Protein 4Q6J (pdb70)

CATH classification: 3.20.20.450

Structure (mmCIF, N/CA/C/O backbone):
data_4Q6J
#
_entry.id   4Q6J
#
_cell.length_a   132.771
_cell.length_b   72.483
_cell.length_c   77.573
_cell.angle_alpha   90.00
_cell.angle_beta   125.77
_cell.angle_gamma   90.00
#
_symmetry.space_group_name_H-M   'C 1 2 1'
#
loop_
_entity.id
_entity.type
_entity.pdbx_description
1 polymer 'Lmo0131 protein'
2 non-polymer 'PHOSPHATE ION'
3 non-polymer 1,2-ETHANEDIOL
4 non-polymer GLYCEROL
5 non-polymer 'ACETIC ACID'
6 water water
#
loop_
_atom_site.group_PDB
_atom_site.id
_atom_site.type_symbol
_atom_site.label_atom_id
_atom_site.label_alt_id
_atom_site.label_comp_id
_atom_site.label_asym_id
_atom_site.label_entity_id
_atom_site.label_seq_id
_atom_site.pdbx_PDB_ins_code
_atom_site.Cartn_x
_atom_site.Cartn_y
_atom_site.Cartn_z
_atom_site.occupancy
_atom_site.B_iso_or_equiv
_atom_site.auth_seq_id
_atom_site.auth_comp_id
_atom_site.auth_asym_id
_atom_site.auth_atom_id
_atom_site.pdbx_PDB_model_num
ATOM 1 N N . ASP A 1 5 ? -45.382 3.738 48.891 1.00 82.01 2 ASP A N 1
ATOM 2 C CA . ASP A 1 5 ? -46.492 3.972 49.812 1.00 76.93 2 ASP A CA 1
ATOM 3 C C . ASP A 1 5 ? -47.172 5.325 49.589 1.00 60.26 2 ASP A C 1
ATOM 4 O O . ASP A 1 5 ? -48.282 5.553 50.034 1.00 61.05 2 ASP A O 1
ATOM 9 N N . ILE A 1 6 ? -46.481 6.223 48.907 1.00 47.85 3 ILE A N 1
ATOM 10 C CA . ILE A 1 6 ? -46.996 7.550 48.594 1.00 40.20 3 ILE A CA 1
ATOM 11 C C . ILE A 1 6 ? -47.121 7.774 47.092 1.00 38.03 3 ILE A C 1
ATOM 12 O O . ILE A 1 6 ? -46.439 7.133 46.295 1.00 38.42 3 ILE A O 1
ATOM 17 N N . SER A 1 7 ? -47.995 8.696 46.717 1.00 34.36 4 SER A N 1
ATOM 18 C CA . SER A 1 7 ? -48.230 8.996 45.318 1.00 29.69 4 SER A CA 1
ATOM 19 C C . SER A 1 7 ? -47.086 9.818 44.751 1.00 32.24 4 SER A C 1
ATOM 20 O O . SER A 1 7 ? -46.319 10.431 45.510 1.00 31.25 4 SER A O 1
ATOM 23 N N . SER A 1 8 ? -46.962 9.812 43.424 1.00 23.53 5 SER A N 1
ATOM 24 C CA . SER A 1 8 ? -46.109 10.763 42.725 1.00 29.64 5 SER A CA 1
ATOM 25 C C . SER A 1 8 ? -46.733 12.151 42.789 1.00 23.75 5 SER A C 1
ATOM 26 O O . SER A 1 8 ? -46.050 13.172 42.817 1.00 30.17 5 SER A O 1
ATOM 29 N N . THR A 1 9 ? -48.045 12.184 42.796 1.00 20.73 6 THR A N 1
ATOM 30 C CA . THR A 1 9 ? -48.740 13.418 43.079 1.00 26.10 6 THR A CA 1
ATOM 31 C C . THR A 1 9 ? -48.216 14.094 44.361 1.00 27.23 6 THR A C 1
ATOM 32 O O . THR A 1 9 ? -47.877 15.261 44.353 1.00 29.14 6 THR A O 1
ATOM 36 N N . GLU A 1 10 ? -48.141 13.333 45.446 1.00 24.27 7 GLU A N 1
ATOM 37 C CA . GLU A 1 10 ? -47.612 13.813 46.725 1.00 20.25 7 GLU A CA 1
ATOM 38 C C . GLU A 1 10 ? -46.187 14.359 46.639 1.00 19.34 7 GLU A C 1
ATOM 39 O O . GLU A 1 10 ? -45.868 15.401 47.207 1.00 24.63 7 GLU A O 1
ATOM 45 N N . ILE A 1 11 ? -45.336 13.649 45.919 1.00 18.41 8 ILE A N 1
ATOM 46 C CA . ILE A 1 11 ? -43.954 14.091 45.672 1.00 21.73 8 ILE A CA 1
ATOM 47 C C . ILE A 1 11 ? -43.875 15.382 44.832 1.00 22.24 8 ILE A C 1
ATOM 48 O O . ILE A 1 11 ? -43.132 16.312 45.126 1.00 20.39 8 ILE A O 1
ATOM 53 N N . TRP A 1 12 ? -44.688 15.425 43.792 1.00 23.68 9 TRP A N 1
ATOM 54 C CA . TRP A 1 12 ? -44.839 16.591 42.948 1.00 22.87 9 TRP A CA 1
ATOM 55 C C . TRP A 1 12 ? -45.251 17.817 43.685 1.00 22.84 9 TRP A C 1
ATOM 56 O O . TRP A 1 12 ? -44.669 18.880 43.508 1.00 22.21 9 TRP A O 1
ATOM 67 N N A ASP A 1 13 ? -46.278 17.675 44.503 0.63 21.51 10 ASP A N 1
ATOM 68 N N B ASP A 1 13 ? -46.289 17.670 44.503 0.37 22.97 10 ASP A N 1
ATOM 69 C CA A ASP A 1 13 ? -46.781 18.792 45.255 0.63 20.56 10 ASP A CA 1
ATOM 70 C CA B ASP A 1 13 ? -46.820 18.768 45.294 0.37 21.98 10 ASP A CA 1
ATOM 71 C C A ASP A 1 13 ? -45.699 19.329 46.196 0.63 24.08 10 ASP A C 1
ATOM 72 C C B ASP A 1 13 ? -45.736 19.318 46.222 0.37 24.23 10 ASP A C 1
ATOM 73 O O A ASP A 1 13 ? -45.531 20.544 46.352 0.63 30.54 10 ASP A O 1
ATOM 74 O O B ASP A 1 13 ? -45.601 20.533 46.389 0.37 29.45 10 ASP A O 1
ATOM 83 N N . ALA A 1 14 ? -44.956 18.421 46.815 1.00 25.83 11 ALA A N 1
ATOM 84 C CA . ALA A 1 14 ? -43.867 18.837 47.688 1.00 20.66 11 ALA A CA 1
ATOM 85 C C . ALA A 1 14 ? -42.820 19.625 46.901 1.00 21.40 11 ALA A C 1
ATOM 86 O O . ALA A 1 14 ? -42.441 20.705 47.292 1.00 23.23 11 ALA A O 1
ATOM 88 N N . ILE A 1 15 ? -42.377 19.101 45.772 1.00 13.88 12 ILE A N 1
ATOM 89 C CA . ILE A 1 15 ? -41.299 19.733 45.046 1.00 19.13 12 ILE A CA 1
ATOM 90 C C . ILE A 1 15 ? -41.781 21.056 44.503 1.00 28.81 12 ILE A C 1
ATOM 91 O O . ILE A 1 15 ? -41.084 22.079 44.593 1.00 29.53 12 ILE A O 1
ATOM 96 N N . ARG A 1 16 ? -42.994 21.067 43.990 1.00 19.98 13 ARG A N 1
ATOM 97 C CA . ARG A 1 16 ? -43.561 22.289 43.446 1.00 22.59 13 ARG A CA 1
ATOM 98 C C . ARG A 1 16 ? -43.600 23.357 44.526 1.00 23.15 13 ARG A C 1
ATOM 99 O O . ARG A 1 16 ? -43.375 24.505 44.230 1.00 32.10 13 ARG A O 1
ATOM 107 N N . ARG A 1 17 ? -43.895 22.966 45.759 1.00 23.33 14 ARG A N 1
ATOM 108 C CA . ARG A 1 17 ? -43.878 23.884 46.873 1.00 18.79 14 ARG A CA 1
ATOM 109 C C . ARG A 1 17 ? -42.495 24.114 47.481 1.00 28.58 14 ARG A C 1
ATOM 110 O O . ARG A 1 17 ? -42.386 24.758 48.538 1.00 32.91 14 ARG A O 1
ATOM 118 N N . ASN A 1 18 ? -41.454 23.587 46.831 1.00 21.74 15 ASN A N 1
ATOM 119 C CA . ASN A 1 18 ? -40.067 23.725 47.313 1.00 28.80 15 ASN A CA 1
ATOM 120 C C . ASN A 1 18 ? -39.954 23.276 48.762 1.00 18.16 15 ASN A C 1
ATOM 121 O O . ASN A 1 18 ? -39.287 23.892 49.587 1.00 17.53 15 ASN A O 1
ATOM 126 N N . SER A 1 19 ? -40.615 22.178 49.048 1.00 15.33 16 SER A N 1
ATOM 127 C CA . SER A 1 19 ? -40.761 21.712 50.396 1.00 19.48 16 SER A CA 1
ATOM 128 C C . SER A 1 19 ? -39.532 20.875 50.813 1.00 18.30 16 SER A C 1
ATOM 129 O O . SER A 1 19 ? -39.638 19.665 50.980 1.00 22.81 16 SER A O 1
ATOM 132 N N . TYR A 1 20 ? -38.377 21.520 50.977 1.00 16.01 17 TYR A N 1
ATOM 133 C CA . TYR A 1 20 ? -37.138 20.814 51.252 1.00 15.47 17 TYR A CA 1
ATOM 134 C C . TYR A 1 20 ? -36.680 21.018 52.695 1.00 18.11 17 TYR A C 1
ATOM 135 O O . TYR A 1 20 ? -37.080 21.971 53.342 1.00 17.28 17 TYR A O 1
ATOM 144 N N . LEU A 1 21 ? -35.857 20.100 53.194 1.00 19.53 18 LEU A N 1
ATOM 145 C CA . LEU A 1 21 ? -35.173 20.244 54.472 1.00 19.72 18 LEU A CA 1
ATOM 146 C C . LEU A 1 21 ? -33.714 20.010 54.191 1.00 15.55 18 LEU A C 1
ATOM 147 O O . LEU A 1 21 ? -33.392 19.411 53.184 1.00 13.32 18 LEU A O 1
ATOM 152 N N . LEU A 1 22 ? -32.832 20.450 55.084 1.00 13.89 19 LEU A N 1
ATOM 153 C CA . LEU A 1 22 ? -31.424 20.051 55.046 1.00 14.09 19 LEU A CA 1
ATOM 154 C C . LEU A 1 22 ? -31.088 19.352 56.369 1.00 15.18 19 LEU A C 1
ATOM 155 O O . LEU A 1 22 ? -31.142 19.961 57.431 1.00 16.09 19 LEU A O 1
ATOM 160 N N . TYR A 1 23 ? -30.793 18.064 56.313 1.00 11.70 20 TYR A N 1
ATOM 161 C CA . TYR A 1 23 ? -30.361 17.331 57.493 1.00 16.15 20 TYR A CA 1
ATOM 162 C C . TYR A 1 23 ? -28.842 17.419 57.555 1.00 11.44 20 TYR A C 1
ATOM 163 O O . TYR A 1 23 ? -28.204 17.814 56.596 1.00 12.84 20 TYR A O 1
ATOM 172 N N . TYR A 1 24 ? -28.263 17.017 58.678 1.00 12.06 21 TYR A N 1
ATOM 173 C CA . TYR A 1 24 ? -26.825 17.113 58.888 1.00 13.82 21 TYR A CA 1
ATOM 174 C C . TYR A 1 24 ? -26.303 15.786 59.419 1.00 14.40 21 TYR A C 1
ATOM 175 O O . TYR A 1 24 ? -26.891 15.214 60.345 1.00 19.10 21 TYR A O 1
ATOM 184 N N . GLN A 1 25 ? -25.224 15.279 58.831 1.00 13.81 22 GLN A N 1
ATOM 185 C CA . GLN A 1 25 ? -24.534 14.147 59.415 1.00 10.98 22 GLN A CA 1
ATOM 186 C C . GLN A 1 25 ? -23.210 14.621 59.989 1.00 11.27 22 GLN A C 1
ATOM 187 O O . GLN A 1 25 ? -22.404 15.165 59.259 1.00 11.20 22 GLN A O 1
ATOM 193 N N . PRO A 1 26 ? -22.984 14.423 61.314 1.00 16.81 23 PRO A N 1
ATOM 194 C CA . PRO A 1 26 ? -21.753 14.917 61.968 1.00 16.16 23 PRO A CA 1
ATOM 195 C C . PRO A 1 26 ? -20.486 14.269 61.419 1.00 14.34 23 PRO A C 1
ATOM 196 O O . PRO A 1 26 ? -20.507 13.088 61.080 1.00 16.32 23 PRO A O 1
ATOM 200 N N . LYS A 1 27 ? -19.411 15.038 61.347 1.00 13.20 24 LYS A N 1
ATOM 201 C CA . LYS A 1 27 ? -18.098 14.515 61.023 1.00 14.15 24 LYS A CA 1
ATOM 202 C C . LYS A 1 27 ? -17.238 14.690 62.249 1.00 14.89 24 LYS A C 1
ATOM 203 O O . LYS A 1 27 ? -17.218 15.763 62.854 1.00 15.94 24 LYS A O 1
ATOM 209 N N . VAL A 1 28 ? -16.520 13.624 62.574 1.00 11.42 25 VAL A N 1
ATOM 210 C CA . VAL A 1 28 ? -15.826 13.515 63.838 1.00 13.59 25 VAL A CA 1
ATOM 211 C C . VAL A 1 28 ? -14.326 13.415 63.577 1.00 12.92 25 VAL A C 1
ATOM 212 O O . VAL A 1 28 ? -13.875 12.694 62.672 1.00 12.26 25 VAL A O 1
ATOM 216 N N . ASP A 1 29 ? -13.553 14.177 64.342 1.00 14.76 26 ASP A N 1
ATOM 217 C CA . ASP A 1 29 ? -12.099 14.163 64.217 1.00 19.79 26 ASP A CA 1
ATOM 218 C C . ASP A 1 29 ? -11.510 12.855 64.781 1.00 14.16 26 ASP A C 1
ATOM 219 O O . ASP A 1 29 ? -11.754 12.514 65.919 1.00 17.17 26 ASP A O 1
ATOM 224 N N . ALA A 1 30 ? -10.741 12.120 63.986 1.00 15.23 27 ALA A N 1
ATOM 225 C CA . ALA A 1 30 ? -10.231 10.820 64.418 1.00 18.09 27 ALA A CA 1
ATOM 226 C C . ALA A 1 30 ? -9.273 10.949 65.599 1.00 15.96 27 ALA A C 1
ATOM 227 O O . ALA A 1 30 ? -9.064 10.003 66.359 1.00 20.93 27 ALA A O 1
ATOM 229 N N . LYS A 1 31 ? -8.689 12.128 65.746 1.00 21.87 28 LYS A N 1
ATOM 230 C CA . LYS A 1 31 ? -7.697 12.368 66.796 1.00 29.66 28 LYS A CA 1
ATOM 231 C C . LYS A 1 31 ? -8.373 12.752 68.083 1.00 22.10 28 LYS A C 1
ATOM 232 O O . LYS A 1 31 ? -8.137 12.136 69.112 1.00 24.54 28 LYS A O 1
ATOM 238 N N . THR A 1 32 ? -9.217 13.771 68.025 1.00 21.15 29 THR A N 1
ATOM 239 C CA . THR A 1 32 ? -9.864 14.299 69.231 1.00 24.34 29 THR A CA 1
ATOM 240 C C . THR A 1 32 ? -11.176 13.604 69.616 1.00 23.26 29 THR A C 1
ATOM 241 O O . THR A 1 32 ? -11.587 13.691 70.752 1.00 26.40 29 THR A O 1
ATOM 245 N N . ASN A 1 33 ? -11.834 12.941 68.665 1.00 20.80 30 ASN A N 1
ATOM 246 C CA . ASN A 1 33 ? -13.174 12.375 68.846 1.00 22.15 30 ASN A CA 1
ATOM 247 C C . ASN A 1 33 ? -14.294 13.450 69.028 1.00 21.65 30 ASN A C 1
ATOM 248 O O . ASN A 1 33 ? -15.400 13.157 69.478 1.00 26.11 30 ASN A O 1
ATOM 253 N N . LYS A 1 34 ? -14.003 14.687 68.641 1.00 15.88 31 LYS A N 1
ATOM 254 C CA . LYS A 1 34 ? -14.966 15.778 68.723 1.00 17.89 31 LYS A CA 1
ATOM 255 C C . LYS A 1 34 ? -15.650 15.965 67.367 1.00 20.29 31 LYS A C 1
ATOM 256 O O . LYS A 1 34 ? -15.006 15.787 66.331 1.00 22.46 31 LYS A O 1
ATOM 262 N N . ILE A 1 35 ? -16.934 16.316 67.357 1.00 15.18 32 ILE A N 1
ATOM 263 C CA . ILE A 1 35 ? -17.602 16.701 66.116 1.00 19.43 32 ILE A CA 1
ATOM 264 C C . ILE A 1 35 ? -16.960 17.942 65.585 1.00 18.61 32 ILE A C 1
ATOM 265 O O . ILE A 1 35 ? -16.753 18.890 66.342 1.00 23.20 32 ILE A O 1
ATOM 270 N N . ILE A 1 36 ? -16.622 17.960 64.302 1.00 15.89 33 ILE A N 1
ATOM 271 C CA . ILE A 1 36 ? -15.990 19.155 63.744 1.00 16.80 33 ILE A CA 1
ATOM 272 C C . ILE A 1 36 ? -16.794 19.850 62.637 1.00 9.31 33 ILE A C 1
ATOM 273 O O . ILE A 1 36 ? -16.486 20.986 62.250 1.00 12.18 33 ILE A O 1
ATOM 278 N N . GLY A 1 37 ? -17.827 19.173 62.162 1.00 10.08 34 GLY A N 1
ATOM 279 C CA . GLY A 1 37 ? -18.611 19.713 61.086 1.00 11.83 34 GLY A CA 1
ATOM 280 C C . GLY A 1 37 ? -19.655 18.700 60.713 1.00 8.80 34 GLY A C 1
ATOM 281 O O . GLY A 1 37 ? -19.768 17.676 61.355 1.00 12.02 34 GLY A O 1
ATOM 282 N N . PHE A 1 38 ? -20.387 18.990 59.648 1.00 12.21 35 PHE A N 1
ATOM 283 C CA . PHE A 1 38 ? -21.531 18.208 59.205 1.00 10.86 35 PHE A CA 1
ATOM 284 C C . PHE A 1 38 ? -21.587 18.146 57.697 1.00 11.48 35 PHE A C 1
ATOM 285 O O . PHE A 1 38 ? -21.316 19.140 57.011 1.00 12.70 35 PHE A O 1
ATOM 293 N N . GLU A 1 39 ? -21.957 16.980 57.183 1.00 11.20 36 GLU A N 1
ATOM 294 C CA . GLU A 1 39 ? -22.362 16.844 55.787 1.00 12.81 36 GLU A CA 1
ATOM 295 C C . GLU A 1 39 ? -23.831 17.274 55.642 1.00 12.90 36 GLU A C 1
ATOM 296 O O . GLU A 1 39 ? -24.703 16.681 56.271 1.00 12.44 36 GLU A O 1
ATOM 302 N N . GLY A 1 40 ? -24.107 18.304 54.849 1.00 11.34 37 GLY A N 1
ATOM 303 C CA . GLY A 1 40 ? -25.475 18.700 54.614 1.00 13.64 37 GLY A CA 1
ATOM 304 C C . GLY A 1 40 ? -26.099 17.765 53.591 1.00 10.79 37 GLY A C 1
ATOM 305 O O . GLY A 1 40 ? -25.502 17.464 52.578 1.00 13.83 37 GLY A O 1
ATOM 306 N N . LEU A 1 41 ? -27.301 17.300 53.866 1.00 12.67 38 LEU A N 1
ATOM 307 C CA . LEU A 1 41 ? -27.978 16.353 53.004 1.00 15.06 38 LEU A CA 1
ATOM 308 C C . LEU A 1 41 ? -29.421 16.786 52.823 1.00 13.60 38 LEU A C 1
ATOM 309 O O . LEU A 1 41 ? -30.137 16.958 53.794 1.00 13.19 38 LEU A O 1
ATOM 314 N N . VAL A 1 42 ? -29.845 16.962 51.573 1.00 18.15 39 VAL A N 1
ATOM 315 C CA . VAL A 1 42 ? -31.208 17.426 51.285 1.00 17.08 39 VAL A CA 1
ATOM 316 C C . VAL A 1 42 ? -32.302 16.331 51.427 1.00 17.92 39 VAL A C 1
ATOM 317 O O . VAL A 1 42 ? -32.045 15.146 51.265 1.00 17.54 39 VAL A O 1
ATOM 321 N N . ARG A 1 43 ? -33.518 16.754 51.763 1.00 18.29 40 ARG A N 1
ATOM 322 C CA . ARG A 1 43 ? -34.667 15.856 51.926 1.00 14.29 40 ARG A CA 1
ATOM 323 C C . ARG A 1 43 ? -35.908 16.556 51.402 1.00 18.92 40 ARG A C 1
ATOM 324 O O . ARG A 1 43 ? -35.991 17.779 51.440 1.00 19.71 40 ARG A O 1
ATOM 332 N N . LEU A 1 44 ? -36.880 15.786 50.930 1.00 16.71 41 LEU A N 1
ATOM 333 C CA . LEU A 1 44 ? -38.152 16.354 50.504 1.00 19.89 41 LEU A CA 1
ATOM 334 C C . LEU A 1 44 ? -39.192 16.107 51.591 1.00 17.71 41 LEU A C 1
ATOM 335 O O . LEU A 1 44 ? -39.395 14.968 52.003 1.00 18.15 41 LEU A O 1
ATOM 340 N N . LYS A 1 45 ? -39.840 17.163 52.067 1.00 19.06 42 LYS A N 1
ATOM 341 C CA . LYS A 1 45 ? -40.895 17.008 53.045 1.00 16.41 42 LYS A CA 1
ATOM 342 C C . LYS A 1 45 ? -42.217 16.999 52.302 1.00 15.58 42 LYS A C 1
ATOM 343 O O . LYS A 1 45 ? -42.726 18.037 51.929 1.00 23.06 42 LYS A O 1
ATOM 349 N N . THR A 1 46 ? -42.763 15.823 52.069 1.00 21.56 43 THR A N 1
ATOM 350 C CA . THR A 1 46 ? -44.067 15.712 51.448 1.00 24.95 43 THR A CA 1
ATOM 351 C C . THR A 1 46 ? -45.117 15.758 52.520 1.00 25.61 43 THR A C 1
ATOM 352 O O . THR A 1 46 ? -44.816 15.606 53.678 1.00 35.46 43 THR A O 1
ATOM 356 N N . ALA A 1 47 ? -46.371 15.865 52.119 1.00 21.40 44 ALA A N 1
ATOM 357 C CA . ALA A 1 47 ? -47.448 16.081 53.049 1.00 22.69 44 ALA A CA 1
ATOM 358 C C . ALA A 1 47 ? -47.459 15.011 54.135 1.00 31.47 44 ALA A C 1
ATOM 359 O O . ALA A 1 47 ? -47.877 15.283 55.247 1.00 41.09 44 ALA A O 1
ATOM 361 N N . THR A 1 48 ? -47.065 13.790 53.805 1.00 27.85 45 THR A N 1
ATOM 362 C CA . THR A 1 48 ? -47.061 12.718 54.790 1.00 22.05 45 THR A CA 1
ATOM 363 C C . THR A 1 48 ? -45.718 12.062 55.116 1.00 33.64 45 THR A C 1
ATOM 364 O O . THR A 1 48 ? -45.643 11.259 56.028 1.00 31.24 45 THR A O 1
ATOM 368 N N . THR A 1 49 ? -44.670 12.372 54.356 1.00 33.16 46 THR A N 1
ATOM 369 C CA . THR A 1 49 ? -43.410 11.674 54.545 1.00 21.33 46 THR A CA 1
ATOM 370 C C . THR A 1 49 ? -42.191 12.568 54.298 1.00 21.41 46 THR A C 1
ATOM 371 O O . THR A 1 49 ? -42.326 13.728 53.929 1.00 20.10 46 THR A O 1
ATOM 375 N N . ILE A 1 50 ? -41.011 12.013 54.555 1.00 24.41 47 ILE A N 1
ATOM 376 C CA . ILE A 1 50 ? -39.730 12.650 54.274 1.00 25.49 47 ILE A CA 1
ATOM 377 C C . ILE A 1 50 ? -38.913 11.697 53.423 1.00 24.46 47 ILE A C 1
ATOM 378 O O . ILE A 1 50 ? -38.746 10.555 53.793 1.00 24.11 47 ILE A O 1
ATOM 383 N N . LEU A 1 51 ? -38.413 12.169 52.282 1.00 25.32 48 LEU A N 1
ATOM 384 C CA . LEU A 1 51 ? -37.678 11.335 51.326 1.00 26.82 48 LEU A CA 1
ATOM 385 C C . LEU A 1 51 ? -36.243 11.833 51.113 1.00 21.34 48 LEU A C 1
ATOM 386 O O . LEU A 1 51 ? -35.967 13.032 51.190 1.00 17.36 48 LEU A O 1
ATOM 391 N N . ALA A 1 52 ? -35.342 10.891 50.836 1.00 21.28 49 ALA A N 1
ATOM 392 C CA . ALA A 1 52 ? -33.999 11.185 50.357 1.00 30.00 49 ALA A CA 1
ATOM 393 C C . ALA A 1 52 ? -34.071 11.347 48.834 1.00 27.94 49 ALA A C 1
ATOM 394 O O . ALA A 1 52 ? -34.989 10.810 48.220 1.00 28.68 49 ALA A O 1
ATOM 396 N N . PRO A 1 53 ? -33.128 12.108 48.228 1.00 26.49 50 PRO A N 1
ATOM 397 C CA . PRO A 1 53 ? -33.217 12.508 46.813 1.00 27.25 50 PRO A CA 1
ATOM 398 C C . PRO A 1 53 ? -33.433 11.361 45.838 1.00 35.09 50 PRO A C 1
ATOM 399 O O . PRO A 1 53 ? -34.183 11.482 44.879 1.00 31.39 50 PRO A O 1
ATOM 403 N N . ILE A 1 54 ? -32.797 10.235 46.135 1.00 35.64 51 ILE A N 1
ATOM 404 C CA . ILE A 1 54 ? -32.820 9.062 45.261 1.00 43.78 51 ILE A CA 1
ATOM 405 C C . ILE A 1 54 ? -34.249 8.554 45.092 1.00 44.88 51 ILE A C 1
ATOM 406 O O . ILE A 1 54 ? -34.619 8.060 44.037 1.00 42.85 51 ILE A O 1
ATOM 411 N N . ASP A 1 55 ? -35.046 8.687 46.140 1.00 37.66 52 ASP A N 1
ATOM 412 C CA . ASP A 1 55 ? -36.453 8.329 46.074 1.00 30.46 52 ASP A CA 1
ATOM 413 C C . ASP A 1 55 ? -37.285 9.392 45.350 1.00 26.21 52 ASP A C 1
ATOM 414 O O . ASP A 1 55 ? -38.478 9.264 45.220 1.00 24.70 52 ASP A O 1
ATOM 419 N N . PHE A 1 56 ? -36.659 10.498 44.976 1.00 31.47 53 PHE A N 1
ATOM 420 C CA . PHE A 1 56 ? -37.349 11.472 44.136 1.00 28.18 53 PHE A CA 1
ATOM 421 C C . PHE A 1 56 ? -36.526 12.245 43.098 1.00 37.08 53 PHE A C 1
ATOM 422 O O . PHE A 1 56 ? -37.034 13.159 42.469 1.00 34.37 53 PHE A O 1
ATOM 430 N N . PHE A 1 57 ? -35.272 11.880 42.899 0.98 40.06 54 PHE A N 1
ATOM 431 C CA . PHE A 1 57 ? -34.361 12.691 42.102 1.00 36.19 54 PHE A CA 1
ATOM 432 C C . PHE A 1 57 ? -34.856 12.837 40.679 1.00 40.95 54 PHE A C 1
ATOM 433 O O . PHE A 1 57 ? -34.772 13.908 40.088 0.90 40.23 54 PHE A O 1
ATOM 441 N N . ASP A 1 58 ? -35.360 11.751 40.123 1.00 45.95 55 ASP A N 1
ATOM 442 C CA . ASP A 1 58 ? -35.859 11.751 38.764 1.00 46.73 55 ASP A CA 1
ATOM 443 C C . ASP A 1 58 ? -37.199 12.469 38.651 1.00 45.25 55 ASP A C 1
ATOM 444 O O . ASP A 1 58 ? -37.674 12.767 37.565 1.00 33.94 55 ASP A O 1
ATOM 449 N N . ASP A 1 59 ? -37.813 12.717 39.789 1.00 43.14 56 ASP A N 1
ATOM 450 C CA . ASP A 1 59 ? -39.057 13.449 39.774 1.00 37.66 56 ASP A CA 1
ATOM 451 C C . ASP A 1 59 ? -38.647 14.916 39.794 1.00 40.58 56 ASP A C 1
ATOM 452 O O . ASP A 1 59 ? -39.337 15.783 39.250 1.00 37.80 56 ASP A O 1
ATOM 457 N N . ILE A 1 60 ? -37.499 15.175 40.422 1.00 35.03 57 ILE A N 1
ATOM 458 C CA . ILE A 1 60 ? -36.846 16.480 40.401 1.00 36.08 57 ILE A CA 1
ATOM 459 C C . ILE A 1 60 ? -36.486 16.812 38.951 1.00 31.43 57 ILE A C 1
ATOM 460 O O . ILE A 1 60 ? -36.633 17.937 38.509 1.00 24.66 57 ILE A O 1
ATOM 465 N N . VAL A 1 61 ? -35.994 15.799 38.251 1.00 36.93 58 VAL A N 1
ATOM 466 C CA . VAL A 1 61 ? -35.666 15.864 36.835 1.00 32.07 58 VAL A CA 1
ATOM 467 C C . VAL A 1 61 ? -36.852 16.243 35.949 1.00 32.73 58 VAL A C 1
ATOM 468 O O . VAL A 1 61 ? -36.731 17.149 35.131 1.00 37.37 58 VAL A O 1
ATOM 472 N N A LEU A 1 62 ? -37.986 15.551 36.110 0.45 32.36 59 LEU A N 1
ATOM 473 N N B LEU A 1 62 ? -37.979 15.600 36.223 0.55 31.90 59 LEU A N 1
ATOM 474 C CA A LEU A 1 62 ? -39.219 15.853 35.355 0.45 33.45 59 LEU A CA 1
ATOM 475 C CA B LEU A 1 62 ? -39.185 15.778 35.431 0.55 33.44 59 LEU A CA 1
ATOM 476 C C A LEU A 1 62 ? -39.584 17.317 35.457 0.45 29.52 59 LEU A C 1
ATOM 477 C C B LEU A 1 62 ? -39.636 17.225 35.496 0.55 29.17 59 LEU A C 1
ATOM 478 O O A LEU A 1 62 ? -39.921 17.975 34.474 0.45 29.21 59 LEU A O 1
ATOM 479 O O B LEU A 1 62 ? -39.818 17.860 34.470 0.55 29.81 59 LEU A O 1
ATOM 488 N N . LEU A 1 63 ? -39.552 17.813 36.682 1.00 27.06 60 LEU A N 1
ATOM 489 C CA . LEU A 1 63 ? -40.104 19.106 37.043 1.00 23.19 60 LEU A CA 1
ATOM 490 C C . LEU A 1 63 ? -39.099 20.238 36.830 1.00 22.90 60 LEU A C 1
ATOM 491 O O . LEU A 1 63 ? -39.367 21.369 37.127 1.00 30.73 60 LEU A O 1
ATOM 496 N N A ASN A 1 64 ? -37.926 19.922 36.294 0.63 24.35 61 ASN A N 1
ATOM 497 N N B ASN A 1 64 ? -37.934 19.888 36.332 0.37 23.88 61 ASN A N 1
ATOM 498 C CA A ASN A 1 64 ? -36.845 20.886 36.070 0.63 30.11 61 ASN A CA 1
ATOM 499 C CA B ASN A 1 64 ? -36.892 20.861 36.123 0.37 27.21 61 ASN A CA 1
ATOM 500 C C A ASN A 1 64 ? -36.414 21.673 37.326 0.63 30.73 61 ASN A C 1
ATOM 501 C C B ASN A 1 64 ? -36.435 21.670 37.340 0.37 26.29 61 ASN A C 1
ATOM 502 O O A ASN A 1 64 ? -36.416 22.886 37.313 0.63 35.86 61 ASN A O 1
ATOM 503 O O B ASN A 1 64 ? -36.418 22.885 37.320 0.37 28.97 61 ASN A O 1
ATOM 512 N N . ALA A 1 65 ? -36.331 20.978 38.445 1.00 20.14 62 ALA A N 1
ATOM 513 C CA . ALA A 1 65 ? -36.202 21.612 39.740 1.00 16.57 62 ALA A CA 1
ATOM 514 C C . ALA A 1 65 ? -34.869 21.423 40.414 1.00 13.37 62 ALA A C 1
ATOM 515 O O . ALA A 1 65 ? -34.775 21.659 41.589 1.00 16.67 62 ALA A O 1
ATOM 517 N N . THR A 1 66 ? -33.833 20.997 39.701 1.00 18.96 63 THR A N 1
ATOM 518 C CA . THR A 1 66 ? -32.526 20.835 40.354 1.00 18.53 63 THR A CA 1
ATOM 519 C C . THR A 1 66 ? -31.948 22.182 40.757 1.00 15.27 63 THR A C 1
ATOM 520 O O . THR A 1 66 ? -31.347 22.308 41.814 1.00 13.99 63 THR A O 1
ATOM 524 N N . ARG A 1 67 ? -32.159 23.199 39.936 1.00 14.20 64 ARG A N 1
ATOM 525 C CA . ARG A 1 67 ? -31.629 24.490 40.292 1.00 15.28 64 ARG A CA 1
ATOM 526 C C . ARG A 1 67 ? -32.295 25.053 41.545 1.00 15.71 64 ARG A C 1
ATOM 527 O O . ARG A 1 67 ? -31.610 25.580 42.405 1.00 15.89 64 ARG A O 1
ATOM 535 N N A GLU A 1 68 ? -33.617 24.944 41.641 0.34 18.09 65 GLU A N 1
ATOM 536 N N B GLU A 1 68 ? -33.618 24.933 41.632 0.66 19.95 65 GLU A N 1
ATOM 537 C CA A GLU A 1 68 ? -34.326 25.400 42.835 0.34 16.96 65 GLU A CA 1
ATOM 538 C CA B GLU A 1 68 ? -34.372 25.362 42.810 0.66 18.27 65 GLU A CA 1
ATOM 539 C C A GLU A 1 68 ? -33.888 24.600 44.066 0.34 13.69 65 GLU A C 1
ATOM 540 C C B GLU A 1 68 ? -33.921 24.589 44.056 0.66 16.04 65 GLU A C 1
ATOM 541 O O A GLU A 1 68 ? -33.814 25.133 45.172 0.34 14.13 65 GLU A O 1
ATOM 542 O O B GLU A 1 68 ? -33.872 25.125 45.160 0.66 18.37 65 GLU A O 1
ATOM 561 N N . GLN A 1 70 ? -30.891 23.249 44.401 1.00 19.10 67 GLN A N 1
ATOM 562 C CA . GLN A 1 70 ? -29.493 23.715 44.585 1.00 23.56 67 GLN A CA 1
ATOM 563 C C . GLN A 1 70 ? -29.375 25.049 45.326 1.00 15.14 67 GLN A C 1
ATOM 564 O O . GLN A 1 70 ? -28.463 25.228 46.114 1.00 18.25 67 GLN A O 1
ATOM 570 N N . ASP A 1 71 ? -30.280 25.977 45.039 1.00 15.84 68 ASP A N 1
ATOM 571 C CA . ASP A 1 71 ? -30.384 27.228 45.778 1.00 16.62 68 ASP A CA 1
ATOM 572 C C . ASP A 1 71 ? -30.817 26.982 47.233 1.00 16.45 68 ASP A C 1
ATOM 573 O O . ASP A 1 71 ? -30.255 27.553 48.157 1.00 16.89 68 ASP A O 1
ATOM 578 N N . PHE A 1 72 ? -31.829 26.147 47.433 1.00 14.45 69 PHE A N 1
ATOM 579 C CA . PHE A 1 72 ? -32.278 25.836 48.786 1.00 17.98 69 PHE A CA 1
ATOM 580 C C . PHE A 1 72 ? -31.120 25.325 49.642 1.00 10.79 69 PHE A C 1
ATOM 581 O O . PHE A 1 72 ? -30.969 25.725 50.779 1.00 15.74 69 PHE A O 1
ATOM 589 N N . VAL A 1 73 ? -30.322 24.411 49.103 1.00 14.66 70 VAL A N 1
ATOM 590 C CA . VAL A 1 73 ? -29.263 23.803 49.912 1.00 13.44 70 VAL A CA 1
ATOM 591 C C . VAL A 1 73 ? -28.169 24.824 50.253 1.00 11.30 70 VAL A C 1
ATOM 592 O O . VAL A 1 73 ? -27.793 24.963 51.397 1.00 13.78 70 VAL A O 1
ATOM 596 N N . ALA A 1 74 ? -27.694 25.565 49.264 1.00 14.53 71 ALA A N 1
ATOM 597 C CA . ALA A 1 74 ? -26.698 26.601 49.523 1.00 13.69 71 ALA A CA 1
ATOM 598 C C . ALA A 1 74 ? -27.203 27.661 50.500 1.00 14.41 71 ALA A C 1
ATOM 599 O O . ALA A 1 74 ? -26.544 27.990 51.479 1.00 14.95 71 ALA A O 1
ATOM 601 N N . GLU A 1 75 ? -28.376 28.200 50.239 1.00 12.65 72 GLU A N 1
ATOM 602 C CA . GLU A 1 75 ? -28.947 29.189 51.140 1.00 18.91 72 GLU A CA 1
ATOM 603 C C . GLU A 1 75 ? -29.088 28.731 52.616 1.00 16.04 72 GLU A C 1
ATOM 604 O O . GLU A 1 75 ? -28.804 29.474 53.551 1.00 12.79 72 GLU A O 1
ATOM 610 N N . THR A 1 76 ? -29.551 27.503 52.794 1.00 16.86 73 THR A N 1
ATOM 611 C CA . THR A 1 76 ? -29.845 26.950 54.099 1.00 15.99 73 THR A CA 1
ATOM 612 C C . THR A 1 76 ? -28.569 26.654 54.864 1.00 13.66 73 THR A C 1
ATOM 613 O O . THR A 1 76 ? -28.460 26.990 56.050 1.00 12.91 73 THR A O 1
ATOM 617 N N . ALA A 1 77 ? -27.609 26.035 54.178 1.00 12.56 74 ALA A N 1
ATOM 618 C CA . ALA A 1 77 ? -26.333 25.669 54.791 1.00 9.44 74 ALA A CA 1
ATOM 619 C C . ALA A 1 77 ? -25.578 26.919 55.216 1.00 13.76 74 ALA A C 1
ATOM 620 O O . ALA A 1 77 ? -24.953 26.936 56.263 1.00 13.96 74 ALA A O 1
ATOM 622 N N . ILE A 1 78 ? -25.629 27.958 54.394 1.00 12.46 75 ILE A N 1
ATOM 623 C CA . ILE A 1 78 ? -24.927 29.195 54.707 1.00 12.49 75 ILE A CA 1
ATOM 624 C C . ILE A 1 78 ? -25.545 29.850 55.941 1.00 11.30 75 ILE A C 1
ATOM 625 O O . ILE A 1 78 ? -24.837 30.296 56.824 1.00 11.44 75 ILE A O 1
ATOM 630 N N . LYS A 1 79 ? -26.865 29.849 56.022 1.00 13.11 76 LYS A N 1
ATOM 631 C CA . LYS A 1 79 ? -27.530 30.405 57.185 1.00 12.23 76 LYS A CA 1
ATOM 632 C C . LYS A 1 79 ? -27.146 29.655 58.472 1.00 14.70 76 LYS A C 1
ATOM 633 O O . LYS A 1 79 ? -27.003 30.247 59.537 1.00 15.62 76 LYS A O 1
ATOM 639 N N . GLN A 1 80 ? -26.970 28.351 58.369 1.00 12.22 77 GLN A N 1
ATOM 640 C CA . GLN A 1 80 ? -26.624 27.559 59.532 1.00 13.00 77 GLN A CA 1
ATOM 641 C C . GLN A 1 80 ? -25.154 27.707 59.918 1.00 12.27 77 GLN A C 1
ATOM 642 O O . GLN A 1 80 ? -24.841 27.746 61.098 1.00 12.57 77 GLN A O 1
ATOM 648 N N . ILE A 1 81 ? -24.254 27.756 58.931 1.00 14.14 78 ILE A N 1
ATOM 649 C CA . ILE A 1 81 ? -22.838 28.033 59.173 1.00 13.40 78 ILE A CA 1
ATOM 650 C C . ILE A 1 81 ? -22.693 29.360 59.930 1.00 15.55 78 ILE A C 1
ATOM 651 O O . ILE A 1 81 ? -21.946 29.453 60.918 1.00 13.39 78 ILE A O 1
ATOM 656 N N . ASN A 1 82 ? -23.409 30.387 59.456 1.00 15.34 79 ASN A N 1
ATOM 657 C CA . ASN A 1 82 ? -23.444 31.703 60.098 1.00 13.29 79 ASN A CA 1
ATOM 658 C C . ASN A 1 82 ? -23.938 31.597 61.525 1.00 13.35 79 ASN A C 1
ATOM 659 O O . ASN A 1 82 ? -23.337 32.138 62.451 1.00 13.42 79 ASN A O 1
ATOM 664 N N . GLN A 1 83 ? -25.035 30.884 61.712 1.00 16.08 80 GLN A N 1
ATOM 665 C CA . GLN A 1 83 ? -25.650 30.729 63.025 1.00 18.81 80 GLN A CA 1
ATOM 666 C C . GLN A 1 83 ? -24.725 29.986 63.987 1.00 17.72 80 GLN A C 1
ATOM 667 O O . GLN A 1 83 ? -24.796 30.223 65.182 1.00 15.52 80 GLN A O 1
ATOM 673 N N . LEU A 1 84 ? -23.904 29.069 63.462 1.00 14.92 81 LEU A N 1
ATOM 674 C CA . LEU A 1 84 ? -22.925 28.345 64.294 1.00 18.72 81 LEU A CA 1
ATOM 675 C C . LEU A 1 84 ? -21.629 29.129 64.498 1.00 17.83 81 LEU A C 1
ATOM 676 O O . LEU A 1 84 ? -20.705 28.664 65.145 1.00 16.99 81 LEU A O 1
ATOM 681 N N . GLY A 1 85 ? -21.544 30.310 63.922 1.00 15.25 82 GLY A N 1
ATOM 682 C CA . GLY A 1 85 ? -20.483 31.220 64.274 1.00 18.72 82 GLY A CA 1
ATOM 683 C C . GLY A 1 85 ? -19.052 30.854 63.951 1.00 14.20 82 GLY A C 1
ATOM 684 O O . GLY A 1 85 ? -18.137 31.395 64.557 1.00 18.25 82 GLY A O 1
ATOM 685 N N . GLY A 1 86 ? -18.845 29.941 63.007 1.00 17.07 83 GLY A N 1
ATOM 686 C CA . GLY A 1 86 ? -17.510 29.573 62.589 1.00 13.10 83 GLY A CA 1
ATOM 687 C C . GLY A 1 86 ? -16.991 28.419 63.382 1.00 14.65 83 GLY A C 1
ATOM 688 O O . GLY A 1 86 ? -15.857 28.058 63.207 1.00 14.87 83 GLY A O 1
ATOM 689 N N . ARG A 1 87 ? -17.792 27.882 64.281 1.00 16.13 84 ARG A N 1
ATOM 690 C CA . ARG A 1 87 ? -17.413 26.735 65.085 1.00 16.01 84 ARG A CA 1
ATOM 691 C C . ARG A 1 87 ? -17.475 25.370 64.377 1.00 19.16 84 ARG A C 1
ATOM 692 O O . ARG A 1 87 ? -16.810 24.437 64.776 1.00 14.24 84 ARG A O 1
ATOM 700 N N . PHE A 1 88 ? -18.311 25.261 63.356 1.00 15.61 85 PHE A N 1
ATOM 701 C CA . PHE A 1 88 ? -18.456 24.008 62.595 1.00 13.78 85 PHE A CA 1
ATOM 702 C C . PHE A 1 88 ? -18.472 24.280 61.111 1.00 10.00 85 PHE A C 1
ATOM 703 O O . PHE A 1 88 ? -18.957 25.308 60.668 1.00 13.02 85 PHE A O 1
ATOM 711 N N . SER A 1 89 ? -17.945 23.340 60.342 1.00 12.27 86 SER A N 1
ATOM 712 C CA . SER A 1 89 ? -18.112 23.407 58.899 1.00 13.95 86 SER A CA 1
ATOM 713 C C . SER A 1 89 ? -19.385 22.688 58.467 1.00 9.48 86 SER A C 1
ATOM 714 O O . SER A 1 89 ? -19.890 21.847 59.161 1.00 10.95 86 SER A O 1
ATOM 717 N N . ILE A 1 90 ? -19.911 23.066 57.312 1.00 11.75 87 ILE A N 1
ATOM 718 C CA . ILE A 1 90 ? -21.043 22.383 56.693 1.00 9.48 87 ILE A CA 1
ATOM 719 C C . ILE A 1 90 ? -20.712 22.231 55.202 1.00 13.44 87 ILE A C 1
ATOM 720 O O . ILE A 1 90 ? -20.300 23.203 54.543 1.00 12.60 87 ILE A O 1
ATOM 725 N N . SER A 1 91 ? -20.856 21.013 54.675 1.00 11.39 88 SER A N 1
ATOM 726 C CA . SER A 1 91 ? -20.678 20.781 53.234 1.00 10.82 88 SER A CA 1
ATOM 727 C C . SER A 1 91 ? -21.997 20.730 52.522 1.00 12.72 88 SER A C 1
ATOM 728 O O . SER A 1 91 ? -23.004 20.365 53.103 1.00 11.86 88 SER A O 1
ATOM 731 N N . ILE A 1 92 ? -21.975 21.099 51.254 1.00 12.96 89 ILE A N 1
ATOM 732 C CA . ILE A 1 92 ? -23.139 20.956 50.398 1.00 11.73 89 ILE A CA 1
ATOM 733 C C . ILE A 1 92 ? -22.730 20.139 49.196 1.00 9.43 89 ILE A C 1
ATOM 734 O O . ILE A 1 92 ? -21.660 20.299 48.675 1.00 12.26 89 ILE A O 1
ATOM 739 N N . ASN A 1 93 ? -23.611 19.250 48.774 1.00 12.83 90 ASN A N 1
ATOM 740 C CA . ASN A 1 93 ? -23.334 18.413 47.635 1.00 11.03 90 ASN A CA 1
ATOM 741 C C . ASN A 1 93 ? -23.680 19.172 46.386 1.00 14.75 90 ASN A C 1
ATOM 742 O O . ASN A 1 93 ? -24.780 19.674 46.248 1.00 15.42 90 ASN A O 1
ATOM 747 N N . ILE A 1 94 ? -22.728 19.304 45.491 1.00 11.30 91 ILE A N 1
ATOM 748 C CA . ILE A 1 94 ? -22.980 19.935 44.222 1.00 15.35 91 ILE A CA 1
ATOM 749 C C . ILE A 1 94 ? -22.623 18.941 43.116 1.00 16.30 91 ILE A C 1
ATOM 750 O O . ILE A 1 94 ? -21.528 18.387 43.076 1.00 12.98 91 ILE A O 1
ATOM 755 N N . PRO A 1 95 ? -23.591 18.660 42.229 1.00 13.77 92 PRO A N 1
ATOM 756 C CA . PRO A 1 95 ? -23.279 17.811 41.079 1.00 17.66 92 PRO A CA 1
ATOM 757 C C . PRO A 1 95 ? -22.138 18.364 40.249 1.00 12.95 92 PRO A C 1
ATOM 758 O O . PRO A 1 95 ? -21.959 19.571 40.138 1.00 14.42 92 PRO A O 1
ATOM 762 N N . ALA A 1 96 ? -21.363 17.458 39.683 1.00 11.65 93 ALA A N 1
ATOM 763 C CA . ALA A 1 96 ? -20.244 17.831 38.852 1.00 13.12 93 ALA A CA 1
ATOM 764 C C . ALA A 1 96 ? -20.686 18.726 37.666 1.00 13.03 93 ALA A C 1
ATOM 765 O O . ALA A 1 96 ? -19.966 19.625 37.261 1.00 15.29 93 ALA A O 1
ATOM 767 N N A HIS A 1 97 ? -21.873 18.459 37.133 0.38 12.87 94 HIS A N 1
ATOM 768 N N B HIS A 1 97 ? -21.881 18.496 37.139 0.62 14.09 94 HIS A N 1
ATOM 769 C CA A HIS A 1 97 ? -22.458 19.296 36.085 0.38 13.26 94 HIS A CA 1
ATOM 770 C CA B HIS A 1 97 ? -22.367 19.334 36.044 0.62 14.17 94 HIS A CA 1
ATOM 771 C C A HIS A 1 97 ? -22.542 20.764 36.489 0.38 10.98 94 HIS A C 1
ATOM 772 C C B HIS A 1 97 ? -22.633 20.788 36.457 0.62 10.11 94 HIS A C 1
ATOM 773 O O A HIS A 1 97 ? -22.239 21.654 35.707 0.38 13.78 94 HIS A O 1
ATOM 774 O O B HIS A 1 97 ? -22.527 21.697 35.650 0.62 13.95 94 HIS A O 1
ATOM 787 N N . TYR A 1 98 ? -22.961 21.007 37.720 1.00 11.68 95 TYR A N 1
ATOM 788 C CA . TYR A 1 98 ? -23.093 22.357 38.227 1.00 14.51 95 TYR A CA 1
ATOM 789 C C . TYR A 1 98 ? -21.722 22.930 38.520 1.00 13.37 95 TYR A C 1
ATOM 790 O O . TYR A 1 98 ? -21.462 24.083 38.269 1.00 13.40 95 TYR A O 1
ATOM 799 N N . VAL A 1 99 ? -20.843 22.104 39.075 1.00 14.44 96 VAL A N 1
ATOM 800 C CA . VAL A 1 99 ? -19.474 22.533 39.315 1.00 15.30 96 VAL A CA 1
ATOM 801 C C . VAL A 1 99 ? -18.805 22.990 38.009 1.00 15.94 96 VAL A C 1
ATOM 802 O O . VAL A 1 99 ? -18.055 23.960 38.011 1.00 18.87 96 VAL A O 1
ATOM 806 N N . ALA A 1 100 ? -19.121 22.324 36.897 1.00 14.05 97 ALA A N 1
ATOM 807 C CA . ALA A 1 100 ? -18.579 22.702 35.593 1.00 14.18 97 ALA A CA 1
ATOM 808 C C . ALA A 1 100 ? -19.216 23.952 35.000 1.00 15.75 97 ALA A C 1
ATOM 809 O O . ALA A 1 100 ? -18.620 24.567 34.148 1.00 20.44 97 ALA A O 1
ATOM 811 N N . SER A 1 101 ? -20.409 24.329 35.452 1.00 20.06 98 SER A N 1
ATOM 812 C CA . SER A 1 101 ? -21.138 25.476 34.888 1.00 15.64 98 SER A CA 1
ATOM 813 C C . SER A 1 101 ? -20.599 26.829 35.348 1.00 14.39 98 SER A C 1
ATOM 814 O O . SER A 1 101 ? -20.736 27.183 36.504 1.00 18.28 98 SER A O 1
ATOM 817 N N . SER A 1 102 ? -19.990 27.580 34.443 1.00 13.08 99 SER A N 1
ATOM 818 C CA . SER A 1 102 ? -19.411 28.859 34.791 1.00 13.69 99 SER A CA 1
ATOM 819 C C . SER A 1 102 ? -20.516 29.755 35.280 1.00 16.07 99 SER A C 1
ATOM 820 O O . SER A 1 102 ? -20.306 30.590 36.169 1.00 18.82 99 SER A O 1
ATOM 823 N N . THR A 1 103 ? -21.698 29.577 34.705 1.00 16.68 100 THR A N 1
ATOM 824 C CA . THR A 1 103 ? -22.857 30.364 35.087 1.00 16.17 100 THR A CA 1
ATOM 825 C C . THR A 1 103 ? -23.234 30.153 36.568 1.00 18.16 100 THR A C 1
ATOM 826 O O . THR A 1 103 ? -23.300 31.101 37.348 1.00 16.61 100 THR A O 1
ATOM 830 N N . TYR A 1 104 ? -23.474 28.906 36.941 1.00 15.82 101 TYR A N 1
ATOM 831 C CA . TYR A 1 104 ? -23.897 28.579 38.300 1.00 15.73 101 TYR A CA 1
ATOM 832 C C . TYR A 1 104 ? -22.855 28.896 39.379 1.00 16.18 101 TYR A C 1
ATOM 833 O O . TYR A 1 104 ? -23.204 29.337 40.460 1.00 25.57 101 TYR A O 1
ATOM 850 N N . THR A 1 106 ? -20.333 31.172 39.402 1.00 16.89 103 THR A N 1
ATOM 851 C CA . THR A 1 106 ? -20.169 32.608 39.591 1.00 15.61 103 THR A CA 1
ATOM 852 C C . THR A 1 106 ? -21.298 33.114 40.448 1.00 12.97 103 THR A C 1
ATOM 853 O O . THR A 1 106 ? -21.099 33.926 41.323 1.00 19.47 103 THR A O 1
ATOM 857 N N . PHE A 1 107 ? -22.492 32.619 40.170 1.00 13.58 104 PHE A N 1
ATOM 858 C CA . PHE A 1 107 ? -23.658 32.913 40.965 1.00 14.03 104 PHE A CA 1
ATOM 859 C C . PHE A 1 107 ? -23.445 32.506 42.433 1.00 14.82 104 PHE A C 1
ATOM 860 O O . PHE A 1 107 ? -23.557 33.316 43.338 1.00 16.24 104 PHE A O 1
ATOM 868 N N . LEU A 1 108 ? -23.147 31.229 42.647 1.00 16.00 105 LEU A N 1
ATOM 869 C CA . LEU A 1 108 ? -22.783 30.743 43.960 1.00 14.09 105 LEU A CA 1
ATOM 870 C C . LEU A 1 108 ? -21.634 31.564 44.591 1.00 14.04 105 LEU A C 1
ATOM 871 O O . LEU A 1 108 ? -21.691 31.955 45.747 1.00 13.35 105 LEU A O 1
ATOM 876 N N . HIS A 1 109 ? -20.580 31.804 43.827 1.00 15.35 106 HIS A N 1
ATOM 877 C CA . HIS A 1 109 ? -19.429 32.539 44.345 1.00 17.28 106 HIS A CA 1
ATOM 878 C C . HIS A 1 109 ? -19.838 33.909 44.887 1.00 18.06 106 HIS A C 1
ATOM 879 O O . HIS A 1 109 ? -19.428 34.317 45.981 1.00 17.49 106 HIS A O 1
ATOM 886 N N . ASP A 1 110 ? -20.642 34.632 44.116 1.00 17.76 107 ASP A N 1
ATOM 887 C CA . ASP A 1 110 ? -21.053 35.953 44.546 1.00 14.20 107 ASP A CA 1
ATOM 888 C C . ASP A 1 110 ? -22.008 35.838 45.706 1.00 15.17 107 ASP A C 1
ATOM 889 O O . ASP A 1 110 ? -22.059 36.713 46.551 1.00 14.82 107 ASP A O 1
ATOM 894 N N . TYR A 1 111 ? -22.755 34.742 45.751 1.00 15.34 108 TYR A N 1
ATOM 895 C CA . TYR A 1 111 ? -23.663 34.515 46.849 1.00 13.34 108 TYR A CA 1
ATOM 896 C C . TYR A 1 111 ? -22.905 34.352 48.179 1.00 12.33 108 TYR A C 1
ATOM 897 O O . TYR A 1 111 ? -23.231 34.993 49.174 1.00 14.78 108 TYR A O 1
ATOM 906 N N . VAL A 1 112 ? -21.894 33.489 48.183 1.00 16.04 109 VAL A N 1
ATOM 907 C CA . VAL A 1 112 ? -21.059 33.255 49.358 1.00 12.58 109 VAL A CA 1
ATOM 908 C C . VAL A 1 112 ? -20.384 34.548 49.769 1.00 13.76 109 VAL A C 1
ATOM 909 O O . VAL A 1 112 ? -20.386 34.906 50.932 1.00 15.83 109 VAL A O 1
ATOM 913 N N . LYS A 1 113 ? -19.842 35.272 48.796 1.00 16.10 110 LYS A N 1
ATOM 914 C CA . LYS A 1 113 ? -19.160 36.534 49.071 1.00 18.50 110 LYS A CA 1
ATOM 915 C C . LYS A 1 113 ? -20.105 37.444 49.818 1.00 17.04 110 LYS A C 1
ATOM 916 O O . LYS A 1 113 ? -19.746 38.065 50.801 1.00 17.24 110 LYS A O 1
ATOM 922 N N . GLU A 1 114 ? -21.340 37.489 49.356 1.00 15.18 111 GLU A N 1
ATOM 923 C CA . GLU A 1 114 ? -22.326 38.389 49.916 1.00 17.07 111 GLU A CA 1
ATOM 924 C C . GLU A 1 114 ? -22.870 37.975 51.309 1.00 15.85 111 GLU A C 1
ATOM 925 O O . GLU A 1 114 ? -22.987 38.802 52.214 1.00 19.53 111 GLU A O 1
ATOM 931 N N . HIS A 1 115 ? -23.158 36.688 51.482 1.00 12.80 112 HIS A N 1
ATOM 932 C CA . HIS A 1 115 ? -23.954 36.196 52.600 1.00 13.54 112 HIS A CA 1
ATOM 933 C C . HIS A 1 115 ? -23.228 35.334 53.651 1.00 14.10 112 HIS A C 1
ATOM 934 O O . HIS A 1 115 ? -23.714 35.184 54.776 1.00 15.85 112 HIS A O 1
ATOM 941 N N . LEU A 1 116 ? -22.113 34.725 53.274 1.00 11.94 113 LEU A N 1
ATOM 942 C CA . LEU A 1 116 ? -21.444 33.811 54.189 1.00 10.79 113 LEU A CA 1
ATOM 943 C C . LEU A 1 116 ? -20.410 34.558 55.006 1.00 12.85 113 LEU A C 1
ATOM 944 O O . LEU A 1 116 ? -19.452 35.069 54.457 1.00 13.48 113 LEU A O 1
ATOM 949 N N . LYS A 1 117 ? -20.615 34.610 56.321 1.00 15.03 114 LYS A N 1
ATOM 950 C CA . LYS A 1 117 ? -19.676 35.280 57.207 1.00 16.42 114 LYS A CA 1
ATOM 951 C C . LYS A 1 117 ? -18.370 34.488 57.336 1.00 16.61 114 LYS A C 1
ATOM 952 O O . LYS A 1 117 ? -17.337 35.077 57.619 1.00 13.72 114 LYS A O 1
ATOM 958 N N . TYR A 1 118 ? -18.420 33.164 57.166 1.00 12.93 115 TYR A N 1
ATOM 959 C CA . TYR A 1 118 ? -17.300 32.266 57.502 1.00 11.50 115 TYR A CA 1
ATOM 960 C C . TYR A 1 118 ? -16.988 31.326 56.348 1.00 15.75 115 TYR A C 1
ATOM 961 O O . TYR A 1 118 ? -17.298 30.140 56.410 1.00 12.27 115 TYR A O 1
ATOM 970 N N . PRO A 1 119 ? -16.368 31.851 55.285 1.00 17.72 116 PRO A N 1
ATOM 971 C CA . PRO A 1 119 ? -16.250 31.011 54.094 1.00 12.13 116 PRO A CA 1
ATOM 972 C C . PRO A 1 119 ? -15.404 29.752 54.299 1.00 10.24 116 PRO A C 1
ATOM 973 O O . PRO A 1 119 ? -15.670 28.749 53.650 1.00 13.77 116 PRO A O 1
ATOM 977 N N . GLU A 1 120 ? -14.435 29.777 55.206 1.00 13.80 117 GLU A N 1
ATOM 978 C CA . GLU A 1 120 ? -13.618 28.605 55.475 1.00 12.18 117 GLU A CA 1
ATOM 979 C C . GLU A 1 120 ? -14.445 27.455 56.038 1.00 13.45 117 GLU A C 1
ATOM 980 O O . GLU A 1 120 ? -13.976 26.325 56.104 1.00 14.93 117 GLU A O 1
ATOM 986 N N . CYS A 1 121 ? -15.678 27.764 56.453 1.00 11.65 118 CYS A N 1
ATOM 987 C CA . CYS A 1 121 ? -16.606 26.807 57.051 1.00 11.69 118 CYS A CA 1
ATOM 988 C C . CYS A 1 121 ? -17.592 26.213 56.032 1.00 11.35 118 CYS A C 1
ATOM 989 O O . CYS A 1 121 ? -18.383 25.339 56.380 1.00 14.10 118 CYS A O 1
ATOM 992 N N . LEU A 1 122 ? -17.548 26.690 54.786 1.00 11.08 119 LEU A N 1
ATOM 993 C CA . LEU A 1 122 ? -18.304 26.021 53.712 1.00 11.60 119 LEU A CA 1
ATOM 994 C C . LEU A 1 122 ? -17.425 25.031 53.015 1.00 13.07 119 LEU A C 1
ATOM 995 O O . LEU A 1 122 ? -16.255 25.283 52.801 1.00 12.84 119 LEU A O 1
ATOM 1000 N N . GLU A 1 123 ? -18.024 23.904 52.653 1.00 10.09 120 GLU A N 1
ATOM 1001 C CA . GLU A 1 123 ? -17.356 22.911 51.819 1.00 11.75 120 GLU A CA 1
ATOM 1002 C C . GLU A 1 123 ? -18.293 22.514 50.654 1.00 12.09 120 GLU A C 1
ATOM 1003 O O . GLU A 1 123 ? -19.482 22.258 50.834 1.00 10.79 120 GLU A O 1
ATOM 1009 N N . ILE A 1 124 ? -17.741 22.517 49.454 1.00 13.71 121 ILE A N 1
ATOM 1010 C CA . ILE A 1 124 ? -18.495 22.058 48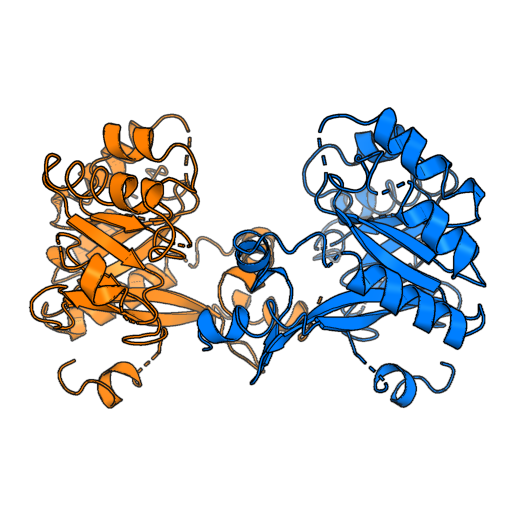.321 1.00 10.30 121 ILE A CA 1
ATOM 1011 C C . ILE A 1 124 ? -18.113 20.626 48.121 1.00 14.34 121 ILE A C 1
ATOM 1012 O O . ILE A 1 124 ? -16.945 20.343 47.841 1.00 12.80 121 ILE A O 1
ATOM 1017 N N . GLU A 1 125 ? -19.086 19.730 48.284 1.00 11.71 122 GLU A N 1
ATOM 1018 C CA . GLU A 1 125 ? -18.854 18.328 48.048 1.00 13.15 122 GLU A CA 1
ATOM 1019 C C . GLU A 1 125 ? -19.275 17.951 46.616 1.00 10.23 122 GLU A C 1
ATOM 1020 O O . GLU A 1 125 ? -20.423 18.010 46.277 1.00 11.03 122 GLU A O 1
ATOM 1026 N N . ILE A 1 126 ? -18.315 17.601 45.772 1.00 13.32 123 ILE A N 1
ATOM 1027 C CA . ILE A 1 126 ? -18.625 17.282 44.385 1.00 13.13 123 ILE A CA 1
ATOM 1028 C C . ILE A 1 126 ? -19.136 15.860 44.309 1.00 18.19 123 ILE A C 1
ATOM 1029 O O . ILE A 1 126 ? -18.464 14.903 44.723 1.00 13.26 123 ILE A O 1
ATOM 1034 N N . ILE A 1 127 ? -20.338 15.742 43.773 1.00 13.82 124 ILE A N 1
ATOM 1035 C CA . ILE A 1 127 ? -21.025 14.465 43.692 1.00 15.26 124 ILE A CA 1
ATOM 1036 C C . ILE A 1 127 ? -21.410 14.197 42.241 1.00 12.76 124 ILE A C 1
ATOM 1037 O O . ILE A 1 127 ? -21.282 15.064 41.386 1.00 13.07 124 ILE A O 1
ATOM 1042 N N . GLU A 1 128 ? -21.856 12.983 41.959 1.00 19.01 125 GLU A N 1
ATOM 1043 C CA . GLU A 1 128 ? -22.272 12.621 40.611 1.00 19.19 125 GLU A CA 1
ATOM 1044 C C . GLU A 1 128 ? -21.209 12.899 39.534 1.00 15.74 125 GLU A C 1
ATOM 1045 O O . GLU A 1 128 ? -21.440 13.606 38.571 1.00 18.57 125 GLU A O 1
ATOM 1051 N N A ARG A 1 129 ? -20.053 12.291 39.731 0.61 14.89 126 ARG A N 1
ATOM 1052 N N B ARG A 1 129 ? -20.035 12.298 39.705 0.39 14.86 126 ARG A N 1
ATOM 1053 C CA A ARG A 1 129 ? -18.887 12.554 38.925 0.61 18.40 126 ARG A CA 1
ATOM 1054 C CA B ARG A 1 129 ? -18.974 12.379 38.700 0.39 18.90 126 ARG A CA 1
ATOM 1055 C C A ARG A 1 129 ? -18.809 11.669 37.671 0.61 21.35 126 ARG A C 1
ATOM 1056 C C B ARG A 1 129 ? -19.391 11.850 37.320 0.39 19.10 126 ARG A C 1
ATOM 1057 O O A ARG A 1 129 ? -19.097 12.114 36.557 0.61 24.42 126 ARG A O 1
ATOM 1058 O O B ARG A 1 129 ? -18.831 12.242 36.295 0.39 26.06 126 ARG A O 1
ATOM 1073 N N . THR A 1 133 ? -15.192 12.746 31.363 1.00 58.78 130 THR A N 1
ATOM 1074 C CA . THR A 1 133 ? -15.791 14.085 31.350 1.00 68.26 130 THR A CA 1
ATOM 1075 C C . THR A 1 133 ? -14.712 15.205 31.356 1.00 62.90 130 THR A C 1
ATOM 1076 O O . THR A 1 133 ? -13.547 14.918 31.619 1.00 59.79 130 THR A O 1
ATOM 1080 N N . GLU A 1 134 ? -15.107 16.440 31.032 1.00 59.50 131 GLU A N 1
ATOM 1081 C CA . GLU A 1 134 ? -14.259 17.660 30.947 1.00 84.74 131 GLU A CA 1
ATOM 1082 C C . GLU A 1 134 ? -13.914 18.396 32.282 1.00 93.14 131 GLU A C 1
ATOM 1083 O O . GLU A 1 134 ? -14.742 18.402 33.183 1.00 95.44 131 GLU A O 1
ATOM 1089 N N . LEU A 1 135 ? -12.742 19.041 32.401 1.00 64.41 132 LEU A N 1
ATOM 1090 C CA . LEU A 1 135 ? -12.273 19.531 33.728 1.00 35.37 132 LEU A CA 1
ATOM 1091 C C . LEU A 1 135 ? -11.594 20.917 33.873 1.00 27.06 132 LEU A C 1
ATOM 1092 O O . LEU A 1 135 ? -11.543 21.439 34.987 1.00 18.39 132 LEU A O 1
ATOM 1097 N N . ALA A 1 136 ? -11.043 21.506 32.812 1.00 20.89 133 ALA A N 1
ATOM 1098 C CA . ALA A 1 136 ? -10.271 22.737 33.016 1.00 20.26 133 ALA A CA 1
ATOM 1099 C C . ALA A 1 136 ? -11.136 23.892 33.520 1.00 24.74 133 ALA A C 1
ATOM 1100 O O . ALA A 1 136 ? -10.703 24.695 34.339 1.00 24.46 133 ALA A O 1
ATOM 1102 N N . ILE A 1 137 ? -12.357 23.969 33.005 1.00 21.09 134 ILE A N 1
ATOM 1103 C CA . ILE A 1 137 ? -13.346 24.972 33.409 1.00 20.26 134 ILE A CA 1
ATOM 1104 C C . ILE A 1 137 ? -13.832 24.743 34.855 1.00 18.72 134 ILE A C 1
ATOM 1105 O O . ILE A 1 137 ? -13.957 25.681 35.618 1.00 16.01 134 ILE A O 1
ATOM 1110 N N . ALA A 1 138 ? -14.111 23.492 35.211 1.00 19.94 135 ALA A N 1
ATOM 1111 C CA . ALA A 1 138 ? -14.474 23.098 36.570 1.00 15.24 135 ALA A CA 1
ATOM 1112 C C . ALA A 1 138 ? -13.398 23.515 37.597 1.00 16.72 135 ALA A C 1
ATOM 1113 O O . ALA A 1 138 ? -13.720 24.008 38.677 1.00 15.86 135 ALA A O 1
ATOM 1115 N N . ASP A 1 139 ? -12.131 23.316 37.231 1.00 15.42 136 ASP A N 1
ATOM 1116 C CA . ASP A 1 139 ? -10.987 23.685 38.041 1.00 12.95 136 ASP A CA 1
ATOM 1117 C C . ASP A 1 139 ? -10.898 25.214 38.221 1.00 13.62 136 ASP A C 1
ATOM 1118 O O . ASP A 1 139 ? -10.596 25.704 39.301 1.00 15.34 136 ASP A O 1
ATOM 1123 N N . LYS A 1 140 ? -11.191 25.961 37.161 1.00 19.74 137 LYS A N 1
ATOM 1124 C CA . LYS A 1 140 ? -11.260 27.429 37.211 1.00 18.74 137 LYS A CA 1
ATOM 1125 C C . LYS A 1 140 ? -12.382 27.928 38.118 1.00 13.77 137 LYS A C 1
ATOM 1126 O O . LYS A 1 140 ? -12.192 28.782 38.964 1.00 16.13 137 LYS A O 1
ATOM 1132 N N . ASN A 1 141 ? -13.567 27.389 37.910 1.00 15.72 138 ASN A N 1
ATOM 1133 C CA . ASN A 1 141 ? -14.717 27.676 38.739 1.00 15.37 138 ASN A CA 1
ATOM 1134 C C . ASN A 1 141 ? -14.430 27.435 40.209 1.00 12.80 138 ASN A C 1
ATOM 1135 O O . ASN A 1 141 ? -14.740 28.277 41.049 1.00 18.14 138 ASN A O 1
ATOM 1140 N N . LEU A 1 142 ? -13.825 26.284 40.502 1.00 14.21 139 LEU A N 1
ATOM 1141 C CA . LEU A 1 142 ? -13.587 25.873 41.885 1.00 11.83 139 LEU A CA 1
ATOM 1142 C C . LEU A 1 142 ? -12.556 26.751 42.536 1.00 13.67 139 LEU A C 1
ATOM 1143 O O . LEU A 1 142 ? -12.706 27.110 43.694 1.00 17.02 139 LEU A O 1
ATOM 1148 N N . ARG A 1 143 ? -11.499 27.094 41.814 1.00 14.10 140 ARG A N 1
ATOM 1149 C CA . ARG A 1 143 ? -10.475 27.965 42.412 1.00 18.49 140 ARG A CA 1
ATOM 1150 C C . ARG A 1 143 ? -10.993 29.372 42.726 1.00 15.18 140 ARG A C 1
ATOM 1151 O O . ARG A 1 143 ? -10.564 29.995 43.693 1.00 15.28 140 ARG A O 1
ATOM 1159 N N . LYS A 1 144 ? -11.906 29.882 41.903 1.00 18.08 141 LYS A N 1
ATOM 1160 C CA . LYS A 1 144 ? -12.444 31.219 42.161 1.00 18.92 141 LYS A CA 1
ATOM 1161 C C . LYS A 1 144 ? -13.152 31.323 43.512 1.00 16.32 141 LYS A C 1
ATOM 1162 O O . LYS A 1 144 ? -13.081 32.358 44.190 1.00 16.62 141 LYS A O 1
ATOM 1168 N N A ILE A 1 145 ? -13.825 30.248 43.907 0.51 15.22 142 ILE A N 1
ATOM 1169 N N B ILE A 1 145 ? -13.830 30.243 43.897 0.49 15.01 142 ILE A N 1
ATOM 1170 C CA A ILE A 1 145 ? -14.527 30.274 45.170 0.51 13.93 142 ILE A CA 1
ATOM 1171 C CA B ILE A 1 145 ? -14.563 30.210 45.151 0.49 12.97 142 ILE A CA 1
ATOM 1172 C C A ILE A 1 145 ? -13.586 29.926 46.317 0.51 14.22 142 ILE A C 1
ATOM 1173 C C B ILE A 1 145 ? -13.611 29.904 46.307 0.49 13.96 142 ILE A C 1
ATOM 1174 O O A ILE A 1 145 ? -13.722 30.462 47.408 0.51 13.98 142 ILE A O 1
ATOM 1175 O O B ILE A 1 145 ? -13.760 30.452 47.391 0.49 13.92 142 ILE A O 1
ATOM 1184 N N . LYS A 1 146 ? -12.615 29.053 46.067 1.00 14.91 143 LYS A N 1
ATOM 1185 C CA . LYS A 1 146 ? -11.661 28.706 47.102 1.00 12.61 143 LYS A CA 1
ATOM 1186 C C . LYS A 1 146 ? -10.839 29.934 47.483 1.00 17.32 143 LYS A C 1
ATOM 1187 O O . LYS A 1 146 ? -10.317 30.006 48.585 1.00 17.56 143 LYS A O 1
ATOM 1193 N N . ASP A 1 147 ? -10.722 30.891 46.560 1.00 15.79 144 ASP A N 1
ATOM 1194 C CA . ASP A 1 147 ? -10.088 32.172 46.849 1.00 16.26 144 ASP A CA 1
ATOM 1195 C C . ASP A 1 147 ? -10.867 32.908 47.914 1.00 16.01 144 ASP A C 1
ATOM 1196 O O . ASP A 1 147 ? -10.298 33.740 48.582 1.00 19.23 144 ASP A O 1
ATOM 1201 N N . LEU A 1 148 ? -12.155 32.627 48.063 1.00 13.03 145 LEU A N 1
ATOM 1202 C CA . LEU A 1 148 ? -12.901 33.186 49.183 1.00 13.32 145 LEU A CA 1
ATOM 1203 C C . LEU A 1 148 ? -12.592 32.476 50.514 1.00 19.79 145 LEU A C 1
ATOM 1204 O O . LEU A 1 148 ? -12.867 33.013 51.590 1.00 17.12 145 LEU A O 1
ATOM 1209 N N . GLY A 1 149 ? -12.010 31.284 50.454 1.00 12.16 146 GLY A N 1
ATOM 1210 C CA . GLY A 1 149 ? -11.776 30.510 51.656 1.00 11.32 146 GLY A CA 1
ATOM 1211 C C . GLY A 1 149 ? -12.479 29.157 51.691 1.00 12.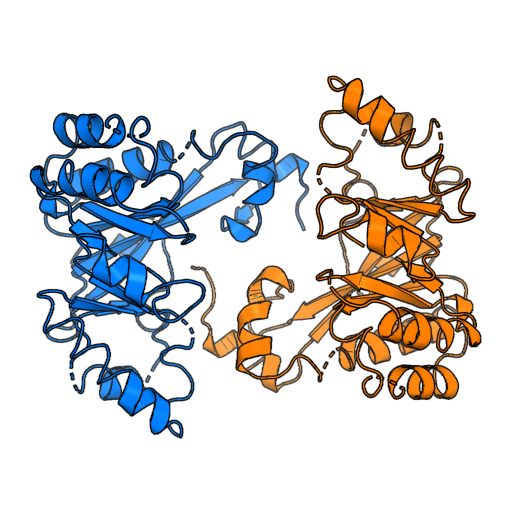87 146 GLY A C 1
ATOM 1212 O O . GLY A 1 149 ? -12.155 28.346 52.538 1.00 15.40 146 GLY A O 1
ATOM 1213 N N . VAL A 1 150 ? -13.422 28.909 50.776 1.00 12.90 147 VAL A N 1
ATOM 1214 C CA . VAL A 1 150 ? -14.221 27.690 50.758 1.00 9.64 147 VAL A CA 1
ATOM 1215 C C . VAL A 1 150 ? -13.365 26.461 50.453 1.00 11.36 147 VAL A C 1
ATOM 1216 O O . VAL A 1 150 ? -12.384 26.552 49.732 1.00 12.79 147 VAL A O 1
ATOM 1220 N N . LYS A 1 151 ? -13.737 25.317 51.012 1.00 11.32 148 LYS A N 1
ATOM 1221 C CA . LYS A 1 151 ? -12.993 24.071 50.833 1.00 9.82 148 LYS A CA 1
ATOM 1222 C C . LYS A 1 151 ? -13.718 23.173 49.830 1.00 15.35 148 LYS A C 1
ATOM 1223 O O . LYS A 1 151 ? -14.925 23.300 49.625 1.00 12.32 148 LYS A O 1
ATOM 1229 N N . VAL A 1 152 ? -12.995 22.256 49.210 1.00 13.26 149 VAL A N 1
ATOM 1230 C CA . VAL A 1 152 ? -13.579 21.403 48.199 1.00 11.59 149 VAL A CA 1
ATOM 1231 C C . VAL A 1 152 ? -13.325 19.927 48.512 1.00 11.07 149 VAL A C 1
ATOM 1232 O O . VAL A 1 152 ? -12.220 19.537 48.842 1.00 11.90 149 VAL A O 1
ATOM 1236 N N . SER A 1 153 ? -14.365 19.108 48.435 1.00 12.79 150 SER A N 1
ATOM 1237 C CA . SER A 1 153 ? -14.182 17.687 48.657 1.00 12.42 150 SER A CA 1
ATOM 1238 C C . SER A 1 153 ? -14.796 16.919 47.519 1.00 13.39 150 SER A C 1
ATOM 1239 O O . SER A 1 153 ? -15.483 17.500 46.680 1.00 11.64 150 SER A O 1
ATOM 1250 N N . ASP A 1 155 ? -16.828 13.039 46.889 1.00 14.43 152 ASP A N 1
ATOM 1251 C CA . ASP A 1 155 ? -17.305 11.871 47.595 1.00 15.69 152 ASP A CA 1
ATOM 1252 C C . ASP A 1 155 ? -17.067 10.580 46.859 1.00 17.51 152 ASP A C 1
ATOM 1253 O O . ASP A 1 155 ? -16.662 10.578 45.697 1.00 19.83 152 ASP A O 1
ATOM 1258 N N . ASP A 1 156 ? -17.301 9.485 47.554 1.00 13.86 153 ASP A N 1
ATOM 1259 C CA . ASP A 1 156 ? -17.242 8.143 46.982 1.00 19.26 153 ASP A CA 1
ATOM 1260 C C . ASP A 1 156 ? -15.989 7.911 46.161 1.00 14.10 153 ASP A C 1
ATOM 1261 O O . ASP A 1 156 ? -16.043 7.403 45.057 1.00 17.29 153 ASP A O 1
ATOM 1266 N N . PHE A 1 157 ? -14.857 8.317 46.693 1.00 14.95 154 PHE A N 1
ATOM 1267 C CA . PHE A 1 157 ? -13.618 8.067 46.013 1.00 12.04 154 PHE A CA 1
ATOM 1268 C C . PHE A 1 157 ? -13.438 6.558 45.855 1.00 19.56 154 PHE A C 1
ATOM 1269 O O . PHE A 1 157 ? -13.762 5.789 46.740 1.00 23.98 154 PHE A O 1
ATOM 1277 N N . GLY A 1 158 ? -12.928 6.133 44.710 1.00 22.31 155 GLY A N 1
ATOM 1278 C CA . GLY A 1 158 ? -12.769 4.714 44.450 1.00 27.82 155 GLY A CA 1
ATOM 1279 C C . GLY A 1 158 ? -13.890 4.192 43.578 1.00 37.72 155 GLY A C 1
ATOM 1280 O O . GLY A 1 158 ? -13.662 3.374 42.674 1.00 44.15 155 GLY A O 1
ATOM 1281 N N . LYS A 1 159 ? -15.095 4.720 43.788 1.00 31.90 156 LYS A N 1
ATOM 1282 C CA . LYS A 1 159 ? -16.322 4.340 43.079 1.00 30.38 156 LYS A CA 1
ATOM 1283 C C . LYS A 1 159 ? -16.556 5.116 41.776 1.00 32.90 156 LYS A C 1
ATOM 1284 O O . LYS A 1 159 ? -16.537 6.334 41.742 1.00 20.02 156 LYS A O 1
ATOM 1290 N N . GLY A 1 160 ? -16.836 4.387 40.693 1.00 53.01 157 GLY A N 1
ATOM 1291 C CA . GLY A 1 160 ? -17.195 5.019 39.436 1.00 49.84 157 GLY A CA 1
ATOM 1292 C C . GLY A 1 160 ? -16.058 5.506 38.565 1.00 47.05 157 GLY A C 1
ATOM 1293 O O . GLY A 1 160 ? -14.984 4.958 38.593 1.00 54.09 157 GLY A O 1
ATOM 1294 N N . TYR A 1 161 ? -16.319 6.508 37.745 1.00 51.79 158 TYR A N 1
ATOM 1295 C CA . TYR A 1 161 ? -15.313 7.002 36.811 1.00 71.41 158 TYR A CA 1
ATOM 1296 C C . TYR A 1 161 ? -14.338 8.092 37.329 1.00 37.12 158 TYR A C 1
ATOM 1297 O O . TYR A 1 161 ? -14.713 9.034 38.021 1.00 29.72 158 TYR A O 1
ATOM 1306 N N . SER A 1 162 ? -13.078 7.874 36.993 1.00 30.94 159 SER A N 1
ATOM 1307 C CA . SER A 1 162 ? -12.017 8.862 37.011 1.00 41.13 159 SER A CA 1
ATOM 1308 C C . SER A 1 162 ? -11.646 9.540 38.341 1.00 26.79 159 SER A C 1
ATOM 1309 O O . SER A 1 162 ? -11.299 10.691 38.359 1.00 30.85 159 SER A O 1
ATOM 1312 N N . SER A 1 163 ? -11.699 8.803 39.432 1.00 19.33 160 SER A N 1
ATOM 1313 C CA . SER A 1 163 ? -11.468 9.332 40.751 1.00 16.52 160 SER A CA 1
ATOM 1314 C C . SER A 1 163 ? -10.087 9.983 40.785 1.00 16.61 160 SER A C 1
ATOM 1315 O O . SER A 1 163 ? -9.951 11.147 41.159 1.00 18.02 160 SER A O 1
ATOM 1318 N N . LEU A 1 164 ? -9.082 9.244 40.325 1.00 15.88 161 LEU A N 1
ATOM 1319 C CA . LEU A 1 164 ? -7.725 9.746 40.274 1.00 12.06 161 LEU A CA 1
ATOM 1320 C C . LEU A 1 164 ? -7.600 10.921 39.297 1.00 17.17 161 LEU A C 1
ATOM 1321 O O . LEU A 1 164 ? -6.769 11.798 39.497 1.00 18.67 161 LEU A O 1
ATOM 1326 N N . ALA A 1 165 ? -8.435 10.938 38.258 1.00 20.89 162 ALA A N 1
ATOM 1327 C CA . ALA A 1 165 ? -8.450 12.059 37.337 1.00 16.67 162 ALA A CA 1
ATOM 1328 C C . ALA A 1 165 ? -8.993 13.336 37.983 1.00 22.07 162 ALA A C 1
ATOM 1329 O O . ALA A 1 165 ? -8.398 14.403 37.825 1.00 18.25 162 ALA A O 1
ATOM 1331 N N . TYR A 1 166 ? -10.105 13.243 38.710 1.00 14.03 163 TYR A N 1
ATOM 1332 C CA . TYR A 1 166 ? -10.603 14.409 39.424 1.00 16.72 163 TYR A CA 1
ATOM 1333 C C . TYR A 1 166 ? -9.597 14.900 40.449 1.00 16.09 163 TYR A C 1
ATOM 1334 O O . TYR A 1 166 ? -9.398 16.085 40.651 1.00 20.12 163 TYR A O 1
ATOM 1343 N N . LEU A 1 167 ? -8.963 13.956 41.107 1.00 16.80 164 LEU A N 1
ATOM 1344 C CA . LEU A 1 167 ? -8.007 14.276 42.139 1.00 19.11 164 LEU A CA 1
ATOM 1345 C C . LEU A 1 167 ? -6.840 15.027 41.519 1.00 20.57 164 LEU A C 1
ATOM 1346 O O . LEU A 1 167 ? -6.312 15.973 42.097 1.00 20.46 164 LEU A O 1
ATOM 1351 N N . ARG A 1 168 ? -6.459 14.610 40.313 1.00 16.62 165 ARG A N 1
ATOM 1352 C CA . ARG A 1 168 ? -5.334 15.197 39.623 1.00 16.00 165 ARG A CA 1
ATOM 1353 C C . ARG A 1 168 ? -5.639 16.614 39.237 1.00 21.79 165 ARG A C 1
ATOM 1354 O O . ARG A 1 168 ? -4.818 17.502 39.426 1.00 18.79 165 ARG A O 1
ATOM 1362 N N . SER A 1 169 ? -6.830 16.789 38.671 1.00 21.25 166 SER A N 1
ATOM 1363 C CA . SER A 1 169 ? -7.165 17.947 37.880 1.00 17.46 166 SER A CA 1
ATOM 1364 C C . SER A 1 169 ? -7.866 19.028 38.666 1.00 18.55 166 SER A C 1
ATOM 1365 O O . SER A 1 169 ? -7.838 20.192 38.273 1.00 28.00 166 SER A O 1
ATOM 1368 N N . LEU A 1 170 ? -8.499 18.660 39.771 1.00 16.68 167 LEU A N 1
ATOM 1369 C CA . LEU A 1 170 ? -9.260 19.644 40.520 1.00 15.49 167 LEU A CA 1
ATOM 1370 C C . LEU A 1 170 ? -8.574 19.958 41.856 1.00 15.93 167 LEU A C 1
ATOM 1371 O O . LEU A 1 170 ? -7.849 19.125 42.395 1.00 12.50 167 LEU A O 1
ATOM 1376 N N . PRO A 1 171 ? -8.761 21.193 42.364 1.00 19.21 168 PRO A N 1
ATOM 1377 C CA . PRO A 1 171 ? -8.183 21.594 43.655 1.00 12.23 168 PRO A CA 1
ATOM 1378 C C . PRO A 1 171 ? -8.945 20.982 44.850 1.00 12.81 168 PRO A C 1
ATOM 1379 O O . PRO A 1 171 ? -9.585 21.643 45.641 1.00 12.10 168 PRO A O 1
ATOM 1383 N N . ILE A 1 172 ? -8.840 19.664 44.937 1.00 13.59 169 ILE A N 1
ATOM 1384 C CA . ILE A 1 172 ? -9.475 18.849 45.970 1.00 13.16 169 ILE A CA 1
ATOM 1385 C C . ILE A 1 172 ? -8.735 18.970 47.310 1.00 13.11 169 ILE A C 1
ATOM 1386 O O . ILE A 1 172 ? -7.541 18.696 47.395 1.00 15.79 169 ILE A O 1
ATOM 1391 N N . ASP A 1 173 ? -9.445 19.380 48.355 1.00 11.87 170 ASP A N 1
ATOM 1392 C CA . ASP A 1 173 ? -8.870 19.435 49.697 1.00 12.12 170 ASP A CA 1
ATOM 1393 C C . ASP A 1 173 ? -9.115 18.140 50.481 1.00 12.65 170 ASP A C 1
ATOM 1394 O O . ASP A 1 173 ? -8.324 17.778 51.338 1.00 14.44 170 ASP A O 1
ATOM 1399 N N . ILE A 1 174 ? -10.244 17.490 50.213 1.00 12.09 171 ILE A N 1
ATOM 1400 C CA . ILE A 1 174 ? -10.773 16.402 51.033 1.00 11.62 171 ILE A CA 1
ATOM 1401 C C . ILE A 1 174 ? -11.321 15.315 50.124 1.00 9.87 171 ILE A C 1
ATOM 1402 O O . ILE A 1 174 ? -12.064 15.590 49.212 1.00 12.66 171 ILE A O 1
ATOM 1407 N N . VAL A 1 175 ? -10.926 14.073 50.368 1.00 13.42 172 VAL A N 1
ATOM 1408 C CA . VAL A 1 175 ? -11.478 12.946 49.624 1.00 11.42 172 VAL A CA 1
ATOM 1409 C C . VAL A 1 175 ? -12.381 12.188 50.577 1.00 12.41 172 VAL A C 1
ATOM 1410 O O . VAL A 1 175 ? -11.983 11.936 51.715 1.00 11.78 172 VAL A O 1
ATOM 1414 N N . LYS A 1 176 ? -13.599 11.884 50.140 1.00 12.35 173 LYS A N 1
ATOM 1415 C CA . LYS A 1 176 ? -14.513 11.076 50.923 1.00 11.39 173 LYS A CA 1
ATOM 1416 C C . LYS A 1 176 ? -14.645 9.702 50.272 1.00 13.89 173 LYS A C 1
ATOM 1417 O O . LYS A 1 176 ? -14.739 9.593 49.039 1.00 18.24 173 LYS A O 1
ATOM 1423 N N . THR A 1 177 ? -14.650 8.659 51.096 1.00 13.66 174 THR A N 1
ATOM 1424 C CA . THR A 1 177 ? -14.901 7.309 50.603 1.00 14.25 174 THR A CA 1
ATOM 1425 C C . THR A 1 177 ? -16.272 6.801 51.024 1.00 18.55 174 THR A C 1
ATOM 1426 O O . THR A 1 177 ? -16.863 7.322 51.954 1.00 20.18 174 THR A O 1
ATOM 1430 N N . ASP A 1 178 ? -16.810 5.802 50.335 1.00 20.86 175 ASP A N 1
ATOM 1431 C CA . ASP A 1 178 ? -18.115 5.305 50.760 1.00 25.28 175 ASP A CA 1
ATOM 1432 C C . ASP A 1 178 ? -18.024 4.134 51.745 1.00 17.18 175 ASP A C 1
ATOM 1433 O O . ASP A 1 178 ? -16.946 3.610 52.052 1.00 17.86 175 ASP A O 1
ATOM 1446 N N . SER A 1 180 ? -18.576 1.064 51.554 1.00 21.51 177 SER A N 1
ATOM 1447 C CA . SER A 1 180 ? -17.976 -0.205 51.113 1.00 15.86 177 SER A CA 1
ATOM 1448 C C . SER A 1 180 ? -16.458 -0.158 50.986 1.00 14.24 177 SER A C 1
ATOM 1449 O O . SER A 1 180 ? -15.806 -1.182 50.928 1.00 16.98 177 SER A O 1
ATOM 1452 N N . PHE A 1 181 ? -15.896 1.028 50.939 1.00 12.97 178 PHE A N 1
ATOM 1453 C CA . PHE A 1 181 ? -14.459 1.139 50.904 1.00 11.66 178 PHE A CA 1
ATOM 1454 C C . PHE A 1 181 ? -13.870 0.645 52.205 1.00 12.87 178 PHE A C 1
ATOM 1455 O O . PHE A 1 181 ? -12.697 0.280 52.262 1.00 14.19 178 PHE A O 1
ATOM 1463 N N . ILE A 1 182 ? -14.675 0.679 53.263 1.00 11.80 179 ILE A N 1
ATOM 1464 C CA . ILE A 1 182 ? -14.200 0.314 54.586 1.00 12.76 179 ILE A CA 1
ATOM 1465 C C . ILE A 1 182 ? -14.927 -0.917 55.116 1.00 12.57 179 ILE A C 1
ATOM 1466 O O . ILE A 1 182 ? -14.807 -1.256 56.282 1.00 12.23 179 ILE A O 1
ATOM 1471 N N . ALA A 1 183 ? -15.673 -1.581 54.240 1.00 14.27 180 ALA A N 1
ATOM 1472 C CA . ALA A 1 183 ? -16.439 -2.761 54.601 1.00 16.50 180 ALA A CA 1
ATOM 1473 C C . ALA A 1 183 ? -15.588 -4.041 54.592 1.00 15.48 180 ALA A C 1
ATOM 1474 O O . ALA A 1 183 ? -14.615 -4.144 53.843 1.00 14.28 180 ALA A O 1
ATOM 1476 N N . LEU A 1 184 ? -15.953 -5.005 55.433 1.00 14.15 181 LEU A N 1
ATOM 1477 C CA . LEU A 1 184 ? -15.319 -6.335 55.434 1.00 19.29 181 LEU A CA 1
ATOM 1478 C C . LEU A 1 184 ? -13.775 -6.404 55.678 1.00 19.93 181 LEU A C 1
ATOM 1479 O O . LEU A 1 184 ? -13.118 -7.375 55.285 1.00 22.64 181 LEU A O 1
ATOM 1484 N N . LEU A 1 185 ? -13.214 -5.410 56.367 1.00 14.84 182 LEU A N 1
ATOM 1485 C CA . LEU A 1 185 ? -11.766 -5.324 56.537 1.00 12.01 182 LEU A CA 1
ATOM 1486 C C . LEU A 1 185 ? -11.111 -6.393 57.429 1.00 20.58 182 LEU A C 1
ATOM 1487 O O . LEU A 1 185 ? -9.882 -6.547 57.418 1.00 16.84 182 LEU A O 1
ATOM 1492 N N A LYS A 1 186 ? -11.908 -7.123 58.204 0.41 18.32 183 LYS A N 1
ATOM 1493 N N B LYS A 1 186 ? -11.903 -7.128 58.200 0.59 19.97 183 LYS A N 1
ATOM 1494 C CA A LYS A 1 186 ? -11.342 -8.181 59.054 0.41 18.69 183 LYS A CA 1
ATOM 1495 C CA B LYS A 1 186 ? -11.311 -8.163 59.057 0.59 22.18 183 LYS A CA 1
ATOM 1496 C C A LYS A 1 186 ? -10.540 -9.230 58.260 0.41 18.04 183 LYS A C 1
ATOM 1497 C C B LYS A 1 186 ? -10.607 -9.300 58.292 0.59 19.53 183 LYS A C 1
ATOM 1498 O O A LYS A 1 186 ? -9.588 -9.818 58.768 0.41 23.17 183 LYS A O 1
ATOM 1499 O O B LYS A 1 186 ? -9.779 -10.016 58.854 0.59 24.51 183 LYS A O 1
ATOM 1510 N N . THR A 1 187 ? -10.929 -9.455 57.011 1.00 16.65 184 THR A N 1
ATOM 1511 C CA . THR A 1 187 ? -10.307 -10.496 56.192 1.00 20.99 184 THR A CA 1
ATOM 1512 C C . THR A 1 187 ? -9.739 -9.975 54.873 1.00 29.59 184 THR A C 1
ATOM 1513 O O . THR A 1 187 ? -9.197 -10.735 54.077 1.00 39.34 184 THR A O 1
ATOM 1517 N N . ASP A 1 188 ? -9.877 -8.675 54.656 1.00 21.84 185 ASP A N 1
ATOM 1518 C CA . ASP A 1 188 ? -9.471 -8.045 53.422 1.00 17.60 185 ASP A CA 1
ATOM 1519 C C . ASP A 1 188 ? -8.127 -7.344 53.564 1.00 15.70 185 ASP A C 1
ATOM 1520 O O . ASP A 1 188 ? -8.048 -6.135 53.737 1.00 15.62 185 ASP A O 1
ATOM 1525 N N . ARG A 1 189 ? -7.066 -8.123 53.500 1.00 14.35 186 ARG A N 1
ATOM 1526 C CA . ARG A 1 189 ? -5.747 -7.545 53.558 1.00 12.25 186 ARG A CA 1
ATOM 1527 C C . ARG A 1 189 ? -5.509 -6.571 52.425 1.00 15.77 186 ARG A C 1
ATOM 1528 O O . ARG A 1 189 ? -4.976 -5.490 52.626 1.00 15.00 186 ARG A O 1
ATOM 1536 N N . LYS A 1 190 ? -5.887 -6.973 51.220 1.00 14.23 187 LYS A N 1
ATOM 1537 C CA . LYS A 1 190 ? -5.753 -6.104 50.067 1.00 13.57 187 LYS A CA 1
ATOM 1538 C C . LYS A 1 190 ? -6.448 -4.737 50.271 1.00 11.30 187 LYS A C 1
ATOM 1539 O O . LYS A 1 190 ? -5.871 -3.705 49.988 1.00 13.10 187 LYS A O 1
ATOM 1545 N N . GLN A 1 191 ? -7.674 -4.714 50.779 1.00 12.81 188 GLN A N 1
ATOM 1546 C CA . GLN A 1 191 ? -8.314 -3.418 50.964 1.00 13.92 188 GLN A CA 1
ATOM 1547 C C . GLN A 1 191 ? -7.602 -2.590 52.014 1.00 11.33 188 GLN A C 1
ATOM 1548 O O . GLN A 1 191 ? -7.534 -1.380 51.909 1.00 14.07 188 GLN A O 1
ATOM 1554 N N . GLN A 1 192 ? -7.075 -3.225 53.042 1.00 11.72 189 GLN A N 1
ATOM 1555 C CA . GLN A 1 192 ? -6.359 -2.430 54.027 1.00 13.28 189 GLN A CA 1
ATOM 1556 C C . GLN A 1 192 ? -5.131 -1.776 53.414 1.00 13.42 189 GLN A C 1
ATOM 1557 O O . GLN A 1 192 ? -4.809 -0.635 53.725 1.00 14.26 189 GLN A O 1
ATOM 1563 N N . ILE A 1 193 ? -4.437 -2.528 52.569 1.00 16.14 190 ILE A N 1
ATOM 1564 C CA . ILE A 1 193 ? -3.286 -2.004 51.832 1.00 13.67 190 ILE A CA 1
ATOM 1565 C C . ILE A 1 193 ? -3.719 -0.804 50.987 1.00 14.48 190 ILE A C 1
ATOM 1566 O O . ILE A 1 193 ? -3.074 0.245 50.986 1.00 12.79 190 ILE A O 1
ATOM 1571 N N . ILE A 1 194 ? -4.842 -0.971 50.304 1.00 12.12 191 ILE A N 1
ATOM 1572 C CA . ILE A 1 194 ? -5.409 0.074 49.465 1.00 14.00 191 ILE A CA 1
ATOM 1573 C C . ILE A 1 194 ? -5.818 1.321 50.241 1.00 13.11 191 ILE A C 1
ATOM 1574 O O . ILE A 1 194 ? -5.519 2.443 49.850 1.00 13.62 191 ILE A O 1
ATOM 1579 N N . ILE A 1 195 ? -6.509 1.114 51.348 1.00 12.99 192 ILE A N 1
ATOM 1580 C CA . ILE A 1 195 ? -6.891 2.236 52.172 1.00 13.99 192 ILE A CA 1
ATOM 1581 C C . ILE A 1 195 ? -5.694 3.066 52.636 1.00 11.84 192 ILE A C 1
ATOM 1582 O O . ILE A 1 195 ? -5.657 4.264 52.435 1.00 14.51 192 ILE A O 1
ATOM 1587 N N A ARG A 1 196 ? -4.733 2.404 53.252 0.49 13.00 193 ARG A N 1
ATOM 1588 N N B ARG A 1 196 ? -4.713 2.435 53.260 0.51 13.33 193 ARG A N 1
ATOM 1589 C CA A ARG A 1 196 ? -3.533 3.054 53.718 0.49 11.26 193 ARG A CA 1
ATOM 1590 C CA B ARG A 1 196 ? -3.542 3.175 53.691 0.51 10.58 193 ARG A CA 1
ATOM 1591 C C A ARG A 1 196 ? -2.805 3.811 52.575 0.49 13.08 193 ARG A C 1
ATOM 1592 C C B ARG A 1 196 ? -2.873 3.902 52.524 0.51 9.76 193 ARG A C 1
ATOM 1593 O O A ARG A 1 196 ? -2.268 4.889 52.781 0.49 11.57 193 ARG A O 1
ATOM 1594 O O B ARG A 1 196 ? -2.410 5.025 52.671 0.51 12.33 193 ARG A O 1
ATOM 1609 N N . ALA A 1 197 ? -2.818 3.247 51.370 1.00 17.82 194 ALA A N 1
ATOM 1610 C CA . ALA A 1 197 ? -2.157 3.851 50.206 1.00 14.29 194 ALA A CA 1
ATOM 1611 C C . ALA A 1 197 ? -2.872 5.144 49.794 1.00 11.10 194 ALA A C 1
ATOM 1612 O O . ALA A 1 197 ? -2.258 6.155 49.463 1.00 12.71 194 ALA A O 1
ATOM 1614 N N . ILE A 1 198 ? -4.185 5.110 49.859 1.00 11.59 195 ILE A N 1
ATOM 1615 C CA . ILE A 1 198 ? -4.976 6.250 49.478 1.00 10.06 195 ILE A CA 1
ATOM 1616 C C . ILE A 1 198 ? -4.872 7.344 50.531 1.00 10.73 195 ILE A C 1
ATOM 1617 O O . ILE A 1 198 ? -4.718 8.495 50.202 1.00 11.36 195 ILE A O 1
ATOM 1622 N N . VAL A 1 199 ? -4.918 6.977 51.804 1.00 11.63 196 VAL A N 1
ATOM 1623 C CA . VAL A 1 199 ? -4.778 7.966 52.858 1.00 9.43 196 VAL A CA 1
ATOM 1624 C C . VAL A 1 199 ? -3.419 8.624 52.712 1.00 10.57 196 VAL A C 1
ATOM 1625 O O . VAL A 1 199 ? -3.309 9.837 52.774 1.00 13.30 196 VAL A O 1
ATOM 1629 N N A ASN A 1 200 ? -2.379 7.822 52.509 0.54 10.79 197 ASN A N 1
ATOM 1630 N N B ASN A 1 200 ? -2.380 7.842 52.481 0.46 10.70 197 ASN A N 1
ATOM 1631 C CA A ASN A 1 200 ? -1.044 8.389 52.301 0.54 10.99 197 ASN A CA 1
ATOM 1632 C CA B ASN A 1 200 ? -1.046 8.386 52.293 0.46 11.21 197 ASN A CA 1
ATOM 1633 C C A ASN A 1 200 ? -0.960 9.286 51.068 0.54 10.78 197 ASN A C 1
ATOM 1634 C C B ASN A 1 200 ? -0.943 9.277 51.054 0.46 11.50 197 ASN A C 1
ATOM 1635 O O A ASN A 1 200 ? -0.324 10.340 51.099 0.54 13.86 197 ASN A O 1
ATOM 1636 O O B ASN A 1 200 ? -0.329 10.319 51.077 0.46 14.97 197 ASN A O 1
ATOM 1645 N N . LEU A 1 201 ? -1.604 8.865 49.988 1.00 10.68 198 LEU A N 1
ATOM 1646 C CA . LEU A 1 201 ? -1.685 9.681 48.787 1.00 11.08 198 LEU A CA 1
ATOM 1647 C C . LEU A 1 201 ? -2.326 11.041 49.067 1.00 13.19 198 LEU A C 1
ATOM 1648 O O . LEU A 1 201 ? -1.771 12.075 48.721 1.00 15.27 198 LEU A O 1
ATOM 1653 N N A CYS A 1 202 ? -3.494 11.036 49.689 0.82 12.36 199 CYS A N 1
ATOM 1654 N N B CYS A 1 202 ? -3.496 11.025 49.692 0.18 12.42 199 CYS A N 1
ATOM 1655 C CA A CYS A 1 202 ? -4.186 12.278 49.988 0.82 11.14 199 CYS A CA 1
ATOM 1656 C CA B CYS A 1 202 ? -4.207 12.259 49.988 0.18 12.90 199 CYS A CA 1
ATOM 1657 C C A CYS A 1 202 ? -3.318 13.181 50.846 0.82 14.30 199 CYS A C 1
ATOM 1658 C C B CYS A 1 202 ? -3.357 13.176 50.862 0.18 13.61 199 CYS A C 1
ATOM 1659 O O A CYS A 1 202 ? -3.186 14.375 50.574 0.82 12.81 199 CYS A O 1
ATOM 1660 O O B CYS A 1 202 ? -3.293 14.382 50.629 0.18 15.04 199 CYS A O 1
ATOM 1665 N N . HIS A 1 203 ? -2.690 12.595 51.854 1.00 10.95 200 HIS A N 1
ATOM 1666 C CA . HIS A 1 203 ? -1.819 13.359 52.711 1.00 12.87 200 HIS A CA 1
ATOM 1667 C C . HIS A 1 203 ? -0.645 13.941 51.939 1.00 20.82 200 HIS A C 1
ATOM 1668 O O . HIS A 1 203 ? -0.274 15.102 52.171 1.00 19.02 200 HIS A O 1
ATOM 1675 N N . ASP A 1 204 ? -0.086 13.173 51.000 1.00 18.69 201 ASP A N 1
ATOM 1676 C CA . ASP A 1 204 ? 1.035 13.687 50.189 1.00 18.23 201 ASP A CA 1
ATOM 1677 C C . ASP A 1 204 ? 0.601 14.819 49.244 1.00 19.41 201 ASP A C 1
ATOM 1678 O O . ASP A 1 204 ? 1.408 15.630 48.830 1.00 15.84 201 ASP A O 1
ATOM 1683 N N . LEU A 1 205 ? -0.679 14.866 48.914 1.00 14.87 202 LEU A N 1
ATOM 1684 C CA . LEU A 1 205 ? -1.211 15.919 48.089 1.00 14.40 202 LEU A CA 1
ATOM 1685 C C . LEU A 1 205 ? -1.726 17.127 48.906 1.00 20.42 202 LEU A C 1
ATOM 1686 O O . LEU A 1 205 ? -2.412 17.993 48.372 1.00 17.04 202 LEU A O 1
ATOM 1691 N N . GLY A 1 206 ? -1.392 17.184 50.191 1.00 14.73 203 GLY A N 1
ATOM 1692 C CA . GLY A 1 206 ? -1.790 18.286 51.053 1.00 13.72 203 GLY A CA 1
ATOM 1693 C C . GLY A 1 206 ? -3.201 18.226 51.615 1.00 14.20 203 GLY A C 1
ATOM 1694 O O . GLY A 1 206 ? -3.641 19.158 52.293 1.00 17.43 203 GLY A O 1
ATOM 1695 N N . GLY A 1 207 ? -3.905 17.127 51.349 1.00 13.17 204 GLY A N 1
ATOM 1696 C CA . GLY A 1 207 ? -5.287 16.992 51.757 1.00 15.15 204 GLY A CA 1
ATOM 1697 C C . GLY A 1 207 ? -5.552 15.998 52.886 1.00 13.99 204 GLY A C 1
ATOM 1698 O O . GLY A 1 207 ? -4.631 15.446 53.502 1.00 12.36 204 GLY A O 1
ATOM 1699 N N . LYS A 1 208 ? -6.837 15.785 53.159 1.00 13.89 205 LYS A N 1
ATOM 1700 C CA . LYS A 1 208 ? -7.298 14.912 54.240 1.00 12.71 205 LYS A CA 1
ATOM 1701 C C . LYS A 1 208 ? -8.419 13.986 53.761 1.00 13.34 205 LYS A C 1
ATOM 1702 O O . LYS A 1 208 ? -8.938 14.136 52.705 1.00 12.66 205 LYS A O 1
ATOM 1708 N N . VAL A 1 209 ? -8.745 13.000 54.563 1.00 10.11 206 VAL A N 1
ATOM 1709 C CA . VAL A 1 209 ? -9.655 11.956 54.167 1.00 13.14 206 VAL A CA 1
ATOM 1710 C C . VAL A 1 209 ? -10.801 11.825 55.194 1.00 12.62 206 VAL A C 1
ATOM 1711 O O . VAL A 1 209 ? -10.569 11.883 56.400 1.00 12.16 206 VAL A O 1
ATOM 1715 N N . VAL A 1 210 ? -12.030 11.697 54.692 1.00 12.13 207 VAL A N 1
ATOM 1716 C CA . VAL A 1 210 ? -13.223 11.368 55.476 1.00 13.18 207 VAL A CA 1
ATOM 1717 C C . VAL A 1 210 ? -13.714 9.977 55.046 1.00 13.49 207 VAL A C 1
ATOM 1718 O O . VAL A 1 210 ? -14.112 9.792 53.880 1.00 12.07 207 VAL A O 1
ATOM 1722 N N . THR A 1 211 ? -13.703 8.989 55.935 1.00 11.08 208 THR A N 1
ATOM 1723 C CA . THR A 1 211 ? -14.335 7.737 55.551 1.00 13.50 208 THR A CA 1
ATOM 1724 C C . THR A 1 211 ? -15.787 7.765 55.981 1.00 11.86 208 THR A C 1
ATOM 1725 O O . THR A 1 211 ? -16.049 7.974 57.150 1.00 12.96 208 THR A O 1
ATOM 1729 N N . GLU A 1 212 ? -16.725 7.563 55.055 1.00 11.42 209 GLU A N 1
ATOM 1730 C CA . GLU A 1 212 ? -18.137 7.496 55.387 1.00 13.13 209 GLU A CA 1
ATOM 1731 C C . GLU A 1 212 ? -18.504 6.067 55.755 1.00 12.32 209 GLU A C 1
ATOM 1732 O O . GLU A 1 212 ? -17.766 5.143 55.460 1.00 13.21 209 GLU A O 1
ATOM 1738 N N . GLY A 1 213 ? -19.661 5.885 56.379 1.00 11.57 210 GLY A N 1
ATOM 1739 C CA . GLY A 1 213 ? -20.215 4.564 56.562 1.00 10.88 210 GLY A CA 1
ATOM 1740 C C . GLY A 1 213 ? -19.637 3.846 57.758 1.00 14.89 210 GLY A C 1
ATOM 1741 O O . GLY A 1 213 ? -19.708 2.626 57.842 1.00 16.04 210 GLY A O 1
ATOM 1742 N N . VAL A 1 214 ? -19.060 4.595 58.688 1.00 10.38 211 VAL A N 1
ATOM 1743 C CA . VAL A 1 214 ? -18.436 3.985 59.861 1.00 13.83 211 VAL A CA 1
ATOM 1744 C C . VAL A 1 214 ? -19.496 3.399 60.798 1.00 14.53 211 VAL A C 1
ATOM 1745 O O . VAL A 1 214 ? -20.337 4.120 61.316 1.00 14.23 211 VAL A O 1
ATOM 1749 N N . GLU A 1 215 ? -19.437 2.094 61.019 1.00 13.35 212 GLU A N 1
ATOM 1750 C CA . GLU A 1 215 ? -20.530 1.364 61.653 1.00 17.78 212 GLU A CA 1
ATOM 1751 C C . GLU A 1 215 ? -20.167 0.777 63.023 1.00 16.02 212 GLU A C 1
ATOM 1752 O O . GLU A 1 215 ? -21.049 0.468 63.814 1.00 13.73 212 GLU A O 1
ATOM 1758 N N . ASP A 1 216 ? -18.878 0.611 63.321 1.00 11.22 213 ASP A N 1
ATOM 1759 C CA . ASP A 1 216 ? -18.523 0.045 64.619 1.00 14.07 213 ASP A CA 1
ATOM 1760 C C . ASP A 1 216 ? -17.119 0.415 65.047 1.00 12.14 213 ASP A C 1
ATOM 1761 O O . ASP A 1 216 ? -16.368 0.988 64.263 1.00 14.71 213 ASP A O 1
ATOM 1774 N N A GLU A 1 218 ? -14.529 -1.477 65.788 0.42 13.58 215 GLU A N 1
ATOM 1775 N N B GLU A 1 218 ? -14.535 -1.481 65.805 0.58 13.15 215 GLU A N 1
ATOM 1776 C CA A GLU A 1 218 ? -13.470 -2.232 65.132 0.42 12.68 215 GLU A CA 1
ATOM 1777 C CA B GLU A 1 218 ? -13.507 -2.250 65.124 0.58 12.70 215 GLU A CA 1
ATOM 1778 C C A GLU A 1 218 ? -12.974 -1.504 63.880 0.42 13.75 215 GLU A C 1
ATOM 1779 C C B GLU A 1 218 ? -12.984 -1.491 63.900 0.58 13.96 215 GLU A C 1
ATOM 1780 O O A GLU A 1 218 ? -11.766 -1.404 63.646 0.42 14.39 215 GLU A O 1
ATOM 1781 O O B GLU A 1 218 ? -11.772 -1.359 63.702 0.58 14.96 215 GLU A O 1
ATOM 1792 N N . GLN A 1 219 ? -13.909 -0.978 63.091 1.00 13.19 216 GLN A N 1
ATOM 1793 C CA . GLN A 1 219 ? -13.549 -0.121 61.970 1.00 12.54 216 GLN A CA 1
ATOM 1794 C C . GLN A 1 219 ? -12.751 1.093 62.441 1.00 13.81 216 GLN A C 1
ATOM 1795 O O . GLN A 1 219 ? -11.734 1.434 61.844 1.00 15.96 216 GLN A O 1
ATOM 1801 N N . VAL A 1 220 ? -13.215 1.737 63.508 1.00 12.96 217 VAL A N 1
ATOM 1802 C CA . VAL A 1 220 ? -12.538 2.924 63.985 1.00 12.71 217 VAL A CA 1
ATOM 1803 C C . VAL A 1 220 ? -11.070 2.664 64.355 1.00 14.35 217 VAL A C 1
ATOM 1804 O O . VAL A 1 220 ? -10.169 3.433 63.990 1.00 12.48 217 VAL A O 1
ATOM 1808 N N . GLU A 1 221 ? -10.843 1.552 65.044 1.00 13.36 218 GLU A N 1
ATOM 1809 C CA . GLU A 1 221 ? -9.495 1.167 65.432 1.00 12.09 218 GLU A CA 1
ATOM 1810 C C . GLU A 1 221 ? -8.553 1.057 64.226 1.00 12.04 218 GLU A C 1
ATOM 1811 O O . GLU A 1 221 ? -7.426 1.555 64.261 1.00 12.29 218 GLU A O 1
ATOM 1817 N N . LYS A 1 222 ? -9.015 0.380 63.176 1.00 11.14 219 LYS A N 1
ATOM 1818 C CA . LYS A 1 222 ? -8.216 0.196 61.969 1.00 10.35 219 LYS A CA 1
ATOM 1819 C C . LYS A 1 222 ? -7.988 1.507 61.238 1.00 11.91 219 LYS A C 1
ATOM 1820 O O . LYS A 1 222 ? -6.879 1.819 60.881 1.00 13.80 219 LYS A O 1
ATOM 1826 N N . LEU A 1 223 ? -9.054 2.266 61.027 1.00 12.78 220 LEU A N 1
ATOM 1827 C CA . LEU A 1 223 ? -8.991 3.508 60.254 1.00 13.05 220 LEU A CA 1
ATOM 1828 C C . LEU A 1 223 ? -8.171 4.556 60.967 1.00 14.22 220 LEU A C 1
ATOM 1829 O O . LEU A 1 223 ? -7.424 5.297 60.331 1.00 10.90 220 LEU A O 1
ATOM 1834 N N A ARG A 1 224 ? -8.310 4.603 62.289 0.62 12.85 221 ARG A N 1
ATOM 1835 N N B ARG A 1 224 ? -8.317 4.640 62.284 0.38 12.54 221 ARG A N 1
ATOM 1836 C CA A ARG A 1 224 ? -7.491 5.460 63.113 0.62 12.35 221 ARG A CA 1
ATOM 1837 C CA B ARG A 1 224 ? -7.533 5.590 63.045 0.38 10.81 221 ARG A CA 1
ATOM 1838 C C A ARG A 1 224 ? -6.024 5.073 62.901 0.62 12.86 221 ARG A C 1
ATOM 1839 C C B ARG A 1 224 ? -6.055 5.256 62.881 0.38 13.85 221 ARG A C 1
ATOM 1840 O O A ARG A 1 224 ? -5.171 5.939 62.693 0.62 16.22 221 ARG A O 1
ATOM 1841 O O B ARG A 1 224 ? -5.216 6.145 62.729 0.38 18.85 221 ARG A O 1
ATOM 1856 N N A GLU A 1 225 ? -5.714 3.777 62.917 0.62 12.31 222 GLU A N 1
ATOM 1857 N N B GLU A 1 225 ? -5.733 3.967 62.876 0.38 13.19 222 GLU A N 1
ATOM 1858 C CA A GLU A 1 225 ? -4.325 3.377 62.707 0.62 14.98 222 GLU A CA 1
ATOM 1859 C CA B GLU A 1 225 ? -4.343 3.566 62.721 0.38 12.80 222 GLU A CA 1
ATOM 1860 C C A GLU A 1 225 ? -3.846 3.735 61.294 0.62 18.80 222 GLU A C 1
ATOM 1861 C C B GLU A 1 225 ? -3.837 3.701 61.282 0.38 17.72 222 GLU A C 1
ATOM 1862 O O A GLU A 1 225 ? -2.668 4.028 61.100 0.62 19.80 222 GLU A O 1
ATOM 1863 O O B GLU A 1 225 ? -2.633 3.789 61.053 0.38 21.01 222 GLU A O 1
ATOM 1882 N N . LYS A 1 227 ? -4.532 6.361 59.726 1.00 14.59 224 LYS A N 1
ATOM 1883 C CA . LYS A 1 227 ? -4.366 7.815 59.759 1.00 10.90 224 LYS A CA 1
ATOM 1884 C C . LYS A 1 227 ? -5.483 8.583 59.013 1.00 14.18 224 LYS A C 1
ATOM 1885 O O . LYS A 1 227 ? -5.308 9.715 58.565 1.00 13.04 224 LYS A O 1
ATOM 1891 N N . VAL A 1 228 ? -6.637 7.939 58.880 1.00 14.63 225 VAL A N 1
ATOM 1892 C CA . VAL A 1 228 ? -7.824 8.592 58.340 1.00 13.43 225 VAL A CA 1
ATOM 1893 C C . VAL A 1 228 ? -8.074 9.832 59.197 1.00 11.47 225 VAL A C 1
ATOM 1894 O O . VAL A 1 228 ? -7.969 9.777 60.415 1.00 11.89 225 VAL A O 1
ATOM 1898 N N . ASP A 1 229 ? -8.396 10.953 58.581 1.00 11.13 226 ASP A N 1
ATOM 1899 C CA . ASP A 1 229 ? -8.526 12.186 59.353 1.00 14.27 226 ASP A CA 1
ATOM 1900 C C . ASP A 1 229 ? -9.886 12.390 60.011 1.00 11.87 226 ASP A C 1
ATOM 1901 O O . ASP A 1 229 ? -9.957 12.944 61.102 1.00 13.15 226 ASP A O 1
ATOM 1906 N N . TYR A 1 230 ? -10.960 11.936 59.357 1.00 10.54 227 TYR A N 1
ATOM 1907 C CA . TYR A 1 230 ? -12.311 12.156 59.865 1.00 12.30 227 TYR A CA 1
ATOM 1908 C C . TYR A 1 230 ? -13.194 10.958 59.586 1.00 12.67 227 TYR A C 1
ATOM 1909 O O . TYR A 1 230 ? -12.982 10.253 58.602 1.00 12.27 227 TYR A O 1
ATOM 1918 N N . PHE A 1 231 ? -14.199 10.766 60.442 1.00 11.78 228 PHE A N 1
ATOM 1919 C CA . PHE A 1 231 ? -15.174 9.700 60.300 1.00 10.65 228 PHE A CA 1
ATOM 1920 C C . PHE A 1 231 ? -16.577 10.285 60.188 1.00 12.03 228 PHE A C 1
ATOM 1921 O O . PHE A 1 231 ? -16.883 11.332 60.751 1.00 13.41 228 PHE A O 1
ATOM 1929 N N . GLN A 1 232 ? -17.434 9.546 59.500 1.00 12.30 229 GLN A N 1
ATOM 1930 C CA . GLN A 1 232 ? -18.862 9.812 59.405 1.00 12.36 229 GLN A CA 1
ATOM 1931 C C . GLN A 1 232 ? -19.533 8.435 59.422 1.00 10.92 229 GLN A C 1
ATOM 1932 O O . GLN A 1 232 ? -19.015 7.510 58.834 1.00 11.65 229 GLN A O 1
ATOM 1938 N N . GLY A 1 233 ? -20.681 8.286 60.055 1.00 10.63 230 GLY A N 1
ATOM 1939 C CA . GLY A 1 233 ? -21.369 7.029 59.936 1.00 12.33 230 GLY A CA 1
ATOM 1940 C C . GLY A 1 233 ? -22.363 6.838 61.026 1.00 12.45 230 GLY A C 1
ATOM 1941 O O . GLY A 1 233 ? -22.361 7.594 61.989 1.00 11.71 230 GLY A O 1
ATOM 1942 N N . TYR A 1 234 ? -23.212 5.829 60.872 1.00 13.21 231 TYR A N 1
ATOM 1943 C CA . TYR A 1 234 ? -24.275 5.532 61.829 1.00 14.16 231 TYR A CA 1
ATOM 1944 C C . TYR A 1 234 ? -23.705 5.312 63.229 1.00 17.50 231 TYR A C 1
ATOM 1945 O O . TYR A 1 234 ? -24.392 5.506 64.237 1.00 18.69 231 TYR A O 1
ATOM 1954 N N . TYR A 1 235 ? -22.439 4.912 63.291 1.00 14.28 232 TYR A N 1
ATOM 1955 C CA . TYR A 1 235 ? -21.791 4.658 64.565 1.00 14.75 232 TYR A CA 1
ATOM 1956 C C . TYR A 1 235 ? -21.711 5.906 65.416 1.00 14.67 232 TYR A C 1
ATOM 1957 O O . TYR A 1 235 ? -21.818 5.820 66.629 1.00 16.11 232 TYR A O 1
ATOM 1966 N N . PHE A 1 236 ? -21.547 7.065 64.788 1.00 13.58 233 PHE A N 1
ATOM 1967 C CA . PHE A 1 236 ? -21.680 8.330 65.515 1.00 13.11 233 PHE A CA 1
ATOM 1968 C C . PHE A 1 236 ? -23.126 8.824 65.528 1.00 15.87 233 PHE A C 1
ATOM 1969 O O . PHE A 1 236 ? -23.782 8.840 66.573 1.00 19.84 233 PHE A O 1
ATOM 1977 N N . SER A 1 237 ? -23.616 9.208 64.355 1.00 18.97 234 SER A N 1
ATOM 1978 C CA . SER A 1 237 ? -25.022 9.621 64.180 1.00 19.35 234 SER A CA 1
ATOM 1979 C C . SER A 1 237 ? -25.439 9.479 62.718 1.00 11.64 234 SER A C 1
ATOM 1980 O O . SER A 1 237 ? -24.661 9.801 61.829 1.00 16.65 234 SER A O 1
ATOM 1983 N N . ARG A 1 238 ? -26.659 9.006 62.479 1.00 14.38 235 ARG A N 1
ATOM 1984 C CA . ARG A 1 238 ? -27.253 9.064 61.160 1.00 13.07 235 ARG A CA 1
ATOM 1985 C C . ARG A 1 238 ? -27.586 10.531 60.879 1.00 14.63 235 ARG A C 1
ATOM 1986 O O . ARG A 1 238 ? -27.384 11.392 61.745 1.00 13.21 235 ARG A O 1
ATOM 1994 N N . PRO A 1 239 ? -28.045 10.842 59.659 1.00 16.14 236 PRO A N 1
ATOM 1995 C CA . PRO A 1 239 ? -28.404 12.246 59.425 1.00 17.39 236 PRO A CA 1
ATOM 1996 C C . PRO A 1 239 ? -29.587 12.729 60.298 1.00 15.85 236 PRO A C 1
ATOM 1997 O O . PRO A 1 239 ? -30.542 11.977 60.483 1.00 17.88 236 PRO A O 1
ATOM 2001 N N . LEU A 1 240 ? -29.505 13.947 60.842 1.00 18.03 237 LEU A N 1
ATOM 2002 C CA . LEU A 1 240 ? -30.584 14.512 61.684 1.00 20.42 237 LEU A CA 1
ATOM 2003 C C . LEU A 1 240 ? -30.878 15.988 61.370 1.00 15.36 237 LEU A C 1
ATOM 2004 O O . LEU A 1 240 ? -30.000 16.710 60.878 1.00 16.34 237 LEU A O 1
ATOM 2009 N N . PRO A 1 241 ? -32.117 16.448 61.648 1.00 14.89 238 PRO A N 1
ATOM 2010 C CA . PRO A 1 241 ? -32.302 17.904 61.589 1.00 18.05 238 PRO A CA 1
ATOM 2011 C C . PRO A 1 241 ? -31.503 18.586 62.701 1.00 13.54 238 PRO A C 1
ATOM 2012 O O . PRO A 1 241 ? -31.198 17.959 63.706 1.00 17.11 238 PRO A O 1
ATOM 2024 N N A GLU A 1 243 ? -32.087 20.756 64.975 0.40 16.13 240 GLU A N 1
ATOM 2025 N N B GLU A 1 243 ? -32.086 20.746 64.972 0.60 15.91 240 GLU A N 1
ATOM 2026 C CA A GLU A 1 243 ? -32.702 20.807 66.296 0.40 17.35 240 GLU A CA 1
ATOM 2027 C CA B GLU A 1 243 ? -32.693 20.808 66.292 0.60 16.10 240 GLU A CA 1
ATOM 2028 C C A GLU A 1 243 ? -32.416 19.523 67.055 0.40 19.57 240 GLU A C 1
ATOM 2029 C C B GLU A 1 243 ? -32.419 19.522 67.054 0.60 19.63 240 GLU A C 1
ATOM 2030 O O A GLU A 1 243 ? -32.116 19.552 68.245 0.40 20.00 240 GLU A O 1
ATOM 2031 O O B GLU A 1 243 ? -32.131 19.550 68.246 0.60 18.74 240 GLU A O 1
ATOM 2042 N N . GLU A 1 244 ? -32.485 18.394 66.361 1.00 17.22 241 GLU A N 1
ATOM 2043 C CA . GLU A 1 244 ? -32.169 17.132 66.981 1.00 14.81 241 GLU A CA 1
ATOM 2044 C C . GLU A 1 244 ? -30.652 16.951 67.175 1.00 18.37 241 GLU A C 1
ATOM 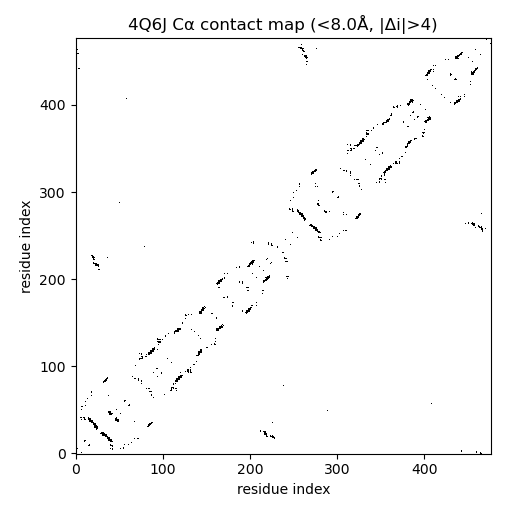2045 O O . GLU A 1 244 ? -30.192 16.411 68.192 1.00 21.53 241 GLU A O 1
ATOM 2051 N N . ILE A 1 245 ? -29.871 17.407 66.202 1.00 15.54 242 ILE A N 1
ATOM 2052 C CA . ILE A 1 245 ? -28.421 17.456 66.380 1.00 17.35 242 ILE A CA 1
ATOM 2053 C C . ILE A 1 245 ? -28.074 18.194 67.667 1.00 17.21 242 ILE A C 1
ATOM 2054 O O . ILE A 1 245 ? -27.290 17.711 68.462 1.00 18.32 242 ILE A O 1
ATOM 2059 N N . LYS A 1 246 ? -28.694 19.344 67.880 1.00 15.92 243 LYS A N 1
ATOM 2060 C CA . LYS A 1 246 ? -28.416 20.135 69.059 1.00 17.69 243 LYS A CA 1
ATOM 2061 C C . LYS A 1 246 ? -28.838 19.450 70.362 1.00 18.79 243 LYS A C 1
ATOM 2062 O O . LYS A 1 246 ? -28.164 19.604 71.390 1.00 21.78 243 LYS A O 1
ATOM 2068 N N . GLN A 1 247 ? -29.920 18.671 70.315 1.00 23.99 244 GLN A N 1
ATOM 2069 C CA . GLN A 1 247 ? -30.349 17.925 71.508 1.00 24.41 244 GLN A CA 1
ATOM 2070 C C . GLN A 1 247 ? -29.279 16.913 71.853 1.00 24.63 244 GLN A C 1
ATOM 2071 O O . GLN A 1 247 ? -28.904 16.766 73.019 1.00 23.57 244 GLN A O 1
ATOM 2077 N N . LYS A 1 248 ? -28.788 16.211 70.835 1.00 21.49 245 LYS A N 1
ATOM 2078 C CA . LYS A 1 248 ? -27.838 15.134 71.084 1.00 22.97 245 LYS A CA 1
ATOM 2079 C C . LYS A 1 248 ? -26.515 15.697 71.509 1.00 21.68 245 LYS A C 1
ATOM 2080 O O . LYS A 1 248 ? -25.886 15.157 72.405 1.00 29.19 245 LYS A O 1
ATOM 2086 N N . TYR A 1 249 ? -26.094 16.786 70.884 1.00 17.66 246 TYR A N 1
ATOM 2087 C CA . TYR A 1 249 ? -24.739 17.297 71.094 1.00 22.24 246 TYR A CA 1
ATOM 2088 C C . TYR A 1 249 ? -24.767 18.677 71.681 1.00 19.84 246 TYR A C 1
ATOM 2089 O O . TYR A 1 249 ? -24.939 19.656 70.967 1.00 17.67 246 TYR A O 1
ATOM 2098 N N . SER A 1 250 ? -24.587 18.750 72.994 1.00 24.50 247 SER A N 1
ATOM 2099 C CA . SER A 1 250 ? -24.646 20.017 73.697 1.00 18.76 247 SER A CA 1
ATOM 2100 C C . SER A 1 250 ? -23.514 20.955 73.304 1.00 24.53 247 SER A C 1
ATOM 2101 O O . SER A 1 250 ? -23.646 22.166 73.444 1.00 28.11 247 SER A O 1
ATOM 2104 N N . ILE A 1 251 ? -22.402 20.402 72.826 1.00 20.62 248 ILE A N 1
ATOM 2105 C CA . ILE A 1 251 ? -21.299 21.219 72.334 1.00 20.59 248 ILE A CA 1
ATOM 2106 C C . ILE A 1 251 ? -21.701 22.052 71.102 1.00 20.97 248 ILE A C 1
ATOM 2107 O O . ILE A 1 251 ? -21.084 23.074 70.810 1.00 20.90 248 ILE A O 1
ATOM 2112 N N . VAL A 1 252 ? -22.770 21.632 70.418 1.00 20.78 249 VAL A N 1
ATOM 2113 C CA . VAL A 1 252 ? -23.251 22.280 69.185 1.00 19.54 249 VAL A CA 1
ATOM 2114 C C . VAL A 1 252 ? -24.196 23.444 69.472 1.00 23.96 249 VAL A C 1
ATOM 2115 O O . VAL A 1 252 ? -23.934 24.562 69.050 1.00 30.20 249 VAL A O 1
ATOM 2120 N N . ALA B 1 3 ? -26.429 8.734 53.537 1.00 79.31 0 ALA B N 1
ATOM 2121 C CA . ALA B 1 3 ? -27.719 9.252 53.971 1.00 78.21 0 ALA B CA 1
ATOM 2122 C C . ALA B 1 3 ? -28.658 8.122 54.309 1.00 87.88 0 ALA B C 1
ATOM 2123 O O . ALA B 1 3 ? -29.562 7.814 53.539 1.00 120.61 0 ALA B O 1
ATOM 2133 N N . ASP B 1 5 ? -31.306 6.546 57.259 1.00 69.84 2 ASP B N 1
ATOM 2134 C CA . ASP B 1 5 ? -32.132 6.517 58.438 1.00 51.34 2 ASP B CA 1
ATOM 2135 C C . ASP B 1 5 ? -31.825 5.275 59.254 1.00 51.62 2 ASP B C 1
ATOM 2136 O O . ASP B 1 5 ? -32.036 5.260 60.454 1.00 74.79 2 ASP B O 1
ATOM 2141 N N . ILE B 1 6 ? -31.386 4.209 58.599 1.00 38.62 3 ILE B N 1
ATOM 2142 C CA . ILE B 1 6 ? -30.918 3.040 59.325 1.00 31.27 3 ILE B CA 1
ATOM 2143 C C . ILE B 1 6 ? -29.470 2.696 58.984 1.00 26.33 3 ILE B C 1
ATOM 2144 O O . ILE B 1 6 ? -28.966 3.106 57.972 1.00 25.95 3 ILE B O 1
ATOM 2149 N N . SER B 1 7 ? -28.808 1.956 59.868 1.00 23.84 4 SER B N 1
ATOM 2150 C CA . SER B 1 7 ? -27.407 1.609 59.700 1.00 22.66 4 SER B CA 1
ATOM 2151 C C . SER B 1 7 ? -27.217 0.685 58.524 1.00 23.36 4 SER B C 1
ATOM 2152 O O . SER B 1 7 ? -28.113 -0.108 58.222 1.00 30.44 4 SER B O 1
ATOM 2155 N N . SER B 1 8 ? -26.068 0.711 57.884 1.00 20.58 5 SER B N 1
ATOM 2156 C CA . SER B 1 8 ? -25.767 -0.300 56.890 1.00 21.53 5 SER B CA 1
ATOM 2157 C C . SER B 1 8 ? -25.734 -1.707 57.505 1.00 24.90 5 SER B C 1
ATOM 2158 O O . SER B 1 8 ? -26.140 -2.670 56.874 1.00 18.36 5 SER B O 1
ATOM 2161 N N . THR B 1 9 ? -25.200 -1.829 58.718 1.00 19.85 6 THR B N 1
ATOM 2162 C CA . THR B 1 9 ? -25.167 -3.120 59.400 1.00 18.86 6 THR B CA 1
ATOM 2163 C C . THR B 1 9 ? -26.496 -3.876 59.428 1.00 15.36 6 THR B C 1
ATOM 2164 O O . THR B 1 9 ? -26.560 -5.031 59.048 1.00 22.04 6 THR B O 1
ATOM 2168 N N . GLU B 1 10 ? -27.550 -3.210 59.885 1.00 19.23 7 GLU B N 1
ATOM 2169 C CA . GLU B 1 10 ? -28.877 -3.808 59.944 1.00 19.97 7 GLU B CA 1
ATOM 2170 C C . GLU B 1 10 ? -29.343 -4.301 58.564 1.00 21.70 7 GLU B C 1
ATOM 2171 O O . GLU B 1 10 ? -29.935 -5.371 58.435 1.00 27.89 7 GLU B O 1
ATOM 2177 N N . ILE B 1 11 ? -29.045 -3.518 57.533 1.00 19.02 8 ILE B N 1
ATOM 2178 C CA . ILE B 1 11 ? -29.264 -3.939 56.140 1.00 22.62 8 ILE B CA 1
ATOM 2179 C C . ILE B 1 11 ? -28.522 -5.229 55.756 1.00 24.63 8 ILE B C 1
ATOM 2180 O O . ILE B 1 11 ? -29.150 -6.199 55.359 1.00 23.67 8 ILE B O 1
ATOM 2185 N N . TRP B 1 12 ? -27.211 -5.231 55.941 1.00 22.34 9 TRP B N 1
ATOM 2186 C CA . TRP B 1 12 ? -26.355 -6.337 55.555 1.00 21.42 9 TRP B CA 1
ATOM 2187 C C . TRP B 1 12 ? -26.772 -7.595 56.303 1.00 17.42 9 TRP B C 1
ATOM 2188 O O . TRP B 1 12 ? -26.726 -8.668 55.755 1.00 23.12 9 TRP B O 1
ATOM 2199 N N A ASP B 1 13 ? -27.202 -7.540 57.558 0.51 19.16 10 ASP B N 1
ATOM 2200 N N B ASP B 1 13 ? -27.180 -7.541 57.561 0.49 19.00 10 ASP B N 1
ATOM 2201 C CA A ASP B 1 13 ? -27.626 -8.745 58.256 0.51 20.80 10 ASP B CA 1
ATOM 2202 C CA B ASP B 1 13 ? -27.672 -8.699 58.304 0.49 20.32 10 ASP B CA 1
ATOM 2203 C C A ASP B 1 13 ? -28.947 -9.278 57.705 0.51 24.06 10 ASP B C 1
ATOM 2204 C C B ASP B 1 13 ? -28.933 -9.274 57.657 0.49 23.19 10 ASP B C 1
ATOM 2205 O O A ASP B 1 13 ? -29.172 -10.485 57.697 0.51 25.14 10 ASP B O 1
ATOM 2206 O O B ASP B 1 13 ? -29.151 -10.466 57.680 0.49 23.62 10 ASP B O 1
ATOM 2215 N N . ALA B 1 14 ? -29.814 -8.391 57.226 1.00 17.46 11 ALA B N 1
ATOM 2216 C CA . ALA B 1 14 ? -31.063 -8.845 56.621 1.00 19.20 11 ALA B CA 1
ATOM 2217 C C . ALA B 1 14 ? -30.794 -9.579 55.297 1.00 15.00 11 ALA B C 1
ATOM 2218 O O . ALA B 1 14 ? -31.360 -10.602 55.006 1.00 19.27 11 ALA B O 1
ATOM 2220 N N . ILE B 1 15 ? -29.900 -9.042 54.498 1.00 16.84 12 ILE B N 1
ATOM 2221 C CA . ILE B 1 15 ? -29.475 -9.696 53.276 1.00 16.41 12 ILE B CA 1
ATOM 2222 C C . ILE B 1 15 ? -28.851 -11.092 53.529 1.00 22.25 12 ILE B C 1
ATOM 2223 O O . ILE B 1 15 ? -29.026 -12.023 52.743 1.00 19.64 12 ILE B O 1
ATOM 2228 N N . ARG B 1 16 ? -28.126 -11.238 54.631 1.00 27.95 13 ARG B N 1
ATOM 2229 C CA . ARG B 1 16 ? -27.553 -12.537 55.018 1.00 22.52 13 ARG B CA 1
ATOM 2230 C C . ARG B 1 16 ? -28.600 -13.540 55.510 1.00 26.23 13 ARG B C 1
ATOM 2231 O O . ARG B 1 16 ? -28.485 -14.740 55.260 1.00 30.84 13 ARG B O 1
ATOM 2239 N N . ARG B 1 17 ? -29.617 -13.042 56.210 1.00 27.51 14 ARG B N 1
ATOM 2240 C CA . ARG B 1 17 ? -30.768 -13.858 56.566 1.00 24.29 14 ARG B CA 1
ATOM 2241 C C . ARG B 1 17 ? -31.633 -14.225 55.344 1.00 26.95 14 ARG B C 1
ATOM 2242 O O . ARG B 1 17 ? -32.608 -14.954 55.489 1.00 29.30 14 ARG B O 1
ATOM 2250 N N . ASN B 1 18 ? -31.274 -13.736 54.154 1.00 23.87 15 ASN B N 1
ATOM 2251 C CA . ASN B 1 18 ? -32.116 -13.872 52.956 1.00 25.14 15 ASN B CA 1
ATOM 2252 C C . ASN B 1 18 ? -33.531 -13.440 53.266 1.00 23.74 15 ASN B C 1
ATOM 2253 O O . ASN B 1 18 ? -34.521 -14.099 52.922 1.00 21.43 15 ASN B O 1
ATOM 2258 N N . SER B 1 19 ? -33.604 -12.311 53.937 1.00 18.80 16 SER B N 1
ATOM 2259 C CA . SER B 1 19 ? -34.832 -11.810 54.470 1.00 19.65 16 SER B CA 1
ATOM 2260 C C . SER B 1 19 ? -35.579 -10.907 53.444 1.00 18.74 16 SER B C 1
ATOM 2261 O O . SER B 1 19 ? -35.664 -9.700 53.633 1.00 21.57 16 SER B O 1
ATOM 2264 N N . TYR B 1 20 ? -36.113 -11.498 52.368 1.00 18.25 17 TYR B N 1
ATOM 2265 C CA . TYR B 1 20 ? -36.805 -10.732 51.319 1.00 18.09 17 TYR B CA 1
ATOM 2266 C C . TYR B 1 20 ? -38.304 -10.926 51.402 1.00 17.95 17 TYR B C 1
ATOM 2267 O O . TYR B 1 20 ? -38.757 -11.922 51.944 1.00 23.98 17 TYR B O 1
ATOM 2276 N N . LEU B 1 21 ? -39.065 -9.976 50.874 1.00 13.35 18 LEU B N 1
ATOM 2277 C CA . LEU B 1 21 ? -40.504 -10.153 50.689 1.00 14.84 18 LEU B CA 1
ATOM 2278 C C . LEU B 1 21 ? -40.819 -9.857 49.250 1.00 14.92 18 LEU B C 1
ATOM 2279 O O . LEU B 1 21 ? -40.221 -8.986 48.680 1.00 16.05 18 LEU B O 1
ATOM 2284 N N . LEU B 1 22 ? -41.769 -10.557 48.644 1.00 12.88 19 LEU B N 1
ATOM 2285 C CA . LEU B 1 22 ? -42.181 -10.155 47.313 1.00 13.22 19 LEU B CA 1
ATOM 2286 C C . LEU B 1 22 ? -43.509 -9.403 47.461 1.00 13.60 19 LEU B C 1
ATOM 2287 O O . LEU B 1 22 ? -44.470 -9.932 48.015 1.00 14.24 19 LEU B O 1
ATOM 2292 N N . TYR B 1 23 ? -43.531 -8.149 47.010 1.00 13.96 20 TYR B N 1
ATOM 2293 C CA . TYR B 1 23 ? -44.744 -7.362 46.983 1.00 13.56 20 TYR B CA 1
ATOM 2294 C C . TYR B 1 23 ? -45.257 -7.392 45.568 1.00 14.35 20 TYR B C 1
ATOM 2295 O O . TYR B 1 23 ? -44.524 -7.787 44.653 1.00 15.20 20 TYR B O 1
ATOM 2304 N N . TYR B 1 24 ? -46.508 -6.963 45.385 1.00 13.22 21 TYR B N 1
ATOM 2305 C CA . TYR B 1 24 ? -47.227 -7.097 44.109 1.00 15.87 21 TYR B CA 1
ATOM 2306 C C . TYR B 1 24 ? -47.987 -5.827 43.776 1.00 15.44 21 TYR B C 1
ATOM 2307 O O . TYR B 1 24 ? -48.716 -5.305 44.620 1.00 15.78 21 TYR B O 1
ATOM 2316 N N . GLN B 1 25 ? -47.850 -5.332 42.554 1.00 13.11 22 GLN B N 1
ATOM 2317 C CA . GLN B 1 25 ? -48.635 -4.169 42.155 1.00 13.18 22 GLN B CA 1
ATOM 2318 C C . GLN B 1 25 ? -49.612 -4.562 41.026 1.00 18.23 22 GLN B C 1
ATOM 2319 O O . GLN B 1 25 ? -49.183 -5.060 39.985 1.00 13.78 22 GLN B O 1
ATOM 2325 N N . PRO B 1 26 ? -50.949 -4.375 41.234 1.00 15.33 23 PRO B N 1
ATOM 2326 C CA . PRO B 1 26 ? -51.877 -4.821 40.188 1.00 14.82 23 PRO B CA 1
ATOM 2327 C C . PRO B 1 26 ? -51.664 -4.116 38.840 1.00 24.51 23 PRO B C 1
ATOM 2328 O O . PRO B 1 26 ? -51.303 -2.936 38.775 1.00 22.41 23 PRO B O 1
ATOM 2332 N N . LYS B 1 27 ? -51.889 -4.870 37.775 1.00 13.41 24 LYS B N 1
ATOM 2333 C CA . LYS B 1 27 ? -52.023 -4.326 36.442 1.00 12.70 24 LYS B CA 1
ATOM 2334 C C . LYS B 1 27 ? -53.470 -4.578 36.029 1.00 12.35 24 LYS B C 1
ATOM 2335 O O . LYS B 1 27 ? -53.996 -5.674 36.220 1.00 14.32 24 LYS B O 1
ATOM 2341 N N . VAL B 1 28 ? -54.091 -3.550 35.459 1.00 13.68 25 VAL B N 1
ATOM 2342 C CA . VAL B 1 28 ? -55.513 -3.535 35.173 1.00 10.95 25 VAL B CA 1
ATOM 2343 C C . VAL B 1 28 ? -55.710 -3.427 33.665 1.00 11.40 25 VAL B C 1
ATOM 2344 O O . VAL B 1 28 ? -55.016 -2.680 32.999 1.00 14.43 25 VAL B O 1
ATOM 2348 N N . ASP B 1 29 ? -56.662 -4.167 33.124 1.00 11.26 26 ASP B N 1
ATOM 2349 C CA . ASP B 1 29 ? -57.036 -4.005 31.726 1.00 12.23 26 ASP B CA 1
ATOM 2350 C C . ASP B 1 29 ? -57.629 -2.597 31.477 1.00 16.33 26 ASP B C 1
ATOM 2351 O O . ASP B 1 29 ? -58.491 -2.165 32.222 1.00 16.18 26 ASP B O 1
ATOM 2356 N N . ALA B 1 30 ? -57.167 -1.882 30.453 1.00 14.27 27 ALA B N 1
ATOM 2357 C CA . ALA B 1 30 ? -57.628 -0.506 30.199 1.00 13.57 27 ALA B CA 1
ATOM 2358 C C . ALA B 1 30 ? -59.127 -0.381 29.889 1.00 21.71 27 ALA B C 1
ATOM 2359 O O . ALA B 1 30 ? -59.760 0.638 30.207 1.00 36.08 27 ALA B O 1
ATOM 2361 N N . LYS B 1 31 ? -59.667 -1.423 29.284 1.00 24.13 28 LYS B N 1
ATOM 2362 C CA . LYS B 1 31 ? -61.067 -1.430 28.899 1.00 26.54 28 LYS B CA 1
ATOM 2363 C C . LYS B 1 31 ? -61.978 -1.826 30.044 1.00 30.44 28 LYS B C 1
ATOM 2364 O O . LYS B 1 31 ? -62.728 -1.003 30.532 1.00 31.29 28 LYS B O 1
ATOM 2370 N N . THR B 1 32 ? -61.827 -3.063 30.510 1.00 32.95 29 THR B N 1
ATOM 2371 C CA . THR B 1 32 ? -62.710 -3.681 31.495 1.00 24.76 29 THR B CA 1
ATOM 2372 C C . THR B 1 32 ? -62.388 -3.263 32.915 1.00 23.62 29 THR B C 1
ATOM 2373 O O . THR B 1 32 ? -63.104 -3.620 33.841 1.00 25.59 29 THR B O 1
ATOM 2377 N N . ASN B 1 33 ? -61.300 -2.522 33.080 1.00 22.78 30 ASN B N 1
ATOM 2378 C CA . ASN B 1 33 ? -60.784 -2.115 34.386 1.00 24.59 30 ASN B CA 1
ATOM 2379 C C . ASN B 1 33 ? -60.625 -3.276 35.410 1.00 23.01 30 ASN B C 1
ATOM 2380 O O . ASN B 1 33 ? -60.633 -3.078 36.621 1.00 36.21 30 ASN B O 1
ATOM 2385 N N . LYS B 1 34 ? -60.428 -4.482 34.898 1.00 15.74 31 LYS B N 1
ATOM 2386 C CA . LYS B 1 34 ? -60.276 -5.667 35.724 1.00 16.47 31 LYS B CA 1
ATOM 2387 C C . LYS B 1 34 ? -58.791 -5.926 35.963 1.00 16.45 31 LYS B C 1
ATOM 2388 O O . LYS B 1 34 ? -57.982 -5.674 35.079 1.00 13.66 31 LYS B O 1
ATOM 2394 N N . ILE B 1 35 ? -58.442 -6.418 37.155 1.00 21.80 32 ILE B N 1
ATOM 2395 C CA . ILE B 1 35 ? -57.071 -6.830 37.454 1.00 14.99 32 ILE B CA 1
ATOM 2396 C C . ILE B 1 35 ? -56.758 -8.053 36.626 1.00 14.00 32 ILE B C 1
ATOM 2397 O O . ILE B 1 35 ? -57.472 -9.061 36.711 1.00 14.85 32 ILE B O 1
ATOM 2402 N N . ILE B 1 36 ? -55.716 -7.972 35.808 1.00 17.84 33 ILE B N 1
ATOM 2403 C CA . ILE B 1 36 ? -55.330 -9.104 34.951 1.00 18.47 33 ILE B CA 1
ATOM 2404 C C . ILE B 1 36 ? -54.049 -9.847 35.434 1.00 16.71 33 ILE B C 1
ATOM 2405 O O . ILE B 1 36 ? -53.770 -10.974 35.011 1.00 15.44 33 ILE B O 1
ATOM 2410 N N . GLY B 1 37 ? -53.298 -9.195 36.322 1.00 13.57 34 GLY B N 1
ATOM 2411 C CA . GLY B 1 37 ? -52.062 -9.750 36.843 1.00 9.78 34 GLY B CA 1
ATOM 2412 C C . GLY B 1 37 ? -51.342 -8.770 37.739 1.00 11.08 34 GLY B C 1
ATOM 2413 O O . GLY B 1 37 ? -51.872 -7.724 38.071 1.00 14.83 34 GLY B O 1
ATOM 2414 N N . PHE B 1 38 ? -50.126 -9.113 38.134 1.00 10.87 35 PHE B N 1
ATOM 2415 C CA . PHE B 1 38 ? -49.371 -8.296 39.084 1.00 11.81 35 PHE B CA 1
ATOM 2416 C C . PHE B 1 38 ? -47.941 -8.155 38.636 1.00 12.43 35 PHE B C 1
ATOM 2417 O O . PHE B 1 38 ? -47.392 -9.047 37.991 1.00 13.63 35 PHE B O 1
ATOM 2425 N N . GLU B 1 39 ? -47.328 -7.035 38.999 1.00 12.74 36 GLU B N 1
ATOM 2426 C CA . GLU B 1 39 ? -45.868 -6.952 38.977 1.00 10.12 36 GLU B CA 1
ATOM 2427 C C . GLU B 1 39 ? -45.255 -7.332 40.348 1.00 16.29 36 GLU B C 1
ATOM 2428 O O . GLU B 1 39 ? -45.603 -6.741 41.388 1.00 14.29 36 GLU B O 1
ATOM 2434 N N . GLY B 1 40 ? -44.334 -8.295 40.346 1.00 14.39 37 GLY B N 1
ATOM 2435 C CA . GLY B 1 40 ? -43.680 -8.686 41.572 1.00 10.03 37 GLY B CA 1
ATOM 2436 C C . GLY B 1 40 ? -42.564 -7.699 41.825 1.00 12.31 37 GLY B C 1
ATOM 2437 O O . GLY B 1 40 ? -41.783 -7.390 40.935 1.00 12.92 37 GLY B O 1
ATOM 2438 N N . LEU B 1 41 ? -42.490 -7.200 43.046 1.00 16.37 38 LEU B N 1
ATOM 2439 C CA . LEU B 1 41 ? -41.506 -6.194 43.376 1.00 18.80 38 LEU B CA 1
ATOM 2440 C C . LEU B 1 41 ? -40.835 -6.605 44.660 1.00 16.51 38 LEU B C 1
ATOM 2441 O O . LEU B 1 41 ? -41.487 -6.603 45.678 1.00 18.47 38 LEU B O 1
ATOM 2446 N N . VAL B 1 42 ? -39.551 -6.965 44.608 1.00 14.54 39 VAL B N 1
ATOM 2447 C CA . VAL B 1 42 ? -38.848 -7.433 45.802 1.00 12.82 39 VAL B CA 1
ATOM 2448 C C . VAL B 1 42 ? -38.701 -6.332 46.860 1.00 17.49 39 VAL B C 1
ATOM 2449 O O . VAL B 1 42 ? -38.550 -5.155 46.539 1.00 14.62 39 VAL B O 1
ATOM 2453 N N . ARG B 1 43 ? -38.781 -6.737 48.124 1.00 11.71 40 ARG B N 1
ATOM 2454 C CA . ARG B 1 43 ? -38.561 -5.865 49.262 1.00 13.71 40 ARG B CA 1
ATOM 2455 C C . ARG B 1 43 ? -37.596 -6.568 50.181 1.00 15.77 40 ARG B C 1
ATOM 2456 O O . ARG B 1 43 ? -37.497 -7.793 50.162 1.00 16.75 40 ARG B O 1
ATOM 2464 N N . LEU B 1 44 ? -36.887 -5.796 50.993 1.00 16.22 41 LEU B N 1
ATOM 2465 C CA . LEU B 1 44 ? -36.030 -6.379 52.006 1.00 18.22 41 LEU B CA 1
ATOM 2466 C C . LEU B 1 44 ? -36.643 -6.013 53.338 1.00 33.03 41 LEU B C 1
ATOM 2467 O O . LEU B 1 44 ? -36.851 -4.837 53.632 1.00 37.62 41 LEU B O 1
ATOM 2472 N N . LYS B 1 45 ? -36.959 -7.015 54.141 1.00 21.99 42 LYS B N 1
ATOM 2473 C CA . LYS B 1 45 ? -37.502 -6.759 55.456 1.00 25.35 42 LYS B CA 1
ATOM 2474 C C . LYS B 1 45 ? -36.334 -6.784 56.415 1.00 26.44 42 LYS B C 1
ATOM 2475 O O . LYS B 1 45 ? -35.677 -7.813 56.537 1.00 21.56 42 LYS B O 1
ATOM 2481 N N . THR B 1 46 ? -36.075 -5.658 57.081 1.00 25.80 43 THR B N 1
ATOM 2482 C CA . THR B 1 46 ? -35.025 -5.590 58.112 1.00 25.88 43 THR B CA 1
ATOM 2483 C C . THR B 1 46 ? -35.638 -5.611 59.503 1.00 26.63 43 THR B C 1
ATOM 2484 O O . THR B 1 46 ? -36.809 -5.935 59.671 1.00 26.15 43 THR B O 1
ATOM 2488 N N . ALA B 1 47 ? -34.840 -5.255 60.500 1.00 25.39 44 ALA B N 1
ATOM 2489 C CA . ALA B 1 47 ? -35.299 -5.309 61.873 1.00 23.26 44 ALA B CA 1
ATOM 2490 C C . ALA B 1 47 ? -36.366 -4.261 62.104 1.00 35.05 44 ALA B C 1
ATOM 2491 O O . ALA B 1 47 ? -37.366 -4.513 62.764 1.00 38.63 44 ALA B O 1
ATOM 2493 N N . THR B 1 48 ? -36.155 -3.078 61.546 1.00 37.80 45 THR B N 1
ATOM 2494 C CA . THR B 1 48 ? -36.961 -1.928 61.921 1.00 27.84 45 THR B CA 1
ATOM 2495 C C . THR B 1 48 ? -37.860 -1.415 60.793 1.00 30.57 45 THR B C 1
ATOM 2496 O O . THR B 1 48 ? -38.657 -0.504 60.998 1.00 28.87 45 THR B O 1
ATOM 2500 N N . THR B 1 49 ? -37.750 -2.007 59.608 1.00 26.13 46 THR B N 1
ATOM 2501 C CA . THR B 1 49 ? -38.480 -1.492 58.464 1.00 29.73 46 THR B CA 1
ATOM 2502 C C . THR B 1 49 ? -38.485 -2.474 57.301 1.00 28.53 46 THR B C 1
ATOM 2503 O O . THR B 1 49 ? -38.020 -3.604 57.441 1.00 27.60 46 THR B O 1
ATOM 2507 N N . ILE B 1 50 ? -39.052 -2.033 56.174 1.00 28.13 47 ILE B N 1
ATOM 2508 C CA . ILE B 1 50 ? -39.082 -2.784 54.914 1.00 17.40 47 ILE B CA 1
ATOM 2509 C C . ILE B 1 50 ? -38.589 -1.869 53.804 1.00 23.07 47 ILE B C 1
ATOM 2510 O O . ILE B 1 50 ? -39.153 -0.798 53.576 1.00 35.75 47 ILE B O 1
ATOM 2515 N N . LEU B 1 51 ? -37.526 -2.287 53.126 1.00 22.36 48 LEU B N 1
ATOM 2516 C CA . LEU B 1 51 ? -36.855 -1.479 52.111 1.00 25.37 48 LEU B CA 1
ATOM 2517 C C . LEU B 1 51 ? -37.152 -1.936 50.687 1.00 25.27 48 LEU B C 1
ATOM 2518 O O . LEU B 1 51 ? -37.308 -3.128 50.432 1.00 26.87 48 LEU B O 1
ATOM 2523 N N . ALA B 1 52 ? -37.225 -0.952 49.787 1.00 28.49 49 ALA B N 1
ATOM 2524 C CA . ALA B 1 52 ? -37.336 -1.117 48.335 1.00 31.19 49 ALA B CA 1
ATOM 2525 C C . ALA B 1 52 ? -35.940 -1.218 47.680 1.00 27.39 49 ALA B C 1
ATOM 2526 O O . ALA B 1 52 ? -34.984 -0.663 48.205 1.00 22.56 49 ALA B O 1
ATOM 2528 N N . PRO B 1 53 ? -35.815 -1.929 46.538 1.00 31.41 50 PRO B N 1
ATOM 2529 C CA . PRO B 1 53 ? -34.534 -2.258 45.882 1.00 22.07 50 PRO B CA 1
ATOM 2530 C C . PRO B 1 53 ? -33.588 -1.084 45.613 1.00 22.16 50 PRO B C 1
ATOM 2531 O O . PRO B 1 53 ? -32.375 -1.246 45.587 1.00 25.42 50 PRO B O 1
ATOM 2535 N N . ILE B 1 54 ? -34.159 0.089 45.405 1.00 24.22 51 ILE B N 1
ATOM 2536 C CA . ILE B 1 54 ? -33.387 1.296 45.149 1.00 26.23 51 ILE B CA 1
ATOM 2537 C C . ILE B 1 54 ? -32.491 1.675 46.330 1.00 26.67 51 ILE B C 1
ATOM 2538 O O . ILE B 1 54 ? -31.401 2.221 46.157 1.00 25.80 51 ILE B O 1
ATOM 2543 N N . ASP B 1 55 ? -32.951 1.365 47.533 1.00 27.97 52 ASP B N 1
ATOM 2544 C CA . ASP B 1 55 ? -32.171 1.602 48.730 1.00 27.43 52 ASP B CA 1
ATOM 2545 C C . ASP B 1 55 ? -31.067 0.560 48.960 1.00 28.99 52 ASP B C 1
ATOM 2546 O O . ASP B 1 55 ? -29.892 0.914 49.076 1.00 34.86 52 ASP B O 1
ATOM 2551 N N . PHE B 1 56 ? -31.442 -0.718 48.976 1.00 26.09 53 PHE B N 1
ATOM 2552 C CA . PHE B 1 56 ? -30.510 -1.793 49.323 1.00 26.82 53 PHE B CA 1
ATOM 2553 C C . PHE B 1 56 ? -29.698 -2.406 48.170 1.00 28.54 53 PHE B C 1
ATOM 2554 O O . PHE B 1 56 ? -28.912 -3.312 48.410 1.00 27.47 53 PHE B O 1
ATOM 2562 N N . PHE B 1 57 ? -29.779 -1.854 46.968 0.67 43.31 54 PHE B N 1
ATOM 2563 C CA . PHE B 1 57 ? -29.069 -2.462 45.844 0.91 36.13 54 PHE B CA 1
ATOM 2564 C C . PHE B 1 57 ? -27.555 -2.546 46.128 0.86 41.01 54 PHE B C 1
ATOM 2565 O O . PHE B 1 57 ? -26.920 -3.551 45.827 0.69 38.05 54 PHE B O 1
ATOM 2573 N N . ASP B 1 58 ? -26.983 -1.474 46.646 1.00 52.47 55 ASP B N 1
ATOM 2574 C CA . ASP B 1 58 ? -25.545 -1.378 46.676 1.00 54.99 55 ASP B CA 1
ATOM 2575 C C . ASP B 1 58 ? -25.028 -2.521 47.501 1.00 52.71 55 ASP B C 1
ATOM 2576 O O . ASP B 1 58 ? -24.080 -3.189 47.141 1.00 58.38 55 ASP B O 1
ATOM 2581 N N . ASP B 1 59 ? -25.697 -2.763 48.610 1.00 44.91 56 ASP B N 1
ATOM 2582 C CA . ASP B 1 59 ? -25.276 -3.781 49.536 1.00 37.32 56 ASP B CA 1
ATOM 2583 C C . ASP B 1 59 ? -25.317 -5.190 48.923 1.00 42.94 56 ASP B C 1
ATOM 2584 O O . ASP B 1 59 ? -24.420 -5.977 49.146 1.00 40.71 56 ASP B O 1
ATOM 2589 N N . ILE B 1 60 ? -26.342 -5.481 48.130 1.00 45.86 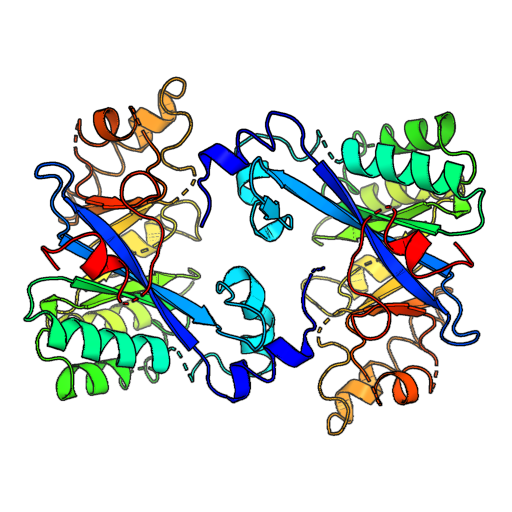57 ILE B N 1
ATOM 2590 C CA . ILE B 1 60 ? -26.499 -6.814 47.547 1.00 29.58 57 ILE B CA 1
ATOM 2591 C C . ILE B 1 60 ? -25.336 -7.208 46.629 1.00 34.86 57 ILE B C 1
ATOM 2592 O O . ILE B 1 60 ? -24.798 -8.286 46.735 1.00 31.89 57 ILE B O 1
ATOM 2597 N N . VAL B 1 61 ? -24.952 -6.296 45.752 1.00 38.95 58 VAL B N 1
ATOM 2598 C CA . VAL B 1 61 ? -23.783 -6.418 44.906 1.00 28.70 58 VAL B CA 1
ATOM 2599 C C . VAL B 1 61 ? -22.517 -6.612 45.743 1.00 39.03 58 VAL B C 1
ATOM 2600 O O . VAL B 1 61 ? -21.801 -7.591 45.580 1.00 45.22 58 VAL B O 1
ATOM 2604 N N . LEU B 1 62 ? -22.259 -5.694 46.663 1.00 34.04 59 LEU B N 1
ATOM 2605 C CA . LEU B 1 62 ? -21.097 -5.803 47.557 1.00 35.13 59 LEU B CA 1
ATOM 2606 C C . LEU B 1 62 ? -21.076 -7.068 48.437 1.00 28.62 59 LEU B C 1
ATOM 2607 O O . LEU B 1 62 ? -20.024 -7.526 48.888 1.00 24.52 59 LEU B O 1
ATOM 2612 N N . LEU B 1 63 ? -22.251 -7.620 48.687 1.00 24.96 60 LEU B N 1
ATOM 2613 C CA . LEU B 1 63 ? -22.345 -8.859 49.430 1.00 21.77 60 LEU B CA 1
ATOM 2614 C C . LEU B 1 63 ? -22.499 -10.040 48.461 1.00 26.51 60 LEU B C 1
ATOM 2615 O O . LEU B 1 63 ? -22.705 -11.168 48.894 1.00 40.87 60 LEU B O 1
ATOM 2620 N N A ASN B 1 64 ? -22.341 -9.758 47.166 0.57 25.40 61 ASN B N 1
ATOM 2621 N N B ASN B 1 64 ? -22.478 -9.710 47.179 0.43 25.92 61 ASN B N 1
ATOM 2622 C CA A ASN B 1 64 ? -22.579 -10.720 46.076 0.57 28.49 61 ASN B CA 1
ATOM 2623 C CA B ASN B 1 64 ? -22.574 -10.706 46.123 0.43 27.53 61 ASN B CA 1
ATOM 2624 C C A ASN B 1 64 ? -23.815 -11.618 46.297 0.57 24.94 61 ASN B C 1
ATOM 2625 C C B ASN B 1 64 ? -23.818 -11.592 46.284 0.43 23.25 61 ASN B C 1
ATOM 2626 O O A ASN B 1 64 ? -23.761 -12.837 46.121 0.57 28.31 61 ASN B O 1
ATOM 2627 O O B ASN B 1 64 ? -23.748 -12.798 46.148 0.43 25.50 61 ASN B O 1
ATOM 2636 N N . ALA B 1 65 ? -24.920 -10.980 46.682 1.00 19.52 62 ALA B N 1
ATOM 2637 C CA . ALA B 1 65 ? -26.179 -11.665 47.020 1.00 22.63 62 ALA B CA 1
ATOM 2638 C C . ALA B 1 65 ? -27.249 -11.638 45.908 1.00 19.53 62 ALA B C 1
ATOM 2639 O O . ALA B 1 65 ? -28.377 -12.097 46.100 1.00 17.37 62 ALA B O 1
ATOM 2641 N N . THR B 1 66 ? -26.863 -11.142 44.741 1.00 21.99 63 THR B N 1
ATOM 2642 C CA . THR B 1 66 ? -27.791 -10.966 43.638 1.00 22.60 63 THR B CA 1
ATOM 2643 C C . THR B 1 66 ? -28.425 -12.297 43.248 1.00 20.48 63 THR B C 1
ATOM 2644 O O . THR B 1 66 ? -29.565 -12.327 42.858 1.00 17.13 63 THR B O 1
ATOM 2648 N N . ARG B 1 67 ? -27.679 -13.388 43.340 1.00 17.92 64 ARG B N 1
ATOM 2649 C CA . ARG B 1 67 ? -28.224 -14.661 42.936 1.00 16.86 64 ARG B CA 1
ATOM 2650 C C . ARG B 1 67 ? -29.326 -15.137 43.876 1.00 19.50 64 ARG B C 1
ATOM 2651 O O . ARG B 1 67 ? -30.383 -15.570 43.406 1.00 17.96 64 ARG B O 1
ATOM 2659 N N A GLU B 1 68 ? -29.112 -14.975 45.170 0.31 16.88 65 GLU B N 1
ATOM 2660 N N B GLU B 1 68 ? -29.063 -15.046 45.182 0.69 16.93 65 GLU B N 1
ATOM 2661 C CA A GLU B 1 68 ? -30.090 -15.382 46.168 0.31 19.38 65 GLU B CA 1
ATOM 2662 C CA B GLU B 1 68 ? -30.033 -15.348 46.238 0.69 21.16 65 GLU B CA 1
ATOM 2663 C C A GLU B 1 68 ? -31.373 -14.600 45.976 0.31 16.49 65 GLU B C 1
ATOM 2664 C C B GLU B 1 68 ? -31.342 -14.598 46.016 0.69 16.29 65 GLU B C 1
ATOM 2665 O O A GLU B 1 68 ? -32.450 -15.100 46.182 0.31 17.10 65 GLU B O 1
ATOM 2666 O O B GLU B 1 68 ? -32.430 -15.146 46.138 0.69 18.45 65 GLU B O 1
ATOM 2685 N N . GLN B 1 70 ? -32.579 -13.052 43.239 1.00 14.33 67 GLN B N 1
ATOM 2686 C CA . GLN B 1 70 ? -33.282 -13.496 42.023 1.00 15.30 67 GLN B CA 1
ATOM 2687 C C . GLN B 1 70 ? -33.997 -14.800 42.275 1.00 12.64 67 GLN B C 1
ATOM 2688 O O . GLN B 1 70 ? -35.148 -14.943 41.933 1.00 14.49 67 GLN B O 1
ATOM 2694 N N . ASP B 1 71 ? -33.280 -15.747 42.884 1.00 14.94 68 ASP B N 1
ATOM 2695 C CA . ASP B 1 71 ? -33.821 -17.059 43.170 1.00 13.72 68 ASP B CA 1
ATOM 2696 C C . ASP B 1 71 ? -35.067 -16.906 44.046 1.00 13.52 68 ASP B C 1
ATOM 2697 O O . ASP B 1 71 ? -36.115 -17.484 43.759 1.00 15.42 68 ASP B O 1
ATOM 2702 N N . PHE B 1 72 ? -34.952 -16.095 45.095 1.00 15.18 69 PHE B N 1
ATOM 2703 C CA . PHE B 1 72 ? -36.081 -15.789 45.967 1.00 12.83 69 PHE B CA 1
ATOM 2704 C C . PHE B 1 72 ? -37.270 -15.288 45.141 1.00 15.77 69 PHE B C 1
ATOM 2705 O O . PHE B 1 72 ? -38.378 -15.815 45.235 1.00 13.88 69 PHE B O 1
ATOM 2713 N N . VAL B 1 73 ? -37.021 -14.249 44.345 1.00 14.28 70 VAL B N 1
ATOM 2714 C CA . VAL B 1 73 ? -38.041 -13.629 43.508 1.00 14.64 70 VAL B CA 1
ATOM 2715 C C . VAL B 1 73 ? -38.709 -14.672 42.604 1.00 14.12 70 VAL B C 1
ATOM 2716 O O . VAL B 1 73 ? -39.915 -14.743 42.547 1.00 12.94 70 VAL B O 1
ATOM 2720 N N . ALA B 1 74 ? -37.929 -15.507 41.937 1.00 11.20 71 ALA B N 1
ATOM 2721 C CA . ALA B 1 74 ? -38.524 -16.469 41.036 1.00 12.30 71 ALA B CA 1
ATOM 2722 C C . ALA B 1 74 ? -39.311 -17.557 41.758 1.00 12.16 71 ALA B C 1
ATOM 2723 O O . ALA B 1 74 ? -40.412 -17.922 41.344 1.00 13.45 71 ALA B O 1
ATOM 2725 N N . GLU B 1 75 ? -38.754 -18.087 42.831 1.00 11.18 72 GLU B N 1
ATOM 2726 C CA . GLU B 1 75 ? -39.446 -19.150 43.537 1.00 15.74 72 GLU B CA 1
ATOM 2727 C C . GLU B 1 75 ? -40.728 -18.701 44.232 1.00 12.85 72 GLU B C 1
ATOM 2728 O O . GLU B 1 75 ? -41.742 -19.389 44.187 1.00 13.59 72 GLU B O 1
ATOM 2734 N N . THR B 1 76 ? -40.661 -17.548 44.878 1.00 12.09 73 THR B N 1
ATOM 2735 C CA . THR B 1 76 ? -41.818 -16.952 45.506 1.00 14.01 73 THR B CA 1
ATOM 2736 C C . THR B 1 76 ? -42.902 -16.674 44.467 1.00 12.56 73 THR B C 1
ATOM 2737 O O . THR B 1 76 ? -44.072 -16.956 44.703 1.00 16.44 73 THR B O 1
ATOM 2741 N N . ALA B 1 77 ? -42.508 -16.142 43.314 1.00 12.15 74 ALA B N 1
ATOM 2742 C CA . ALA B 1 77 ? -43.477 -15.826 42.262 1.00 12.80 74 ALA B CA 1
ATOM 2743 C C . ALA B 1 77 ? -44.129 -17.096 41.719 1.00 11.51 74 ALA B C 1
ATOM 2744 O O . ALA B 1 77 ? -45.334 -17.146 41.512 1.00 12.68 74 ALA B O 1
ATOM 2746 N N . ILE B 1 78 ? -43.332 -18.120 41.488 1.00 14.10 75 ILE B N 1
ATOM 2747 C CA . ILE B 1 78 ? -43.867 -19.359 40.952 1.00 13.22 75 ILE B CA 1
ATOM 2748 C C . ILE B 1 78 ? -44.889 -19.991 41.903 1.00 15.94 75 ILE B C 1
ATOM 2749 O O . ILE B 1 78 ? -45.945 -20.449 41.489 1.00 16.05 75 ILE B O 1
ATOM 2754 N N . LYS B 1 79 ? -44.579 -20.000 43.191 1.00 14.32 76 LYS B N 1
ATOM 2755 C CA . LYS B 1 79 ? -45.520 -20.509 44.168 1.00 12.66 76 LYS B CA 1
ATOM 2756 C C . LYS B 1 79 ? -46.819 -19.706 44.130 1.00 14.35 76 LYS B C 1
ATOM 2757 O O . LYS B 1 79 ? -47.914 -20.258 44.138 1.00 13.41 76 LYS B O 1
ATOM 2763 N N . GLN B 1 80 ? -46.685 -18.389 44.091 1.00 15.89 77 GLN B N 1
ATOM 2764 C CA . GLN B 1 80 ? -47.844 -17.506 44.073 1.00 13.39 77 GLN B CA 1
ATOM 2765 C C . GLN B 1 80 ? -48.762 -17.672 42.841 1.00 10.76 77 GLN B C 1
ATOM 2766 O O . GLN B 1 80 ? -49.987 -17.591 42.953 1.00 17.27 77 GLN B O 1
ATOM 2772 N N . ILE B 1 81 ? -48.166 -17.870 41.672 1.00 12.50 78 ILE B N 1
ATOM 2773 C CA . ILE B 1 81 ? -48.911 -18.094 40.443 1.00 10.07 78 ILE B CA 1
ATOM 2774 C C . ILE B 1 81 ? -49.657 -19.403 40.578 1.00 11.76 78 ILE B C 1
ATOM 2775 O O . ILE B 1 81 ? -50.844 -19.477 40.252 1.00 12.01 78 ILE B O 1
ATOM 2780 N N . ASN B 1 82 ? -48.958 -20.434 41.062 1.00 11.71 79 ASN B N 1
ATOM 2781 C CA . ASN B 1 82 ? -49.579 -21.748 41.271 1.00 13.17 79 ASN B CA 1
ATOM 2782 C C . ASN B 1 82 ? -50.789 -21.655 42.161 1.00 12.24 79 ASN B C 1
ATOM 2783 O O . ASN B 1 82 ? -51.799 -22.263 41.876 1.00 16.77 79 ASN B O 1
ATOM 2788 N N . GLN B 1 83 ? -50.681 -20.879 43.232 1.00 13.26 80 GLN B N 1
ATOM 2789 C CA . GLN B 1 83 ? -51.812 -20.690 44.135 1.00 17.28 80 GLN B CA 1
ATOM 2790 C C . GLN B 1 83 ? -53.049 -20.065 43.469 1.00 14.54 80 GLN B C 1
ATOM 2791 O O . GLN B 1 83 ? -54.161 -20.434 43.799 1.00 14.23 80 GLN B O 1
ATOM 2797 N N . LEU B 1 84 ? -52.855 -19.142 42.536 1.00 12.88 81 LEU B N 1
ATOM 2798 C CA . LEU B 1 84 ? -53.961 -18.364 41.990 1.00 10.61 81 LEU B CA 1
ATOM 2799 C C . LEU B 1 84 ? -54.641 -19.073 40.845 1.00 15.42 81 LEU B C 1
ATOM 2800 O O . LEU B 1 84 ? -55.406 -18.473 40.112 1.00 14.06 81 LEU B O 1
ATOM 2805 N N . GLY B 1 85 ? -54.354 -20.347 40.679 1.00 13.82 82 GLY B N 1
ATOM 2806 C CA . GLY B 1 85 ? -55.136 -21.151 39.777 1.00 14.42 82 GLY B CA 1
ATOM 2807 C C . GLY B 1 85 ? -55.077 -20.738 38.324 1.00 14.78 82 GLY B C 1
ATOM 2808 O O . GLY B 1 85 ? -55.923 -21.131 37.533 1.00 19.03 82 GLY B O 1
ATOM 2809 N N . GLY B 1 86 ? -54.075 -19.943 37.965 1.00 14.60 83 GLY B N 1
ATOM 2810 C CA . GLY B 1 86 ? -53.857 -19.552 36.585 1.00 17.44 83 GLY B CA 1
ATOM 2811 C C . GLY B 1 86 ? -54.682 -18.356 36.221 1.00 14.45 83 GLY B C 1
ATOM 2812 O O . GLY B 1 86 ? -54.722 -17.973 35.070 1.00 18.43 83 GLY B O 1
ATOM 2813 N N . ARG B 1 87 ? -55.333 -17.759 37.207 1.00 12.02 84 ARG B N 1
ATOM 2814 C CA . ARG B 1 87 ? -56.260 -16.674 36.948 1.00 11.95 84 ARG B CA 1
ATOM 2815 C C . ARG B 1 87 ? -55.546 -15.360 36.814 1.00 12.51 84 ARG B C 1
ATOM 2816 O O . ARG B 1 87 ? -56.104 -14.409 36.292 1.00 17.08 84 ARG B O 1
ATOM 2824 N N . PHE B 1 88 ? -54.302 -15.306 37.269 1.00 11.69 85 PHE B N 1
ATOM 2825 C CA . PHE B 1 88 ? -53.538 -14.055 37.248 1.00 13.31 85 PHE B CA 1
ATOM 2826 C C . PHE B 1 88 ? -52.103 -14.302 36.802 1.00 11.39 85 PHE B C 1
ATOM 2827 O O . PHE B 1 88 ? -51.513 -15.300 37.184 1.00 13.08 85 PHE B O 1
ATOM 2835 N N . SER B 1 89 ? -51.544 -13.385 36.005 1.00 13.81 86 SER B N 1
ATOM 2836 C CA . SER B 1 89 ? -50.106 -13.401 35.705 1.00 12.33 86 SER B CA 1
ATOM 2837 C C . SER B 1 89 ? -49.308 -12.666 36.769 1.00 13.56 86 SER B C 1
ATOM 2838 O O . SER B 1 89 ? -49.813 -11.772 37.420 1.00 13.03 86 SER B O 1
ATOM 2841 N N . ILE B 1 90 ? -48.067 -13.090 36.972 1.00 11.43 87 ILE B N 1
ATOM 2842 C CA . ILE B 1 90 ? -47.153 -12.385 37.864 1.00 11.51 87 ILE B CA 1
ATOM 2843 C C . ILE B 1 90 ? -45.813 -12.222 37.164 1.00 9.84 87 ILE B C 1
ATOM 2844 O O . ILE B 1 90 ? -45.273 -13.185 36.637 1.00 11.32 87 ILE B O 1
ATOM 2849 N N . SER B 1 91 ? -45.291 -10.999 37.145 1.00 9.55 88 SER B N 1
ATOM 2850 C CA . SER B 1 91 ? -43.964 -10.749 36.557 1.00 13.40 88 SER B CA 1
ATOM 2851 C C . SER B 1 91 ? -42.845 -10.757 37.596 1.00 12.61 88 SER B C 1
ATOM 2852 O O . SER B 1 91 ? -43.084 -10.449 38.764 1.00 12.06 88 SER B O 1
ATOM 2855 N N . ILE B 1 92 ? -41.635 -11.113 37.153 1.00 12.99 89 ILE B N 1
ATOM 2856 C CA . ILE B 1 92 ? -40.421 -10.953 37.948 1.00 11.16 89 ILE B CA 1
ATOM 2857 C C . ILE B 1 92 ? -39.398 -10.139 37.174 1.00 11.20 89 ILE B C 1
ATOM 2858 O O . ILE B 1 92 ? -39.261 -10.283 35.962 1.00 11.65 89 ILE B O 1
ATOM 2863 N N . ASN B 1 93 ? -38.688 -9.285 37.896 1.00 11.08 90 ASN B N 1
ATOM 2864 C CA . ASN B 1 93 ? -37.677 -8.445 37.304 1.00 12.25 90 ASN B CA 1
ATOM 2865 C C . ASN B 1 93 ? -36.389 -9.205 37.215 1.00 14.41 90 ASN B C 1
ATOM 2866 O O . ASN B 1 93 ? -35.865 -9.667 38.229 1.00 14.08 90 ASN B O 1
ATOM 2871 N N . ILE B 1 94 ? -35.878 -9.355 36.005 1.00 13.72 91 ILE B N 1
ATOM 2872 C CA . ILE B 1 94 ? -34.586 -9.978 35.829 1.00 13.25 91 ILE B CA 1
ATOM 2873 C C . ILE B 1 94 ? -33.711 -9.020 35.050 1.00 11.81 91 ILE B C 1
ATOM 2874 O O . ILE B 1 94 ? -34.049 -8.615 33.948 1.00 11.93 91 ILE B O 1
ATOM 2879 N N . PRO B 1 95 ? -32.595 -8.617 35.646 1.00 14.15 92 PRO B N 1
ATOM 2880 C CA . PRO B 1 95 ? -31.612 -7.735 35.016 1.00 12.38 92 PRO B CA 1
ATOM 2881 C C . PRO B 1 95 ? -31.127 -8.278 33.682 1.00 13.45 92 PRO B C 1
ATOM 2882 O O . PRO B 1 95 ? -30.977 -9.487 33.524 1.00 14.96 92 PRO B O 1
ATOM 2886 N N . ALA B 1 96 ? -30.877 -7.377 32.740 1.00 12.91 93 ALA B N 1
ATOM 2887 C CA . ALA B 1 96 ? -30.396 -7.758 31.424 1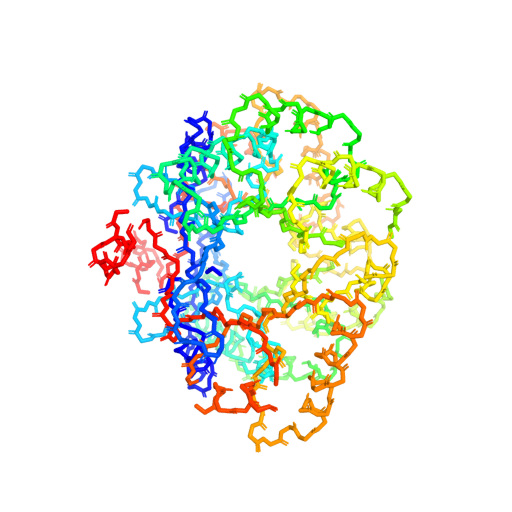.00 14.57 93 ALA B CA 1
ATOM 2888 C C . ALA B 1 96 ? -29.190 -8.726 31.468 1.00 11.69 93 ALA B C 1
ATOM 2889 O O . ALA B 1 96 ? -29.147 -9.677 30.718 1.00 16.72 93 ALA B O 1
ATOM 2891 N N A HIS B 1 97 ? -28.228 -8.451 32.347 0.65 13.91 94 HIS B N 1
ATOM 2892 N N B HIS B 1 97 ? -28.251 -8.496 32.374 0.35 14.49 94 HIS B N 1
ATOM 2893 C CA A HIS B 1 97 ? -27.087 -9.347 32.620 0.65 19.65 94 HIS B CA 1
ATOM 2894 C CA B HIS B 1 97 ? -27.095 -9.386 32.494 0.35 17.60 94 HIS B CA 1
ATOM 2895 C C A HIS B 1 97 ? -27.483 -10.808 32.853 0.65 14.58 94 HIS B C 1
ATOM 2896 C C B HIS B 1 97 ? -27.437 -10.831 32.905 0.35 15.23 94 HIS B C 1
ATOM 2897 O O A HIS B 1 97 ? -26.868 -11.723 32.319 0.65 13.90 94 HIS B O 1
ATOM 2898 O O B HIS B 1 97 ? -26.741 -11.766 32.524 0.35 13.15 94 HIS B O 1
ATOM 2911 N N . TYR B 1 98 ? -28.504 -11.001 33.682 1.00 17.57 95 TYR B N 1
ATOM 2912 C CA . TYR B 1 98 ? -29.034 -12.329 33.995 1.00 13.16 95 TYR B CA 1
ATOM 2913 C C . TYR B 1 98 ? -29.762 -12.972 32.798 1.00 15.76 95 TYR B C 1
ATOM 2914 O O . TYR B 1 98 ? -29.633 -14.152 32.559 1.00 13.87 95 TYR B O 1
ATOM 2923 N N . VAL B 1 99 ? -30.519 -12.175 32.046 1.00 15.54 96 VAL B N 1
ATOM 2924 C CA . VAL B 1 99 ? -31.183 -12.682 30.859 1.00 17.16 96 VAL B CA 1
ATOM 2925 C C . VAL B 1 99 ? -30.162 -13.165 29.818 1.00 16.69 96 VAL B C 1
ATOM 2926 O O . VAL B 1 99 ? -30.394 -14.135 29.099 1.00 13.52 96 VAL B O 1
ATOM 2930 N N . ALA B 1 100 ? -29.012 -12.504 29.783 1.00 15.04 97 ALA B N 1
ATOM 2931 C CA . ALA B 1 100 ? -27.985 -12.820 28.800 1.00 14.80 97 ALA B CA 1
ATOM 2932 C C . ALA B 1 100 ? -27.045 -13.919 29.266 1.00 13.52 97 ALA B C 1
ATOM 2933 O O . ALA B 1 100 ? -26.146 -14.316 28.531 1.00 17.82 97 ALA B O 1
ATOM 2935 N N . SER B 1 101 ? -27.248 -14.388 30.494 1.00 14.96 98 SER B N 1
ATOM 2936 C CA . SER B 1 101 ? -26.498 -15.513 31.052 1.00 13.40 98 SER B CA 1
ATOM 2937 C C . SER B 1 101 ? -27.175 -16.848 30.742 1.00 15.68 98 SER B C 1
ATOM 2938 O O . SER B 1 101 ? -28.236 -17.148 31.252 1.00 13.50 98 SER B O 1
ATOM 2941 N N . SER B 1 102 ? -26.543 -17.656 29.911 1.00 19.10 99 SER B N 1
ATOM 2942 C CA . SER B 1 102 ? -27.120 -18.937 29.590 1.00 18.78 99 SER B CA 1
ATOM 2943 C C . SER B 1 102 ? -27.138 -19.795 30.822 1.00 15.98 99 SER B C 1
ATOM 2944 O O . SER B 1 102 ? -28.055 -20.554 31.023 1.00 16.91 99 SER B O 1
ATOM 2947 N N . THR B 1 103 ? -26.127 -19.665 31.654 1.00 13.66 100 THR B N 1
ATOM 2948 C CA . THR B 1 103 ? -26.067 -20.486 32.831 1.00 17.64 100 THR B CA 1
ATOM 2949 C C . THR B 1 103 ? -27.244 -20.186 33.771 1.00 17.49 100 THR B C 1
ATOM 2950 O O . THR B 1 103 ? -27.905 -21.098 34.265 1.00 17.75 100 THR B O 1
ATOM 2954 N N . TYR B 1 104 ? -27.534 -18.909 33.989 1.00 15.85 101 TYR B N 1
ATOM 2955 C CA . TYR B 1 104 ? -28.722 -18.569 34.765 1.00 12.97 101 TYR B CA 1
ATOM 2956 C C . TYR B 1 104 ? -29.991 -18.963 34.045 1.00 11.93 101 TYR B C 1
ATOM 2957 O O . TYR B 1 104 ? -30.886 -19.498 34.638 1.00 13.51 101 TYR B O 1
ATOM 2974 N N . THR B 1 106 ? -30.675 -21.129 31.969 1.00 20.77 103 THR B N 1
ATOM 2975 C CA . THR B 1 106 ? -30.873 -22.571 31.874 1.00 14.93 103 THR B CA 1
ATOM 2976 C C . THR B 1 106 ? -31.421 -23.093 33.165 1.00 16.06 103 THR B C 1
ATOM 2977 O O . THR B 1 106 ? -32.374 -23.836 33.174 1.00 20.30 103 THR B O 1
ATOM 2981 N N . PHE B 1 107 ? -30.839 -22.672 34.272 1.00 17.96 104 PHE B N 1
ATOM 2982 C CA . PHE B 1 107 ? -31.448 -22.972 35.552 1.00 17.28 104 PHE B CA 1
ATOM 2983 C C . PHE B 1 107 ? -32.894 -22.493 35.697 1.00 14.54 104 PHE B C 1
ATOM 2984 O O . PHE B 1 107 ? -33.713 -23.180 36.295 1.00 14.26 104 PHE B O 1
ATOM 2992 N N . LEU B 1 108 ? -33.181 -21.302 35.174 1.00 12.78 105 LEU B N 1
ATOM 2993 C CA . LEU B 1 108 ? -34.503 -20.732 35.333 1.00 13.49 105 LEU B CA 1
ATOM 2994 C C . LEU B 1 108 ? -35.505 -21.516 34.503 1.00 14.62 105 LEU B C 1
ATOM 2995 O O . LEU B 1 108 ? -36.600 -21.809 34.940 1.00 15.12 105 LEU B O 1
ATOM 3000 N N . HIS B 1 109 ? -35.120 -21.841 33.289 1.00 17.98 106 HIS B N 1
ATOM 3001 C CA . HIS B 1 109 ? -35.910 -22.687 32.412 1.00 17.81 106 HIS B CA 1
ATOM 3002 C C . HIS B 1 109 ? -36.228 -24.018 33.069 1.00 13.13 106 HIS B C 1
ATOM 3003 O O . HIS B 1 109 ? -37.337 -24.545 32.949 1.00 15.92 106 HIS B O 1
ATOM 3010 N N . ASP B 1 110 ? -35.227 -24.583 33.733 1.00 13.67 107 ASP B N 1
ATOM 3011 C CA . ASP B 1 110 ? -35.370 -25.871 34.391 1.00 14.56 107 ASP B CA 1
ATOM 3012 C C . ASP B 1 110 ? -36.253 -25.777 35.612 1.00 16.79 107 ASP B C 1
ATOM 3013 O O . ASP B 1 110 ? -37.113 -26.630 35.837 1.00 15.00 107 ASP B O 1
ATOM 3018 N N . TYR B 1 111 ? -36.011 -24.759 36.421 1.00 11.80 108 TYR B N 1
ATOM 3019 C CA . TYR B 1 111 ? -36.841 -24.520 37.578 1.00 12.82 108 TYR B CA 1
ATOM 3020 C C . TYR B 1 111 ? -38.314 -24.237 37.180 1.00 11.69 108 TYR B C 1
ATOM 3021 O O . TYR B 1 111 ? -39.245 -24.741 37.797 1.00 14.44 108 TYR B O 1
ATOM 3030 N N . VAL B 1 112 ? -38.509 -23.428 36.153 1.00 12.58 109 VAL B N 1
ATOM 3031 C CA . VAL B 1 112 ? -39.850 -23.188 35.618 1.00 16.41 109 VAL B CA 1
ATOM 3032 C C . VAL B 1 112 ? -40.525 -24.478 35.131 1.00 13.61 109 VAL B C 1
ATOM 3033 O O . VAL B 1 112 ? -41.633 -24.800 35.517 1.00 14.31 109 VAL B O 1
ATOM 3037 N N . LYS B 1 113 ? -39.833 -25.260 34.325 1.00 15.95 110 LYS B N 1
ATOM 3038 C CA . LYS B 1 113 ? -40.429 -26.463 33.765 1.00 18.15 110 LYS B CA 1
ATOM 3039 C C . LYS B 1 113 ? -40.849 -27.413 34.882 1.00 18.41 110 LYS B C 1
ATOM 3040 O O . LYS B 1 113 ? -41.881 -28.044 34.825 1.00 16.93 110 LYS B O 1
ATOM 3046 N N . GLU B 1 114 ? -40.004 -27.574 35.891 1.00 17.71 111 GLU B N 1
ATOM 3047 C CA . GLU B 1 114 ? -40.283 -28.433 37.038 1.00 15.52 111 GLU B CA 1
ATOM 3048 C C . GLU B 1 114 ? -41.394 -27.961 37.976 1.00 18.08 111 GLU B C 1
ATOM 3049 O O . GLU B 1 114 ? -42.109 -28.755 38.552 1.00 18.15 111 GLU B O 1
ATOM 3055 N N . HIS B 1 115 ? -41.476 -26.655 38.187 1.00 20.49 112 HIS B N 1
ATOM 3056 C CA . HIS B 1 115 ? -42.283 -26.124 39.288 1.00 16.24 112 HIS B CA 1
ATOM 3057 C C . HIS B 1 115 ? -43.536 -25.325 38.906 1.00 15.42 112 HIS B C 1
ATOM 3058 O O . HIS B 1 115 ? -44.491 -25.284 39.670 1.00 17.26 112 HIS B O 1
ATOM 3065 N N . LEU B 1 116 ? -43.517 -24.635 37.778 1.00 12.52 113 LEU B N 1
ATOM 3066 C CA . LEU B 1 116 ? -44.581 -23.704 37.505 1.00 11.78 113 LEU B CA 1
ATOM 3067 C C . LEU B 1 116 ? -45.672 -24.445 36.776 1.00 11.60 113 LEU B C 1
ATOM 3068 O O . LEU B 1 116 ? -45.442 -25.010 35.725 1.00 15.12 113 LEU B O 1
ATOM 3073 N N . LYS B 1 117 ? -46.860 -24.468 37.350 1.00 13.49 114 LYS B N 1
ATOM 3074 C CA . LYS B 1 117 ? -47.930 -25.227 36.732 1.00 14.11 114 LYS B CA 1
ATOM 3075 C C . LYS B 1 117 ? -48.597 -24.435 35.600 1.00 13.63 114 LYS B C 1
ATOM 3076 O O . LYS B 1 117 ? -49.189 -25.022 34.708 1.00 13.30 114 LYS B O 1
ATOM 3082 N N . TYR B 1 118 ? -48.470 -23.110 35.642 1.00 11.42 115 TYR B N 1
ATOM 3083 C CA . TYR B 1 118 ? -49.103 -22.202 34.689 1.00 11.42 115 TYR B CA 1
ATOM 3084 C C . TYR B 1 118 ? -48.064 -21.294 34.044 1.00 11.31 115 TYR B C 1
ATOM 3085 O O . TYR B 1 118 ? -48.016 -20.103 34.330 1.00 13.68 115 TYR B O 1
ATOM 3094 N N . PRO B 1 119 ? -47.244 -21.863 33.160 1.00 10.97 116 PRO B N 1
ATOM 3095 C CA . PRO B 1 119 ? -46.149 -21.104 32.558 1.00 11.36 116 PRO B CA 1
ATOM 3096 C C . PRO B 1 119 ? -46.633 -19.854 31.829 1.00 13.99 116 PRO B C 1
ATOM 3097 O O . PRO B 1 119 ? -45.923 -18.844 31.842 1.00 13.82 116 PRO B O 1
ATOM 3101 N N . GLU B 1 120 ? -47.832 -19.905 31.245 1.00 12.02 117 GLU B N 1
ATOM 3102 C CA . GLU B 1 120 ? -48.392 -18.757 30.554 1.00 13.90 117 GLU B CA 1
ATOM 3103 C C . GLU B 1 120 ? -48.704 -17.558 31.488 1.00 19.59 117 GLU B C 1
ATOM 3104 O O . GLU B 1 120 ? -48.938 -16.435 31.019 1.00 14.21 117 GLU B O 1
ATOM 3110 N N . CYS B 1 121 ? -48.695 -17.798 32.799 1.00 13.81 118 CYS B N 1
ATOM 3111 C CA . CYS B 1 121 ? -48.976 -16.757 33.772 1.00 9.21 118 CYS B CA 1
ATOM 3112 C C . CYS B 1 121 ? -47.717 -16.146 34.378 1.00 12.75 118 CYS B C 1
ATOM 3113 O O . CYS B 1 121 ? -47.806 -15.349 35.297 1.00 14.22 118 CYS B O 1
ATOM 3116 N N . LEU B 1 122 ? -46.544 -16.542 33.892 1.00 12.82 119 LEU B N 1
ATOM 3117 C CA . LEU B 1 122 ? -45.304 -15.872 34.299 1.00 15.73 119 LEU B CA 1
ATOM 3118 C C . LEU B 1 122 ? -44.866 -14.931 33.205 1.00 13.38 119 LEU B C 1
ATOM 3119 O O . LEU B 1 122 ? -44.957 -15.260 32.034 1.00 10.61 119 LEU B O 1
ATOM 3124 N N . GLU B 1 123 ? -44.373 -13.767 33.635 1.00 12.80 120 GLU B N 1
ATOM 3125 C CA . GLU B 1 123 ? -43.774 -12.761 32.772 1.00 10.12 120 GLU B CA 1
ATOM 3126 C C . GLU B 1 123 ? -42.358 -12.439 33.294 1.00 12.15 120 GLU B C 1
ATOM 3127 O O . GLU B 1 123 ? -42.183 -12.123 34.459 1.00 12.44 120 GLU B O 1
ATOM 3133 N N . ILE B 1 124 ? -41.361 -12.583 32.429 1.00 11.25 121 ILE B N 1
ATOM 3134 C CA . ILE B 1 124 ? -40.021 -12.091 32.718 1.00 12.15 121 ILE B CA 1
ATOM 3135 C C . ILE B 1 124 ? -39.961 -10.660 32.250 1.00 10.20 121 ILE B C 1
ATOM 3136 O O . ILE B 1 124 ? -40.140 -10.391 31.075 1.00 11.92 121 ILE B O 1
ATOM 3141 N N . GLU B 1 125 ? -39.736 -9.750 33.194 1.00 12.09 122 GLU B N 1
ATOM 3142 C CA . GLU B 1 125 ? -39.615 -8.335 32.904 1.00 10.78 122 GLU B CA 1
ATOM 3143 C C . GLU B 1 125 ? -38.143 -7.935 32.930 1.00 13.75 122 GLU B C 1
ATOM 3144 O O . GLU B 1 125 ? -37.484 -7.997 33.962 1.00 17.10 122 GLU B O 1
ATOM 3150 N N . ILE B 1 126 ? -37.620 -7.551 31.779 1.00 13.05 123 ILE B N 1
ATOM 3151 C CA . ILE B 1 126 ? -36.203 -7.268 31.625 1.00 13.30 123 ILE B CA 1
ATOM 3152 C C . IL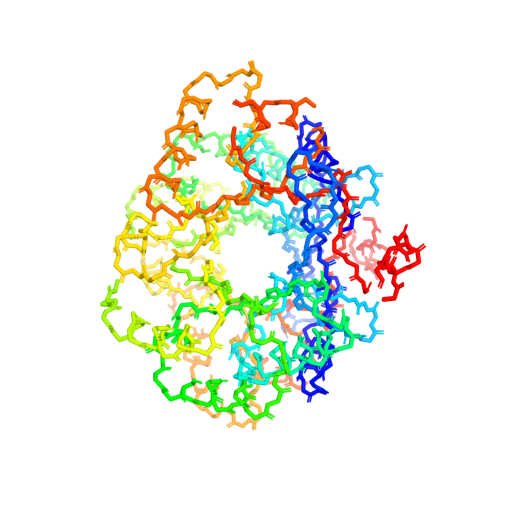E B 1 126 ? -35.924 -5.873 32.171 1.00 15.32 123 ILE B C 1
ATOM 3153 O O . ILE B 1 126 ? -36.562 -4.900 31.754 1.00 15.65 123 ILE B O 1
ATOM 3158 N N . ILE B 1 127 ? -35.002 -5.788 33.122 1.00 13.04 124 ILE B N 1
ATOM 3159 C CA . ILE B 1 127 ? -34.647 -4.526 33.747 1.00 13.90 124 ILE B CA 1
ATOM 3160 C C . ILE B 1 127 ? -33.147 -4.216 33.554 1.00 19.65 124 ILE B C 1
ATOM 3161 O O . ILE B 1 127 ? -32.445 -4.969 32.871 1.00 18.62 124 ILE B O 1
ATOM 3166 N N . GLU B 1 128 ? -32.671 -3.102 34.116 1.00 17.95 125 GLU B N 1
ATOM 3167 C CA . GLU B 1 128 ? -31.252 -2.748 34.075 1.00 17.01 125 GLU B CA 1
ATOM 3168 C C . GLU B 1 128 ? -30.648 -2.898 32.684 1.00 21.91 125 GLU B C 1
ATOM 3169 O O . GLU B 1 128 ? -29.581 -3.468 32.509 1.00 24.58 125 GLU B O 1
ATOM 3175 N N . ARG B 1 129 ? -31.345 -2.380 31.688 1.00 15.63 126 ARG B N 1
ATOM 3176 C CA . ARG B 1 129 ? -30.950 -2.629 30.335 1.00 18.53 126 ARG B CA 1
ATOM 3177 C C . ARG B 1 129 ? -29.804 -1.698 29.949 1.00 22.49 126 ARG B C 1
ATOM 3178 O O . ARG B 1 129 ? -29.812 -0.547 30.343 1.00 18.45 126 ARG B O 1
ATOM 3186 N N . THR B 1 133 ? -25.270 -3.828 23.750 1.00 93.69 130 THR B N 1
ATOM 3187 C CA . THR B 1 133 ? -24.581 -5.109 23.854 1.00 86.09 130 THR B CA 1
ATOM 3188 C C . THR B 1 133 ? -25.043 -6.070 22.776 1.00 58.88 130 THR B C 1
ATOM 3189 O O . THR B 1 133 ? -25.965 -5.800 22.025 1.00 45.77 130 THR B O 1
ATOM 3193 N N . GLU B 1 134 ? -24.372 -7.199 22.704 1.00 66.98 131 GLU B N 1
ATOM 3194 C CA . GLU B 1 134 ? -24.772 -8.242 21.795 1.00 78.10 131 GLU B CA 1
ATOM 3195 C C . GLU B 1 134 ? -26.079 -8.819 22.327 1.00 74.68 131 GLU B C 1
ATOM 3196 O O . GLU B 1 134 ? -26.216 -9.025 23.517 1.00 75.32 131 GLU B O 1
ATOM 3202 N N . LEU B 1 135 ? -27.039 -9.082 21.459 1.00 48.04 132 LEU B N 1
ATOM 3203 C CA . LEU B 1 135 ? -28.347 -9.479 21.936 1.00 30.80 132 LEU B CA 1
ATOM 3204 C C . LEU B 1 135 ? -28.694 -10.904 21.574 1.00 23.16 132 LEU B C 1
ATOM 3205 O O . LEU B 1 135 ? -29.686 -11.411 22.040 1.00 20.15 132 LEU B O 1
ATOM 3210 N N . ALA B 1 136 ? -27.890 -11.537 20.726 1.00 25.79 133 ALA B N 1
ATOM 3211 C CA . ALA B 1 136 ? -28.229 -12.863 20.220 1.00 21.70 133 ALA B CA 1
ATOM 3212 C C . ALA B 1 136 ? -28.350 -13.946 21.303 1.00 21.19 133 ALA B C 1
ATOM 3213 O O . ALA B 1 136 ? -29.246 -14.788 21.232 1.00 19.57 133 ALA B O 1
ATOM 3215 N N . ILE B 1 137 ? -27.447 -13.939 22.284 1.00 22.22 134 ILE B N 1
ATOM 3216 C CA . ILE B 1 137 ? -27.504 -14.900 23.391 1.00 17.77 134 ILE B CA 1
ATOM 3217 C C . ILE B 1 137 ? -28.747 -14.655 24.237 1.00 16.07 134 ILE B C 1
ATOM 3218 O O . ILE B 1 137 ? -29.481 -15.585 24.556 1.00 18.55 134 ILE B O 1
ATOM 3223 N N . ALA B 1 138 ? -28.982 -13.401 24.597 1.00 16.46 135 ALA B N 1
ATOM 3224 C CA . ALA B 1 138 ? -30.184 -13.038 25.315 1.00 15.28 135 ALA B CA 1
ATOM 3225 C C . ALA B 1 138 ? -31.426 -13.523 24.550 1.00 15.33 135 ALA B C 1
ATOM 3226 O O . ALA B 1 138 ? -32.323 -14.121 25.127 1.00 15.88 135 ALA B O 1
ATOM 3228 N N . ASP B 1 139 ? -31.456 -13.259 23.247 1.00 14.95 136 ASP B N 1
ATOM 3229 C CA . ASP B 1 139 ? -32.552 -13.637 22.372 1.00 14.36 136 ASP B CA 1
ATOM 3230 C C . ASP B 1 139 ? -32.824 -15.128 22.501 1.00 14.11 136 ASP B C 1
ATOM 3231 O O . ASP B 1 139 ? -33.940 -15.536 22.770 1.00 14.30 136 ASP B O 1
ATOM 3236 N N . LYS B 1 140 ? -31.772 -15.931 22.359 1.00 14.30 137 LYS B N 1
ATOM 3237 C CA . LYS B 1 140 ? -31.852 -17.388 22.555 1.00 21.96 137 LYS B CA 1
ATOM 3238 C C . LYS B 1 140 ? -32.295 -17.880 23.941 1.00 12.12 137 LYS B C 1
ATOM 3239 O O . LYS B 1 140 ? -33.099 -18.784 24.044 1.00 14.61 137 LYS B O 1
ATOM 3245 N N . ASN B 1 141 ? -31.745 -17.281 24.987 1.00 15.90 138 ASN B N 1
ATOM 3246 C CA . ASN B 1 141 ? -32.141 -17.535 26.369 1.00 16.16 138 ASN B CA 1
ATOM 3247 C C . ASN B 1 141 ? -33.642 -17.359 26.577 1.00 16.47 138 ASN B C 1
ATOM 3248 O O . ASN B 1 141 ? -34.303 -18.223 27.135 1.00 15.48 138 ASN B O 1
ATOM 3253 N N . LEU B 1 142 ? -34.147 -16.228 26.093 1.00 15.88 139 LEU B N 1
ATOM 3254 C CA . LEU B 1 142 ? -35.548 -15.894 26.169 1.00 13.34 139 LEU B CA 1
ATOM 3255 C C . LEU B 1 142 ? -36.362 -16.876 25.360 1.00 12.45 139 LEU B C 1
ATOM 3256 O O . LEU B 1 142 ? -37.343 -17.402 25.856 1.00 17.66 139 LEU B O 1
ATOM 3261 N N . ARG B 1 143 ? -35.963 -17.122 24.125 1.00 14.04 140 ARG B N 1
ATOM 3262 C CA . ARG B 1 143 ? -36.745 -17.981 23.238 1.00 15.19 140 ARG B CA 1
ATOM 3263 C C . ARG B 1 143 ? -36.987 -19.344 23.867 1.00 14.73 140 ARG B C 1
ATOM 3264 O O . ARG B 1 143 ? -38.066 -19.904 23.701 1.00 16.28 140 ARG B O 1
ATOM 3272 N N . LYS B 1 144 ? -36.010 -19.854 24.618 1.00 16.84 141 LYS B N 1
ATOM 3273 C CA . LYS B 1 144 ? -36.138 -21.159 25.273 1.00 15.61 141 LYS B CA 1
ATOM 3274 C C . LYS B 1 144 ? -37.140 -21.154 26.385 1.00 15.72 141 LYS B C 1
ATOM 3275 O O . LYS B 1 144 ? -37.835 -22.144 26.609 1.00 17.78 141 LYS B O 1
ATOM 3281 N N A ILE B 1 145 ? -37.207 -20.054 27.116 0.55 13.26 142 ILE B N 1
ATOM 3282 N N B ILE B 1 145 ? -37.215 -20.039 27.093 0.45 12.93 142 ILE B N 1
ATOM 3283 C CA A ILE B 1 145 ? -38.185 -19.975 28.180 0.55 12.32 142 ILE B CA 1
ATOM 3284 C CA B ILE B 1 145 ? -38.173 -19.938 28.172 0.45 12.73 142 ILE B CA 1
ATOM 3285 C C A ILE B 1 145 ? -39.559 -19.684 27.566 0.55 13.42 142 ILE B C 1
ATOM 3286 C C B ILE B 1 145 ? -39.555 -19.648 27.589 0.45 13.61 142 ILE B C 1
ATOM 3287 O O A ILE B 1 145 ? -40.572 -20.201 28.025 0.55 12.23 142 ILE B O 1
ATOM 3288 O O B ILE B 1 145 ? -40.567 -20.127 28.090 0.45 12.52 142 ILE B O 1
ATOM 3297 N N . LYS B 1 146 ? -39.584 -18.892 26.498 1.00 16.18 143 LYS B N 1
ATOM 3298 C CA . LYS B 1 146 ? -40.829 -18.642 25.774 1.00 13.99 143 LYS B CA 1
ATOM 3299 C C . LYS B 1 146 ? -41.413 -19.948 25.216 1.00 11.16 143 LYS B C 1
ATOM 3300 O O . LYS B 1 146 ? -42.618 -20.075 25.081 1.00 14.44 143 LYS B O 1
ATOM 3306 N N . ASP B 1 147 ? -40.556 -20.922 24.921 1.00 15.20 144 ASP B N 1
ATOM 3307 C CA . ASP B 1 147 ? -41.004 -22.227 24.427 1.00 16.51 144 ASP B CA 1
ATOM 3308 C C . ASP B 1 147 ? -41.890 -22.942 25.433 1.00 16.02 144 ASP B C 1
ATOM 3309 O O . ASP B 1 147 ? -42.574 -23.878 25.073 1.00 18.17 144 ASP B O 1
ATOM 3314 N N . LEU B 1 148 ? -41.869 -22.507 26.688 1.00 16.99 145 LEU B N 1
ATOM 3315 C CA . LEU B 1 148 ? -42.681 -23.125 27.724 1.00 13.99 145 LEU B CA 1
ATOM 3316 C C . LEU B 1 148 ? -44.036 -22.415 27.892 1.00 14.88 145 LEU B C 1
ATOM 3317 O O . LEU B 1 148 ? -44.965 -22.948 28.499 1.00 15.45 145 LEU B O 1
ATOM 3322 N N . GLY B 1 149 ? -44.146 -21.210 27.358 1.00 15.32 146 GLY B N 1
ATOM 3323 C CA . GLY B 1 149 ? -45.391 -20.465 27.428 1.00 15.80 146 GLY B CA 1
ATOM 3324 C C . GLY B 1 149 ? -45.244 -19.128 28.120 1.00 13.76 146 GLY B C 1
ATOM 3325 O O . GLY B 1 149 ? -46.148 -18.303 28.070 1.00 15.96 146 GLY B O 1
ATOM 3326 N N . VAL B 1 150 ? -44.095 -18.938 28.768 1.00 13.16 147 VAL B N 1
ATOM 3327 C CA . VAL B 1 150 ? -43.720 -17.721 29.498 1.00 13.48 147 VAL B CA 1
ATOM 3328 C C . VAL B 1 150 ? -43.700 -16.473 28.612 1.00 14.56 147 VAL B C 1
ATOM 3329 O O . VAL B 1 150 ? -43.241 -16.512 27.456 1.00 14.83 147 VAL B O 1
ATOM 3333 N N . LYS B 1 151 ? -44.196 -15.370 29.164 1.00 11.06 148 LYS B N 1
ATOM 3334 C CA . LYS B 1 151 ? -44.152 -14.071 28.474 1.00 17.39 148 LYS B CA 1
ATOM 3335 C C . LYS B 1 151 ? -42.912 -13.235 28.847 1.00 11.94 148 LYS B C 1
ATOM 3336 O O . LYS B 1 151 ? -42.268 -13.477 29.875 1.00 11.73 148 LYS B O 1
ATOM 3342 N N . VAL B 1 152 ? -42.589 -12.272 27.991 1.00 10.95 149 VAL B N 1
ATOM 3343 C CA . VAL B 1 152 ? -41.410 -11.421 28.157 1.00 14.07 149 VAL B CA 1
ATOM 3344 C C . VAL B 1 152 ? -41.748 -9.934 27.971 1.00 14.36 149 VAL B C 1
ATOM 3345 O O . VAL B 1 152 ? -42.317 -9.533 26.962 1.00 11.47 149 VAL B O 1
ATOM 3349 N N . SER B 1 153 ? -41.435 -9.124 28.973 1.00 10.96 150 SER B N 1
ATOM 3350 C CA . SER B 1 153 ? -41.637 -7.695 28.852 1.00 11.49 150 SER B CA 1
ATOM 3351 C C . SER B 1 153 ? -40.327 -6.958 29.066 1.00 9.55 150 SER B C 1
ATOM 3352 O O . SER B 1 153 ? -39.338 -7.552 29.427 1.00 12.24 150 SER B O 1
ATOM 3363 N N . ASP B 1 155 ? -38.803 -3.103 30.724 1.00 13.09 152 ASP B N 1
ATOM 3364 C CA . ASP B 1 155 ? -39.165 -1.901 31.476 1.00 14.87 152 ASP B CA 1
ATOM 3365 C C . ASP B 1 155 ? -38.622 -0.623 30.830 1.00 17.46 152 ASP B C 1
ATOM 3366 O O . ASP B 1 155 ? -37.875 -0.688 29.852 1.00 17.29 152 ASP B O 1
ATOM 3371 N N . ASP B 1 156 ? -38.992 0.524 31.401 1.00 20.12 153 ASP B N 1
ATOM 3372 C CA . ASP B 1 156 ? -38.309 1.804 31.141 1.00 17.84 153 ASP B CA 1
ATOM 3373 C C . ASP B 1 156 ? -38.264 2.159 29.665 1.00 15.59 153 ASP B C 1
ATOM 3374 O O . ASP B 1 156 ? -37.276 2.704 29.212 1.00 15.38 153 ASP B O 1
ATOM 3379 N N . PHE B 1 157 ? -39.318 1.846 28.907 1.00 12.34 154 PHE B N 1
ATOM 3380 C CA . PHE B 1 157 ? -39.155 1.975 27.480 1.00 15.03 154 PHE B CA 1
ATOM 3381 C C . PHE B 1 157 ? -38.843 3.412 27.111 1.00 16.52 154 PHE B C 1
ATOM 3382 O O . PHE B 1 157 ? -39.595 4.330 27.327 1.00 16.90 154 PHE B O 1
ATOM 3390 N N . GLY B 1 158 ? -37.689 3.536 26.501 1.00 23.81 155 GLY B N 1
ATOM 3391 C CA . GLY B 1 158 ? -37.194 4.708 25.839 1.00 32.07 155 GLY B CA 1
ATOM 3392 C C . GLY B 1 158 ? -36.384 5.586 26.753 1.00 35.07 155 GLY B C 1
ATOM 3393 O O . GLY B 1 158 ? -35.554 6.338 26.274 1.00 34.67 155 GLY B O 1
ATOM 3394 N N . LYS B 1 159 ? -36.637 5.512 28.053 1.00 34.58 156 LYS B N 1
ATOM 3395 C CA . LYS B 1 159 ? -35.706 6.058 29.026 1.00 37.63 156 LYS B CA 1
ATOM 3396 C C . LYS B 1 159 ? -34.444 5.225 29.117 1.00 51.66 156 LYS B C 1
ATOM 3397 O O . LYS B 1 159 ? -33.351 5.746 29.007 1.00 45.80 156 LYS B O 1
ATOM 3403 N N . GLY B 1 160 ? -34.614 3.910 29.246 1.00 71.36 157 GLY B N 1
ATOM 3404 C CA . GLY B 1 160 ? -33.492 3.009 29.427 1.00 67.63 157 GLY B CA 1
ATOM 3405 C C . GLY B 1 160 ? -32.603 2.935 28.201 1.00 48.63 157 GLY B C 1
ATOM 3406 O O . GLY B 1 160 ? -32.845 3.617 27.205 1.00 59.44 157 GLY B O 1
ATOM 3407 N N . TYR B 1 161 ? -31.598 2.112 28.275 1.00 37.49 158 TYR B N 1
ATOM 3408 C CA . TYR B 1 161 ? -30.671 2.033 27.202 1.00 49.95 158 TYR B CA 1
ATOM 3409 C C . TYR B 1 161 ? -31.279 1.388 25.973 1.00 55.23 158 TYR B C 1
ATOM 3410 O O . TYR B 1 161 ? -31.888 0.341 26.042 1.00 76.73 158 TYR B O 1
ATOM 3419 N N . SER B 1 162 ? -31.094 2.018 24.831 1.00 37.09 159 SER B N 1
ATOM 3420 C CA . SER B 1 162 ? -31.285 1.378 23.536 1.00 18.07 159 SER B CA 1
ATOM 3421 C C . SER B 1 162 ? -32.577 0.568 23.506 1.00 23.24 159 SER B C 1
ATOM 3422 O O . SER B 1 162 ? -32.567 -0.622 23.190 1.00 20.39 159 SER B O 1
ATOM 3425 N N . SER B 1 163 ? -33.686 1.220 23.837 1.00 18.44 160 SER B N 1
ATOM 3426 C CA . SER B 1 163 ? -34.970 0.548 23.921 1.00 13.69 160 SER B CA 1
ATOM 3427 C C . SER B 1 163 ? -35.404 0.025 22.561 1.00 12.20 160 SER B C 1
ATOM 3428 O O . SER B 1 163 ? -36.053 -0.992 22.460 1.00 15.22 160 SER B O 1
ATOM 3431 N N . LEU B 1 164 ? -35.103 0.773 21.522 1.00 14.45 161 LEU B N 1
ATOM 3432 C CA . LEU B 1 164 ? -35.470 0.350 20.180 1.00 18.93 161 LEU B CA 1
ATOM 3433 C C . LEU B 1 164 ? -34.774 -0.921 19.717 1.00 15.67 161 LEU B C 1
ATOM 3434 O O . LEU B 1 164 ? -35.352 -1.702 18.992 1.00 16.47 161 LEU B O 1
ATOM 3439 N N . ALA B 1 165 ? -33.515 -1.086 20.116 1.00 15.56 162 ALA B N 1
ATOM 3440 C CA . ALA B 1 165 ? -32.738 -2.274 19.769 1.00 15.80 162 ALA B CA 1
ATOM 3441 C C . ALA B 1 165 ? -33.212 -3.496 20.544 1.00 17.69 162 ALA B C 1
ATOM 3442 O O . ALA B 1 165 ? -33.268 -4.592 20.009 1.00 16.62 162 ALA B O 1
ATOM 3444 N N . TYR B 1 166 ? -33.540 -3.303 21.813 1.00 19.07 163 TYR B N 1
ATOM 3445 C CA . TYR B 1 166 ? -34.214 -4.342 22.570 1.00 17.49 163 TYR B CA 1
ATOM 3446 C C . TYR B 1 166 ? -35.476 -4.803 21.863 1.00 13.81 163 TYR B C 1
ATOM 3447 O O . TYR B 1 166 ? -35.733 -5.995 21.687 1.00 19.44 163 TYR B O 1
ATOM 3456 N N . LEU B 1 167 ? -36.269 -3.835 21.452 1.00 14.11 164 LEU B N 1
ATOM 3457 C CA . LEU B 1 167 ? -37.508 -4.114 20.768 1.00 18.80 164 LEU B CA 1
ATOM 3458 C C . LEU B 1 167 ? -37.296 -4.867 19.471 1.00 17.27 164 LEU B C 1
ATOM 3459 O O . LEU B 1 167 ? -38.041 -5.775 19.151 1.00 19.72 164 LEU B O 1
ATOM 3464 N N . ARG B 1 168 ? -36.269 -4.468 18.726 1.00 15.49 165 ARG B N 1
ATOM 3465 C CA . ARG B 1 168 ? -35.925 -5.076 17.457 1.00 15.17 165 ARG B CA 1
ATOM 3466 C C . ARG B 1 168 ? -35.420 -6.506 17.609 1.00 21.81 165 ARG B C 1
ATOM 3467 O O . ARG B 1 168 ? -35.879 -7.395 16.912 1.00 21.37 165 ARG B O 1
ATOM 3475 N N . SER B 1 169 ? -34.503 -6.734 18.547 1.00 18.77 166 SER B N 1
ATOM 3476 C CA . SER B 1 169 ? -33.754 -7.977 18.563 1.00 16.34 166 SER B CA 1
ATOM 3477 C C . SER B 1 169 ? -34.018 -8.963 19.717 1.00 21.06 166 SER B C 1
ATOM 3478 O O . SER B 1 169 ? -33.342 -9.991 19.818 1.00 19.33 166 SER B O 1
ATOM 3481 N N . LEU B 1 170 ? -34.990 -8.662 20.573 1.00 16.20 167 LEU B N 1
ATOM 3482 C CA . LEU B 1 170 ? -35.433 -9.615 21.589 1.00 13.54 167 LEU B CA 1
ATOM 3483 C C . LEU B 1 170 ? -36.896 -10.011 21.343 1.00 24.02 167 LEU B C 1
ATOM 3484 O O . LEU B 1 170 ? -37.616 -9.298 20.645 1.00 26.15 167 LEU B O 1
ATOM 3489 N N . PRO B 1 171 ? -37.340 -11.152 21.894 1.00 14.20 168 PRO B N 1
ATOM 3490 C CA . PRO B 1 171 ? -38.705 -11.602 21.600 1.00 15.58 168 PRO B CA 1
ATOM 3491 C C . PRO B 1 171 ? -39.746 -11.040 22.595 1.00 12.58 168 PRO B C 1
ATOM 3492 O O . PRO B 1 171 ? -40.426 -11.749 23.303 1.00 15.27 168 PRO B O 1
ATOM 3496 N N . ILE B 1 172 ? -39.870 -9.722 22.589 1.00 13.45 169 ILE B N 1
ATOM 3497 C CA . ILE B 1 172 ? -40.687 -8.989 23.538 1.00 10.37 169 ILE B CA 1
ATOM 3498 C C . ILE B 1 172 ? -42.195 -9.124 23.263 1.00 12.70 169 ILE B C 1
ATOM 3499 O O . ILE B 1 172 ? -42.641 -8.993 22.125 1.00 13.15 169 ILE B O 1
ATOM 3504 N N . ASP B 1 173 ? -42.966 -9.407 24.320 1.00 14.60 170 ASP B N 1
ATOM 3505 C CA . ASP B 1 173 ? -44.432 -9.464 24.275 1.00 12.79 170 ASP B CA 1
ATOM 3506 C C . ASP B 1 173 ? -45.072 -8.168 24.801 1.00 12.86 170 ASP B C 1
ATOM 3507 O O . ASP B 1 173 ? -46.107 -7.735 24.312 1.00 14.06 170 ASP B O 1
ATOM 3512 N N . ILE B 1 174 ? -44.479 -7.577 25.828 1.00 12.69 171 ILE B N 1
ATOM 3513 C CA . ILE B 1 174 ? -45.078 -6.425 26.495 1.00 12.87 171 ILE B CA 1
ATOM 3514 C C . ILE B 1 174 ? -44.042 -5.315 26.696 1.00 11.74 171 ILE B C 1
ATOM 3515 O O . ILE B 1 174 ? -42.935 -5.544 27.179 1.00 10.53 171 ILE B O 1
ATOM 3520 N N . VAL B 1 175 ? -44.415 -4.116 26.276 1.00 12.39 172 VAL B N 1
ATOM 3521 C CA . VAL B 1 175 ? -43.614 -2.928 26.507 1.00 11.44 172 VAL B CA 1
ATOM 3522 C C . VAL B 1 175 ? -44.189 -2.164 27.682 1.00 11.42 172 VAL B C 1
ATOM 3523 O O . VAL B 1 175 ? -45.370 -1.833 27.683 1.00 10.05 172 VAL B O 1
ATOM 3527 N N . LYS B 1 176 ? -43.349 -1.898 28.672 1.00 10.51 173 LYS B N 1
ATOM 3528 C CA . LYS B 1 176 ? -43.738 -1.130 29.835 1.00 10.16 173 LYS B CA 1
ATOM 3529 C C . LYS B 1 176 ? -43.084 0.247 29.772 1.00 12.91 173 LYS B C 1
ATOM 3530 O O . LYS B 1 176 ? -41.922 0.398 29.367 1.00 15.16 173 LYS B O 1
ATOM 3536 N N . THR B 1 177 ? -43.851 1.259 30.141 1.00 11.12 174 THR B N 1
ATOM 3537 C CA . THR B 1 177 ? -43.361 2.628 30.144 1.00 12.66 174 THR B CA 1
ATOM 3538 C C . THR B 1 177 ? -43.384 3.175 31.547 1.00 13.04 174 THR B C 1
ATOM 3539 O O . THR B 1 177 ? -44.236 2.814 32.341 1.00 14.06 174 THR B O 1
ATOM 3543 N N . ASP B 1 178 ? -42.440 4.035 31.877 1.00 16.07 175 ASP B N 1
ATOM 3544 C CA . ASP B 1 178 ? -42.387 4.478 33.251 1.00 19.28 175 ASP B CA 1
ATOM 3545 C C . ASP B 1 178 ? -43.150 5.781 33.421 1.00 15.72 175 ASP B C 1
ATOM 3546 O O . ASP B 1 178 ? -43.739 6.307 32.470 1.00 18.63 175 ASP B O 1
ATOM 3559 N N . SER B 1 180 ? -42.734 9.001 33.879 1.00 14.36 177 SER B N 1
ATOM 3560 C CA . SER B 1 180 ? -42.504 10.233 33.134 1.00 17.54 177 SER B CA 1
ATOM 3561 C C . SER B 1 180 ? -43.179 10.211 31.754 1.00 15.02 177 SER B C 1
ATOM 3562 O O . SER B 1 180 ? -43.625 11.232 31.231 1.00 13.91 177 SER B O 1
ATOM 3565 N N . PHE B 1 181 ? -43.221 9.034 31.165 1.00 15.51 178 PHE B N 1
ATOM 3566 C CA . PHE B 1 181 ? -43.769 8.886 29.837 1.00 15.16 178 PHE B CA 1
ATOM 3567 C C . PHE B 1 181 ? -45.230 9.378 29.725 1.00 15.42 178 PHE B C 1
ATOM 3568 O O . PHE B 1 181 ? -45.660 9.820 28.653 1.00 17.10 178 PHE B O 1
ATOM 3576 N N . ILE B 1 182 ? -45.984 9.291 30.816 1.00 12.55 179 ILE B N 1
ATOM 3577 C CA . ILE B 1 182 ? -47.392 9.653 30.786 1.00 13.06 179 ILE B CA 1
ATOM 3578 C C . ILE B 1 182 ? -47.718 10.882 31.652 1.00 14.43 179 ILE B C 1
ATOM 3579 O O . ILE B 1 182 ? -48.886 11.161 31.947 1.00 14.29 179 ILE B O 1
ATOM 3584 N N . ALA B 1 183 ? -46.685 11.624 32.044 1.00 12.72 180 ALA B N 1
ATOM 3585 C CA . ALA B 1 183 ? -46.897 12.819 32.826 1.00 17.18 180 ALA B CA 1
ATOM 3586 C C . ALA B 1 183 ? -46.963 14.054 31.924 1.00 17.87 180 ALA B C 1
ATOM 3587 O O . ALA B 1 183 ? -46.413 14.036 30.810 1.00 16.10 180 ALA B O 1
ATOM 3589 N N . LEU B 1 184 ? -47.639 15.106 32.409 1.00 16.70 181 LEU B N 1
ATOM 3590 C CA . LEU B 1 184 ? -47.734 16.402 31.708 1.00 22.04 181 LEU B CA 1
ATOM 3591 C C . LEU B 1 184 ? -48.577 16.419 30.423 1.00 19.85 181 LEU B C 1
ATOM 3592 O O . LEU B 1 184 ? -48.441 17.331 29.600 1.00 21.23 181 LEU B O 1
ATOM 3597 N N . LEU B 1 185 ? -49.456 15.438 30.258 1.00 16.76 182 LEU B N 1
ATOM 3598 C CA . LEU B 1 185 ? -50.124 15.259 28.974 1.00 14.54 182 LEU B CA 1
ATOM 3599 C C . LEU B 1 185 ? -51.162 16.322 28.595 1.00 22.72 182 LEU B C 1
ATOM 3600 O O . LEU B 1 185 ? -51.441 16.508 27.409 1.00 30.14 182 LEU B O 1
ATOM 3605 N N A LYS B 1 186 ? -51.753 17.008 29.570 0.69 14.77 183 LYS B N 1
ATOM 3606 N N B LYS B 1 186 ? -51.726 17.016 29.580 0.31 17.26 183 LYS B N 1
ATOM 3607 C CA A LYS B 1 186 ? -52.686 18.070 29.195 0.69 13.76 183 LYS B CA 1
ATOM 3608 C CA B LYS B 1 186 ? -52.682 18.077 29.268 0.31 18.39 183 LYS B CA 1
ATOM 3609 C C A LYS B 1 186 ? -51.963 19.140 28.382 0.69 17.04 183 LYS B C 1
ATOM 3610 C C B LYS B 1 186 ? -52.010 19.240 28.537 0.31 17.20 183 LYS B C 1
ATOM 3611 O O A LYS B 1 186 ? -52.525 19.750 27.485 0.69 22.35 183 LYS B O 1
ATOM 3612 O O B LYS B 1 186 ? -52.664 20.013 27.844 0.31 19.91 183 LYS B O 1
ATOM 3623 N N . THR B 1 187 ? -50.698 19.350 28.694 1.00 15.82 184 THR B N 1
ATOM 3624 C CA . THR B 1 187 ? -49.941 20.406 28.070 1.00 19.70 184 THR B CA 1
ATOM 3625 C C . THR B 1 187 ? -48.804 19.872 27.205 1.00 21.79 184 THR B C 1
ATOM 3626 O O . THR B 1 187 ? -47.782 20.537 27.035 1.00 28.35 184 THR B O 1
ATOM 3630 N N . ASP B 1 188 ? -48.977 18.674 26.665 1.00 17.10 185 ASP B N 1
ATOM 3631 C CA . ASP B 1 188 ? -47.916 18.089 25.890 1.00 17.35 185 ASP B CA 1
ATOM 3632 C C . ASP B 1 188 ? -48.430 17.373 24.659 1.00 15.29 185 ASP B C 1
ATOM 3633 O O . ASP B 1 188 ? -48.659 16.174 24.658 1.00 18.71 185 ASP B O 1
ATOM 3638 N N . ARG B 1 189 ? -48.580 18.130 23.589 1.00 16.07 186 ARG B N 1
ATOM 3639 C CA . ARG B 1 189 ? -49.019 17.532 22.345 1.00 15.09 186 ARG B CA 1
ATOM 3640 C C . ARG B 1 189 ? -47.973 16.591 21.728 1.00 11.80 186 ARG B C 1
ATOM 3641 O O . ARG B 1 189 ? -48.330 15.554 21.216 1.00 17.37 186 ARG B O 1
ATOM 3649 N N . LYS B 1 190 ? -46.699 16.955 21.772 1.00 13.77 187 LYS B N 1
ATOM 3650 C CA . LYS B 1 190 ? -45.687 16.092 21.216 1.00 11.30 187 LYS B CA 1
ATOM 3651 C C . LYS B 1 190 ? -45.688 14.728 21.925 1.00 13.40 187 LYS B C 1
ATOM 3652 O O . LYS B 1 190 ? -45.555 13.701 21.288 1.00 11.89 187 LYS B O 1
ATOM 3658 N N . GLN B 1 191 ? -45.841 14.719 23.251 1.00 14.75 188 GLN B N 1
ATOM 3659 C CA . GLN B 1 191 ? -45.809 13.457 23.982 1.00 13.03 188 GLN B CA 1
ATOM 3660 C C . GLN B 1 191 ? -47.056 12.655 23.703 1.00 11.61 188 GLN B C 1
ATOM 3661 O O . GLN B 1 191 ? -47.025 11.429 23.721 1.00 15.98 188 GLN B O 1
ATOM 3667 N N . GLN B 1 192 ? -48.158 13.336 23.449 1.00 12.70 189 GLN B N 1
ATOM 3668 C CA . GLN B 1 192 ? -49.375 12.609 23.053 1.00 15.25 189 GLN B CA 1
ATOM 3669 C C . GLN B 1 192 ? -49.191 11.902 21.723 1.00 11.49 189 GLN B C 1
ATOM 3670 O O . GLN B 1 192 ? -49.615 10.760 21.531 1.00 13.72 189 GLN B O 1
ATOM 3676 N N . ILE B 1 193 ? -48.539 12.586 20.806 1.00 9.40 190 ILE B N 1
ATOM 3677 C CA . ILE B 1 193 ? -48.228 11.983 19.530 1.00 14.17 190 ILE B CA 1
ATOM 3678 C C . ILE B 1 193 ? -47.224 10.830 19.701 1.00 12.69 190 ILE B C 1
ATOM 3679 O O . ILE B 1 193 ? -47.353 9.778 19.063 1.00 14.35 190 ILE B O 1
ATOM 3684 N N . ILE B 1 194 ? -46.249 11.012 20.581 1.00 9.64 191 ILE B N 1
ATOM 3685 C CA . ILE B 1 194 ? -45.231 9.996 20.764 1.00 10.82 191 ILE B CA 1
ATOM 3686 C C . ILE B 1 194 ? -45.826 8.726 21.340 1.00 12.01 191 ILE B C 1
ATOM 3687 O O . ILE B 1 194 ? -45.550 7.616 20.865 1.00 12.89 191 ILE B O 1
ATOM 3692 N N . ILE B 1 195 ? -46.651 8.889 22.369 1.00 11.65 192 ILE B N 1
ATOM 3693 C CA . ILE B 1 195 ? -47.285 7.750 22.992 1.00 10.04 192 ILE B CA 1
ATOM 3694 C C . ILE B 1 195 ? -48.078 6.985 21.961 1.00 8.86 192 ILE B C 1
ATOM 3695 O O . ILE B 1 195 ? -47.982 5.776 21.888 1.00 12.47 192 ILE B O 1
ATOM 3700 N N A ARG B 1 196 ? -48.862 7.693 21.167 0.50 10.40 193 ARG B N 1
ATOM 3701 N N B ARG B 1 196 ? -48.878 7.693 21.172 0.50 10.72 193 ARG B N 1
ATOM 3702 C CA A ARG B 1 196 ? -49.718 7.011 20.226 0.50 10.45 193 ARG B CA 1
ATOM 3703 C CA B ARG B 1 196 ? -49.705 7.041 20.167 0.50 11.80 193 ARG B CA 1
ATOM 3704 C C A ARG B 1 196 ? -48.862 6.233 19.221 0.50 11.58 193 ARG B C 1
ATOM 3705 C C B ARG B 1 196 ? -48.822 6.212 19.266 0.50 9.80 193 ARG B C 1
ATOM 3706 O O A ARG B 1 196 ? -49.152 5.082 18.921 0.50 12.42 193 ARG B O 1
ATOM 3707 O O B ARG B 1 196 ? -49.063 5.029 19.060 0.50 12.89 193 ARG B O 1
ATOM 3722 N N . ALA B 1 197 ? -47.791 6.855 18.733 1.00 12.02 194 ALA B N 1
ATOM 3723 C CA . ALA B 1 197 ? -46.848 6.191 17.820 1.00 10.80 194 ALA B CA 1
ATOM 3724 C C . ALA B 1 197 ? -46.268 4.911 18.439 1.00 17.33 194 ALA B C 1
ATOM 3725 O O . ALA B 1 197 ? -46.160 3.886 17.787 1.00 14.51 194 ALA B O 1
ATOM 3727 N N . ILE B 1 198 ? -45.912 4.969 19.712 1.00 13.23 195 ILE B N 1
ATOM 3728 C CA . ILE B 1 198 ? -45.307 3.820 20.367 1.00 14.44 195 ILE B CA 1
ATOM 3729 C C . ILE B 1 198 ? -46.316 2.698 20.633 1.00 12.01 195 ILE B C 1
ATOM 3730 O O . ILE B 1 198 ? -46.020 1.529 20.429 1.00 13.76 195 ILE B O 1
ATOM 3735 N N . VAL B 1 199 ? -47.513 3.059 21.066 1.00 10.71 196 VAL B N 1
ATOM 3736 C CA . VAL B 1 199 ? -48.557 2.063 21.233 1.00 12.41 196 VAL B CA 1
ATOM 3737 C C . VAL B 1 199 ? -48.908 1.328 19.933 1.00 11.83 196 VAL B C 1
ATOM 3738 O O . VAL B 1 199 ? -48.960 0.114 19.913 1.00 11.97 196 VAL B O 1
ATOM 3742 N N A ASN B 1 200 ? -49.141 2.081 18.863 0.48 12.90 197 ASN B N 1
ATOM 3743 N N B ASN B 1 200 ? -49.135 2.075 18.857 0.52 13.65 197 ASN B N 1
ATOM 3744 C CA A ASN B 1 200 ? -49.456 1.489 17.559 0.48 10.05 197 ASN B CA 1
ATOM 3745 C CA B ASN B 1 200 ? -49.468 1.463 17.566 0.52 11.76 197 ASN B CA 1
ATOM 3746 C C A ASN B 1 200 ? -48.318 0.617 17.024 0.48 11.49 197 ASN B C 1
ATOM 3747 C C B ASN B 1 200 ? -48.316 0.623 17.002 0.52 12.24 197 ASN B C 1
ATOM 3748 O O A ASN B 1 200 ? -48.551 -0.397 16.374 0.48 12.16 197 ASN B O 1
ATOM 3749 O O B ASN B 1 200 ? -48.538 -0.373 16.324 0.52 12.60 197 ASN B O 1
ATOM 3758 N N . LEU B 1 201 ? -47.085 1.027 17.303 1.00 13.97 198 LEU B N 1
ATOM 3759 C CA . LEU B 1 201 ? -45.920 0.253 16.924 1.00 10.81 198 LEU B CA 1
ATOM 3760 C C . LEU B 1 201 ? -45.927 -1.103 17.650 1.00 12.56 198 LEU B C 1
ATOM 3761 O O . LEU B 1 201 ? -45.763 -2.152 17.036 1.00 11.53 198 LEU B O 1
ATOM 3766 N N A CYS B 1 202 ? -46.102 -1.075 18.967 0.76 11.69 199 CYS B N 1
ATOM 3767 N N B CYS B 1 202 ? -46.126 -1.054 18.960 0.24 12.43 199 CYS B N 1
ATOM 3768 C CA A CYS B 1 202 ? -46.207 -2.304 19.752 0.76 12.65 199 CYS B CA 1
ATOM 3769 C CA B CYS B 1 202 ? -46.212 -2.256 19.770 0.24 12.07 199 CYS B CA 1
ATOM 3770 C C A CYS B 1 202 ? -47.294 -3.244 19.252 0.76 13.09 199 CYS B C 1
ATOM 3771 C C B CYS B 1 202 ? -47.278 -3.221 19.248 0.24 12.03 199 CYS B C 1
ATOM 3772 O O A CYS B 1 202 ? -47.089 -4.454 19.169 0.76 13.36 199 CYS B O 1
ATOM 3773 O O B CYS B 1 202 ? -47.047 -4.426 19.153 0.24 12.47 199 CYS B O 1
ATOM 3778 N N . HIS B 1 203 ? -48.441 -2.674 18.912 1.00 12.76 200 HIS B N 1
ATOM 3779 C CA . HIS B 1 203 ? -49.544 -3.446 18.364 1.00 11.63 200 HIS B CA 1
ATOM 3780 C C . HIS B 1 203 ? -49.218 -3.996 16.979 1.00 13.96 200 HIS B C 1
ATOM 3781 O O . HIS B 1 203 ? -49.522 -5.157 16.662 1.00 14.84 200 HIS B O 1
ATOM 3788 N N . ASP B 1 204 ? -48.593 -3.167 16.155 1.00 10.66 201 ASP B N 1
ATOM 3789 C CA . ASP B 1 204 ? -48.131 -3.621 14.841 1.00 13.60 201 ASP B CA 1
ATOM 3790 C C . ASP B 1 204 ? -47.021 -4.666 14.955 1.00 17.36 201 ASP B C 1
ATOM 3791 O O . ASP B 1 204 ? -46.869 -5.489 14.075 1.00 15.52 201 ASP B O 1
ATOM 3796 N N . LEU B 1 205 ? -46.267 -4.659 16.045 1.00 15.15 202 LEU B N 1
ATOM 3797 C CA . LEU B 1 205 ? -45.382 -5.770 16.322 1.00 18.22 202 LEU B CA 1
ATOM 3798 C C . LEU B 1 205 ? -46.107 -6.972 16.956 1.00 16.74 202 LEU B C 1
ATOM 3799 O O . LEU B 1 205 ? -45.489 -8.002 17.199 1.00 24.94 202 LEU B O 1
ATOM 3804 N N . GLY B 1 206 ? -47.391 -6.813 17.252 1.00 12.84 203 GLY B N 1
ATOM 3805 C CA . GLY B 1 206 ? -48.166 -7.878 17.846 1.00 14.08 203 GLY B CA 1
ATOM 3806 C C . GLY B 1 206 ? -47.933 -8.026 19.342 1.00 17.57 203 GLY B C 1
ATOM 3807 O O . GLY B 1 206 ? -48.049 -9.125 19.893 1.00 18.19 203 GLY B O 1
ATOM 3808 N N . GLY B 1 207 ? -47.606 -6.925 20.008 1.00 12.22 204 GLY B N 1
ATOM 3809 C CA . GLY B 1 207 ? -47.457 -6.943 21.447 1.00 11.93 204 GLY B CA 1
ATOM 3810 C C . GLY B 1 207 ? -48.499 -6.052 22.096 1.00 14.81 204 GLY B C 1
ATOM 3811 O O . GLY B 1 207 ? -49.449 -5.595 21.429 1.00 13.76 204 GLY B O 1
ATOM 3812 N N . LYS B 1 208 ? -48.321 -5.812 23.398 1.00 12.19 205 LYS B N 1
ATOM 3813 C CA . LYS B 1 208 ? -49.187 -4.947 24.166 1.00 11.12 205 LYS B CA 1
ATOM 3814 C C . LYS B 1 208 ? -48.353 -4.012 25.022 1.00 13.46 205 LYS B C 1
ATOM 3815 O O . LYS B 1 208 ? -47.181 -4.258 25.242 1.00 14.09 205 LYS B O 1
ATOM 3821 N N . VAL B 1 209 ? -48.960 -2.943 25.508 1.00 12.02 206 VAL B N 1
ATOM 3822 C CA . VAL B 1 209 ? -48.253 -1.928 26.266 1.00 11.08 206 VAL B CA 1
ATOM 3823 C C . VAL B 1 209 ? -48.822 -1.835 27.672 1.00 12.84 206 VAL B C 1
ATOM 3824 O O . VAL B 1 209 ? -50.039 -1.840 27.827 1.00 11.13 206 VAL B O 1
ATOM 3828 N N . VAL B 1 210 ? -47.966 -1.721 28.691 1.00 10.93 207 VAL B N 1
ATOM 3829 C CA . VAL B 1 210 ? -48.415 -1.406 30.052 1.00 11.90 207 VAL B CA 1
ATOM 3830 C C . VAL B 1 210 ? -47.879 -0.025 30.382 1.00 8.55 207 VAL B C 1
ATOM 3831 O O . VAL B 1 210 ? -46.691 0.193 30.249 1.00 11.05 207 VAL B O 1
ATOM 3835 N N . THR B 1 211 ? -48.728 0.914 30.793 1.00 9.68 208 THR B N 1
ATOM 3836 C CA . THR B 1 211 ? -48.213 2.200 31.244 1.00 11.38 208 THR B CA 1
ATOM 3837 C C . THR B 1 211 ? -48.225 2.224 32.773 1.00 12.39 208 THR B C 1
ATOM 3838 O O . THR B 1 211 ? -49.281 2.127 33.365 1.00 9.84 208 THR B O 1
ATOM 3842 N N . GLU B 1 212 ? -47.043 2.322 33.395 1.00 10.61 209 GLU B N 1
ATOM 3843 C CA . GLU B 1 212 ? -46.930 2.437 34.840 1.00 9.48 209 GLU B CA 1
ATOM 3844 C C . GLU B 1 212 ? -46.976 3.909 35.230 1.00 19.21 209 GLU B C 1
ATOM 3845 O O . GLU B 1 212 ? -46.862 4.793 34.381 1.00 15.21 209 GLU B O 1
ATOM 3851 N N . GLY B 1 213 ? -47.133 4.164 36.521 1.00 17.17 210 GLY B N 1
ATOM 3852 C CA . GLY B 1 213 ? -47.143 5.522 37.016 1.00 15.42 210 GLY B CA 1
ATOM 3853 C C . GLY B 1 213 ? -48.474 6.197 36.778 1.00 13.21 210 GLY B C 1
ATOM 3854 O O . GLY B 1 213 ? -48.554 7.417 36.820 1.00 15.97 210 GLY B O 1
ATOM 3855 N N . VAL B 1 214 ? -49.525 5.416 36.539 1.00 12.08 211 VAL B N 1
ATOM 3856 C CA . VAL B 1 214 ? -50.841 6.010 36.358 1.00 12.96 211 VAL B CA 1
ATOM 3857 C C . VAL B 1 214 ? -51.342 6.545 37.703 1.00 21.13 211 VAL B C 1
ATOM 3858 O O . VAL B 1 214 ? -51.444 5.805 38.678 1.00 19.03 211 VAL B O 1
ATOM 3862 N N . GLU B 1 215 ? -51.647 7.835 37.751 1.00 13.87 212 GLU B N 1
ATOM 3863 C CA . GLU B 1 215 ? -52.000 8.473 39.002 1.00 16.41 212 GLU B CA 1
ATOM 3864 C C . GLU B 1 215 ? -53.437 9.007 39.052 1.00 15.60 212 GLU B C 1
ATOM 3865 O O . GLU B 1 215 ? -54.024 9.095 40.129 1.00 15.24 212 GLU B O 1
ATOM 3871 N N . ASP B 1 216 ? -54.021 9.360 37.906 1.00 14.04 213 ASP B N 1
ATOM 3872 C CA . ASP B 1 216 ? -55.347 9.988 37.932 1.00 11.57 213 ASP B CA 1
ATOM 3873 C C . ASP B 1 216 ? -56.248 9.635 36.750 1.00 13.04 213 ASP B C 1
ATOM 3874 O O . ASP B 1 216 ? -55.792 9.121 35.736 1.00 14.37 213 ASP B O 1
ATOM 3887 N N A GLU B 1 218 ? -57.832 11.504 34.573 0.50 11.93 215 GLU B N 1
ATOM 3888 N N B GLU B 1 218 ? -57.834 11.497 34.588 0.50 12.16 215 GLU B N 1
ATOM 3889 C CA A GLU B 1 218 ? -57.601 12.221 33.326 0.50 13.68 215 GLU B CA 1
ATOM 3890 C CA B GLU B 1 218 ? -57.589 12.219 33.364 0.50 13.12 215 GLU B CA 1
ATOM 3891 C C A GLU B 1 218 ? -56.546 11.504 32.471 0.50 17.37 215 GLU B C 1
ATOM 3892 C C B GLU B 1 218 ? -56.576 11.467 32.490 0.50 17.39 215 GLU B C 1
ATOM 3893 O O A GLU B 1 218 ? -56.658 11.456 31.240 0.50 15.44 215 GLU B O 1
ATOM 3894 O O B GLU B 1 218 ? -56.750 11.354 31.268 0.50 16.28 215 GLU B O 1
ATOM 3905 N N . GLN B 1 219 ? -55.533 10.940 33.130 1.00 13.64 216 GLN B N 1
ATOM 3906 C CA . GLN B 1 219 ? -54.578 10.070 32.454 1.00 9.85 216 GLN B CA 1
ATOM 3907 C C . GLN B 1 219 ? -55.262 8.844 31.887 1.00 11.96 216 GLN B C 1
ATOM 3908 O O . GLN B 1 219 ? -54.987 8.470 30.756 1.00 14.09 216 GLN B O 1
ATOM 3914 N N . VAL B 1 220 ? -56.123 8.207 32.673 1.00 10.49 217 VAL B N 1
ATOM 3915 C CA . VAL B 1 220 ? -56.832 7.030 32.204 1.00 11.80 217 VAL B CA 1
ATOM 3916 C C . VAL B 1 220 ? -57.619 7.308 30.928 1.00 16.88 217 VAL B C 1
ATOM 3917 O O . VAL B 1 220 ? -57.603 6.537 29.962 1.00 13.92 217 VAL B O 1
ATOM 3921 N N . GLU B 1 221 ? -58.301 8.440 30.926 1.00 12.78 218 GLU B N 1
ATOM 3922 C CA . GLU B 1 221 ? -59.080 8.824 29.766 1.00 12.39 218 GLU B CA 1
ATOM 3923 C C . GLU B 1 221 ? -58.185 8.879 28.509 1.00 11.74 218 GLU B C 1
ATOM 3924 O O . GLU B 1 221 ? -58.532 8.300 27.481 1.00 14.33 218 GLU B O 1
ATOM 3930 N N . LYS B 1 222 ? -57.032 9.556 28.609 1.00 12.88 219 LYS B N 1
ATOM 3931 C CA . LYS B 1 222 ? -56.133 9.741 27.469 1.00 12.14 219 LYS B CA 1
ATOM 3932 C C . LYS B 1 222 ? -55.536 8.439 26.999 1.00 9.47 219 LYS B C 1
ATOM 3933 O O . LYS B 1 222 ? -55.491 8.157 25.821 1.00 13.94 219 LYS B O 1
ATOM 3939 N N . LEU B 1 223 ? -55.066 7.649 27.943 1.00 13.80 220 LEU B N 1
ATOM 3940 C CA . LEU B 1 223 ? -54.369 6.418 27.608 1.00 12.43 220 LEU B CA 1
ATOM 3941 C C . LEU B 1 223 ? -55.335 5.403 27.030 1.00 13.01 220 LEU B C 1
ATOM 3942 O O . LEU B 1 223 ? -54.970 4.695 26.105 1.00 14.53 220 LEU B O 1
ATOM 3947 N N A ARG B 1 224 ? -56.562 5.366 27.544 0.43 12.32 221 ARG B N 1
ATOM 3948 N N B ARG B 1 224 ? -56.547 5.314 27.577 0.57 12.96 221 ARG B N 1
ATOM 3949 C C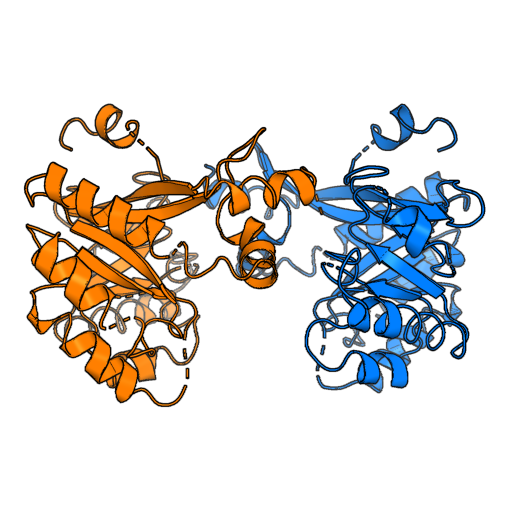A A ARG B 1 224 ? -57.614 4.551 26.949 0.43 13.60 221 ARG B CA 1
ATOM 3950 C CA B ARG B 1 224 ? -57.553 4.432 26.998 0.57 10.97 221 ARG B CA 1
ATOM 3951 C C A ARG B 1 224 ? -57.833 4.874 25.469 0.43 14.03 221 ARG B C 1
ATOM 3952 C C B ARG B 1 224 ? -57.799 4.808 25.542 0.57 12.33 221 ARG B C 1
ATOM 3953 O O A ARG B 1 224 ? -57.886 3.967 24.635 0.43 12.89 221 ARG B O 1
ATOM 3954 O O B ARG B 1 224 ? -57.903 3.941 24.671 0.57 14.19 221 ARG B O 1
ATOM 3969 N N A GLU B 1 225 ? -57.965 6.160 25.141 0.43 12.47 222 GLU B N 1
ATOM 3970 N N B GLU B 1 225 ? -57.889 6.110 25.278 0.57 9.35 222 GLU B N 1
ATOM 3971 C CA A GLU B 1 225 ? -58.211 6.546 23.747 0.43 13.83 222 GLU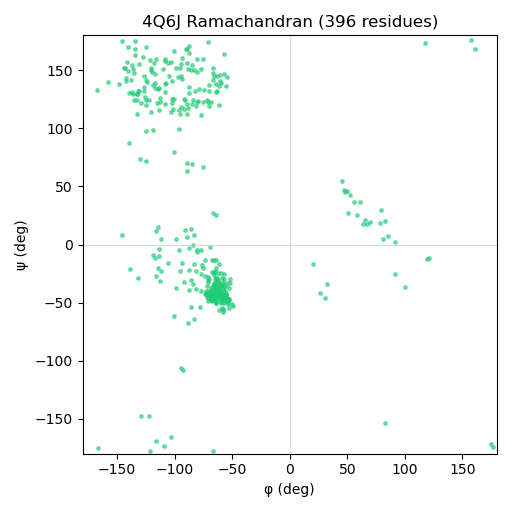 B CA 1
ATOM 3972 C CA B GLU B 1 225 ? -58.168 6.575 23.920 0.57 16.85 222 GLU B CA 1
ATOM 3973 C C A GLU B 1 225 ? -57.003 6.255 22.858 0.43 13.11 222 GLU B C 1
ATOM 3974 C C B GLU B 1 225 ? -57.009 6.371 22.947 0.57 22.46 222 GLU B C 1
ATOM 3975 O O A GLU B 1 225 ? -57.160 6.018 21.661 0.43 16.21 222 GLU B O 1
ATOM 3976 O O B GLU B 1 225 ? -57.223 6.328 21.735 0.57 30.67 222 GLU B O 1
ATOM 4003 N N . LYS B 1 227 ? -55.215 3.649 23.086 1.00 13.77 224 LYS B N 1
ATOM 4004 C CA . LYS B 1 227 ? -55.149 2.206 22.914 1.00 15.18 224 LYS B CA 1
ATOM 4005 C C . LYS B 1 227 ? -54.128 1.494 23.804 1.00 12.44 224 LYS B C 1
ATOM 4006 O O . LYS B 1 227 ? -53.720 0.377 23.497 1.00 15.87 224 LYS B O 1
ATOM 4012 N N . VAL B 1 228 ? -53.732 2.118 24.912 1.00 10.26 225 VAL B N 1
ATOM 4013 C CA . VAL B 1 228 ? -52.876 1.430 25.873 1.00 10.34 225 VAL B CA 1
ATOM 4014 C C . VAL B 1 228 ? -53.654 0.226 26.386 1.00 11.24 225 VAL B C 1
ATOM 4015 O O . VAL B 1 228 ? -54.838 0.337 26.687 1.00 14.99 225 VAL B O 1
ATOM 4019 N N . ASP B 1 229 ? -53.014 -0.927 26.492 1.00 11.49 226 ASP B N 1
ATOM 4020 C CA . ASP B 1 229 ? -53.730 -2.126 26.894 1.00 10.31 226 ASP B CA 1
ATOM 4021 C C . ASP B 1 229 ? -53.940 -2.274 28.414 1.00 12.00 226 ASP B C 1
ATOM 4022 O O . ASP B 1 229 ? -54.966 -2.758 28.840 1.00 11.56 226 ASP B O 1
ATOM 4027 N N . TYR B 1 230 ? -52.939 -1.885 29.212 1.00 12.00 227 TYR B N 1
ATOM 4028 C CA . TYR B 1 230 ? -52.927 -2.172 30.650 1.00 10.24 227 TYR B CA 1
ATOM 4029 C C . TYR B 1 230 ? -52.404 -0.998 31.418 1.00 9.32 227 TYR B C 1
ATOM 4030 O O . TYR B 1 230 ? -51.550 -0.273 30.927 1.00 11.34 227 TYR B O 1
ATOM 4039 N N . PHE B 1 231 ? -52.900 -0.844 32.640 1.00 12.33 228 PHE B N 1
ATOM 4040 C CA . PHE B 1 231 ? -52.491 0.242 33.523 1.00 12.19 228 PHE B CA 1
ATOM 4041 C C . PHE B 1 231 ? -51.881 -0.286 34.821 1.00 12.44 228 PHE B C 1
ATOM 4042 O O . PHE B 1 231 ? -52.274 -1.333 35.329 1.00 13.16 228 PHE B O 1
ATOM 4050 N N . GLN B 1 232 ? -50.972 0.496 35.382 1.00 10.83 229 GLN B N 1
ATOM 4051 C CA . GLN B 1 232 ? -50.403 0.232 36.674 1.00 11.64 229 GLN B CA 1
ATOM 4052 C C . GLN B 1 232 ? -50.082 1.602 37.323 1.00 10.69 229 GLN B C 1
ATOM 4053 O O . GLN B 1 232 ? -49.623 2.510 36.667 1.00 11.50 229 GLN B O 1
ATOM 4059 N N . GLY B 1 233 ? -50.363 1.754 38.600 1.00 12.16 230 GLY B N 1
ATOM 4060 C CA . GLY B 1 233 ? -49.975 2.970 39.271 1.00 14.23 230 GLY B CA 1
ATOM 4061 C C . GLY B 1 233 ? -50.821 3.204 40.487 1.00 13.89 230 GLY B C 1
ATOM 4062 O O . GLY B 1 233 ? -51.766 2.468 40.730 1.00 14.40 230 GLY B O 1
ATOM 4063 N N . TYR B 1 234 ? -50.491 4.257 41.223 1.00 13.88 231 TYR B N 1
ATOM 4064 C CA . TYR B 1 234 ? -51.144 4.584 42.485 1.00 15.90 231 TYR B CA 1
ATOM 4065 C C . TYR B 1 234 ? -52.680 4.647 42.400 1.00 17.05 231 TYR B C 1
ATOM 4066 O O . TYR B 1 234 ? -53.388 4.301 43.354 1.00 23.01 231 TYR B O 1
ATOM 4075 N N . TYR B 1 235 ? -53.191 5.074 41.253 1.00 14.67 232 TYR B N 1
ATOM 4076 C CA . TYR B 1 235 ? -54.629 5.269 41.059 1.00 16.32 232 TYR B CA 1
ATOM 4077 C C . TYR B 1 235 ? -55.419 3.986 41.301 1.00 20.06 232 TYR B C 1
ATOM 4078 O O . TYR B 1 235 ? -56.601 4.007 41.697 1.00 17.74 232 TYR B O 1
ATOM 4087 N N . PHE B 1 236 ? -54.759 2.868 41.053 1.00 18.54 233 PHE B N 1
ATOM 4088 C CA . PHE B 1 236 ? -55.351 1.577 41.295 1.00 15.03 233 PHE B CA 1
ATOM 4089 C C . PHE B 1 236 ? -54.828 1.035 42.614 1.00 16.18 233 PHE B C 1
ATOM 4090 O O . PHE B 1 236 ? -55.608 0.847 43.560 1.00 18.09 233 PHE B O 1
ATOM 4098 N N . SER B 1 237 ? -53.515 0.833 42.704 1.00 12.17 234 SER B N 1
ATOM 4099 C CA . SER B 1 237 ? -52.911 0.369 43.965 1.00 16.00 234 SER B CA 1
ATOM 4100 C C . SER B 1 237 ? -51.378 0.482 44.005 1.00 16.20 234 SER B C 1
ATOM 4101 O O . SER B 1 237 ? -50.701 0.066 43.066 1.00 16.05 234 SER B O 1
ATOM 4104 N N . ARG B 1 238 ? -50.838 1.028 45.096 1.00 14.38 235 ARG B N 1
ATOM 4105 C CA . ARG B 1 238 ? -49.425 0.873 45.402 1.00 15.83 235 ARG B CA 1
ATOM 4106 C C . ARG B 1 238 ? -49.082 -0.626 45.480 1.00 12.93 235 ARG B C 1
ATOM 4107 O O . ARG B 1 238 ? -49.974 -1.468 45.588 1.00 15.55 235 ARG B O 1
ATOM 4115 N N . PRO B 1 239 ? -47.791 -0.970 45.432 1.00 13.20 236 PRO B N 1
ATOM 4116 C CA . PRO B 1 239 ? -47.446 -2.378 45.663 1.00 14.36 236 PRO B CA 1
ATOM 4117 C C . PRO B 1 239 ? -47.747 -2.814 47.110 1.00 14.00 236 PRO B C 1
ATOM 4118 O O . PRO B 1 239 ? -47.546 -2.032 48.034 1.00 21.05 236 PRO B O 1
ATOM 4122 N N . LEU B 1 240 ? -48.240 -4.035 47.293 1.00 14.15 237 LEU B N 1
ATOM 4123 C CA . LEU B 1 240 ? -48.684 -4.528 48.603 1.00 13.70 237 LEU B CA 1
ATOM 4124 C C . LEU B 1 240 ? -48.297 -5.988 48.782 1.00 14.33 237 LEU B C 1
ATOM 4125 O O . LEU B 1 240 ? -48.126 -6.705 47.791 1.00 14.40 237 LEU B O 1
ATOM 4130 N N . PRO B 1 241 ? -48.187 -6.442 50.042 1.00 14.48 238 PRO B N 1
ATOM 4131 C CA . PRO B 1 241 ? -48.151 -7.880 50.315 1.00 17.64 238 PRO B CA 1
ATOM 4132 C C . PRO B 1 241 ? -49.342 -8.549 49.639 1.00 14.98 238 PRO B C 1
ATOM 4133 O O . PRO B 1 241 ? -50.376 -7.908 49.505 1.00 15.19 238 PRO B O 1
ATOM 4145 N N A GLU B 1 243 ? -51.246 -10.596 50.914 0.57 13.36 240 GLU B N 1
ATOM 4146 N N B GLU B 1 243 ? -51.271 -10.529 50.915 0.43 13.42 240 GLU B N 1
ATOM 4147 C CA A GLU B 1 243 ? -52.263 -10.554 51.958 0.57 15.14 240 GLU B CA 1
ATOM 4148 C CA B GLU B 1 243 ? -52.340 -10.564 51.898 0.43 13.95 240 GLU B CA 1
ATOM 4149 C C A GLU B 1 243 ? -53.163 -9.333 51.838 0.57 16.94 240 GLU B C 1
ATOM 4150 C C B GLU B 1 243 ? -53.198 -9.313 51.863 0.43 16.75 240 GLU B C 1
ATOM 4151 O O A GLU B 1 243 ? -54.382 -9.451 51.857 0.57 17.21 240 GLU B O 1
ATOM 4152 O O B GLU B 1 243 ? -54.402 -9.410 51.826 0.43 17.57 240 GLU B O 1
ATOM 4163 N N . GLU B 1 244 ? -52.555 -8.162 51.707 1.00 18.06 241 GLU B N 1
ATOM 4164 C CA . GLU B 1 244 ? -53.292 -6.909 51.624 1.00 15.80 241 GLU B CA 1
ATOM 4165 C C . GLU B 1 244 ? -53.965 -6.674 50.253 1.00 15.78 241 GLU B C 1
ATOM 4166 O O . GLU B 1 244 ? -54.996 -5.988 50.146 1.00 16.28 241 GLU B O 1
ATOM 4172 N N . ILE B 1 245 ? -53.394 -7.252 49.206 1.00 14.58 242 ILE B N 1
ATOM 4173 C CA . ILE B 1 245 ? -54.112 -7.288 47.938 1.00 15.21 242 ILE B CA 1
ATOM 4174 C C . ILE B 1 245 ? -55.445 -8.012 48.108 1.00 14.19 242 ILE B C 1
ATOM 4175 O O . ILE B 1 245 ? -56.481 -7.481 47.799 1.00 21.92 242 ILE B O 1
ATOM 4180 N N . LYS B 1 246 ? -55.408 -9.229 48.617 1.00 14.78 243 LYS B N 1
ATOM 4181 C CA . LYS B 1 246 ? -56.612 -10.033 48.697 1.00 18.78 243 LYS B CA 1
ATOM 4182 C C . LYS B 1 246 ? -57.666 -9.422 49.621 1.00 20.09 243 LYS B C 1
ATOM 4183 O O . LYS B 1 246 ? -58.876 -9.621 49.415 1.00 25.01 243 LYS B O 1
ATOM 4189 N N . GLN B 1 247 ? -57.208 -8.667 50.621 1.00 19.60 244 GLN B N 1
ATOM 4190 C CA . GLN B 1 247 ? -58.127 -7.963 51.532 1.00 18.67 244 GLN B CA 1
ATOM 4191 C C . GLN B 1 247 ? -58.755 -6.770 50.838 1.00 13.41 244 GLN B C 1
ATOM 4192 O O . GLN B 1 247 ? -59.864 -6.381 51.150 1.00 20.32 244 GLN B O 1
ATOM 4198 N N . LYS B 1 248 ? -58.052 -6.226 49.850 1.00 18.44 245 LYS B N 1
ATOM 4199 C CA . LYS B 1 248 ? -58.537 -5.069 49.105 1.00 14.45 245 LYS B CA 1
ATOM 4200 C C . LYS B 1 248 ? -59.408 -5.477 47.941 1.00 16.06 245 LYS B C 1
ATOM 4201 O O . LYS B 1 248 ? -60.407 -4.828 47.643 1.00 19.52 245 LYS B O 1
ATOM 4207 N N . TYR B 1 249 ? -59.008 -6.561 47.291 1.00 26.48 246 TYR B N 1
ATOM 4208 C CA . TYR B 1 249 ? -59.661 -7.083 46.102 1.00 17.98 246 TYR B CA 1
ATOM 4209 C C . TYR B 1 249 ? -60.022 -8.518 46.373 1.00 22.11 246 TYR B C 1
ATOM 4210 O O . TYR B 1 249 ? -59.187 -9.411 46.234 1.00 32.33 246 TYR B O 1
ATOM 4219 N N . SER B 1 250 ? -61.271 -8.741 46.763 1.00 28.91 247 SER B N 1
ATOM 4220 C CA . SER B 1 250 ? -61.729 -10.074 47.110 1.00 33.60 247 SER B CA 1
ATOM 4221 C C . SER B 1 250 ? -61.768 -10.983 45.890 1.00 31.17 247 SER B C 1
ATOM 4222 O O . SER B 1 250 ? -61.917 -12.193 46.038 1.00 21.93 247 SER B O 1
ATOM 4225 N N . ILE B 1 251 ? -61.652 -10.377 44.700 1.00 29.20 248 ILE B N 1
ATOM 4226 C CA . ILE B 1 251 ? -61.547 -11.079 43.423 1.00 26.16 248 ILE B CA 1
ATOM 4227 C C . ILE B 1 251 ? -60.344 -12.014 43.408 1.00 26.75 248 ILE B C 1
ATOM 4228 O O . ILE B 1 251 ? -60.384 -13.085 42.806 1.00 37.17 248 ILE B O 1
ATOM 4233 N N . VAL B 1 252 ? -59.281 -11.608 44.089 1.00 18.25 249 VAL B N 1
ATOM 4234 C CA . VAL B 1 252 ? -57.989 -12.253 43.942 1.00 19.05 249 VAL B CA 1
ATOM 4235 C C . VAL B 1 252 ? -57.880 -13.351 44.963 1.00 29.73 249 VAL B C 1
ATOM 4236 O O . VAL B 1 252 ? -57.676 -14.499 44.593 1.00 26.46 249 VAL B O 1
#

Radius of gyration: 24.87 Å; Cα contacts (8 Å, |Δi|>4): 824; chains: 2; bounding box: 64×67×59 Å

Nearest PDB structures (foldseek):
  4q6j-assembly1_B  TM=1.001E+00  e=3.392E-44  Listeria monocytogenes EGD-e
  4rnh-assembly1_A-2  TM=8.531E-01  e=2.596E-19  Pseudomonas aeruginosa PAO1
  3sy8-assembly1_B  TM=8.219E-01  e=2.335E-18  Pseudomonas aeruginosa PAO1
  3hv8-assembly1_A  TM=8.140E-01  e=2.687E-14  Pseudomonas aeruginosa PAO1
  3kzp-assembly1_A  TM=7.790E-01  e=8.644E-12  Listeria monocytogenes

B-factor: mean 21.93, std 13.5, range [8.44, 260.12]

Organism: Listeria monocytogenes serovar 1/2a (strain ATCC BAA-679 / EGD-e) (NCBI:txid169963)

InterPro domains:
  IPR001633 EAL domain [PF00563] (10-236)
  IPR001633 EAL domain [PS50883] (1-249)
  IPR001633 EAL domain [SM00052] (1-241)
  IPR001633 EAL domain [cd01948] (6-241)
  IPR035919 EAL domain superfamily [G3DSA:3.20.20.450] (1-249)
  IPR035919 EAL domain superfamily [SSF141868] (7-245)

Solvent-accessible surface area: 23263 Å² total

Foldseek 3Di:
DDDLVQVVVQVVVVQKAWWWFFKAFLVPRHTAATETAMWTDTPPDIGGCVVCVVVCVVVVNPVVCCVRLVVLQVVCVVVPQRHAYEDEDELVCLLDLVVVVSLVVCVPRHPHQLRYEYEYDHDPDAQSSQVSVVSNCVVNHAYEEQQVDDPDSVPCVVRHPHAEYEHEVLLPPPVPCPVSLVVLVVVQVVSVVVNHAYEYEADDDVSSVSCVCPHGIYTHVNVNDIGHVVVCVVDVVD/DPDDVVQLLVQLVVLQKAWWWFFKAFLPVRHGAATETFIWGQTDPGIHGCVPNVVSCVVVVSVVSLVCQLVVLQVVCVVVVVRYAYEDEDEPVCLLDLVVCVSLVCCVPGHPHQLRYEYEYDNHPDCQSSQVSVVSSVVVNYAYEEQQPNDPPNVVCVVRHPHAEYEHEVLQPPVVPDPPSLVVLVVVQVVCVVVVHAYEYEADDDVSSVSCVCPHGIYTYVNVHDIGHVVVCVVPVVD

Sequence (477 aa):
DISSTEIWDDAIRRNSYLLYYQPKVDAKTNKIIGFEGLVRLKTATTILAPIDFFDDIVLLLNNATREEQDFVAETAIKQINQLGGRFSISINIPAHHYVASSTYTFLHDYVKEHLKYPECLEIEIIERRTELAIADKNLRKIIKDLGVKVSDDFGKGYSSLAYLRSLPIDIVKTDSFIALLKKTDRKQQIIIRRAIVNNLCCHDLGGKVVTEGVEDEEQVEKLRREEKVDYFQGYYFSRPLPEEEIKQKYSIVADISSTEIWDDAIRRNSYLLYYQPKVDAKTNKIIGFEGLVRLKTATTILAPIDFFDDIVLLNNATREEQDFVAETAIKQINQLGGRFSISINIPAHHYVASSTYTFLHDYVKEHLKYPECLEIEIIERTELAIADKNLRKIIKDLGVKVSDDFGKGYSSLAYLRSLPIDIVKTDSFIALLKKTDRKQQIIIRRAIVNNLCCHDLGGKVVTEGVEDEEQVEKLRREEKVDYFQGYYFSRPLPEEEIKQKYSIV

Secondary structure (DSSP, 8-state):
---HHHHHHHHHTT-EEEEEEEEEETTT--EEEEEEEEEEE-SS-EE-GGGTHHHHHHTT-S---HHHHHHHHHHHHHTTTSSEEEEEEEHHHHH-S---HHHHHHHHH-S-GGGEEEEEE-----HHHHHHHHHHHTTT-EE---BTSSS-HHHHHHHS--SEEEE--TTTTTTT-HHHHHHHHHHHHHHHHTT-EEEE------HHHHHH----EE-STTT---B--HHHHH-TT-/----HHHHHHHHHTT-EEEEEEEEEETTT--EEEEEEEEEEE-SS-EE-HHHHHHHHHHTT-S---HHHHHHHHHHHHHTTTSSEEEEEEEHHHHT-S---HHHHHHHHH-S-GGGEEEEEE-----HHHHHHHHHHHTTT-EE---TTTSTTHHHHHHHS--SEEEE--TTSSGGG-HHHHHHHHHHHHHHHHTT-EEEE------HHHHHH----EE-STTT---B--HHHHH-TT-